Protein AF-A0A6A5X143-F1 (afdb_monomer)

Foldseek 3Di:
DDLQFFKWWFFDALLQQQQVQVVVVCVVVDPDAPLVVQWDWDPFFDADPVSLVVVCVVCVVVDPDDPDPDDDDCDVVNVVVSRVVRRGTGTTGTDGDPPDQLQPGFKAFAFCADPDDPDRPSVHNHHTDDPQTHNTFKIWGQDLLRFIKIAGPDQPDAAWDKQNHGRHPAIFTPLAQWIWTDGRPTIIIMGGDPSLVDVVVLVSSLVSVCRNDDDPCNQQRNLSNLQRASRDPDFDDQVQWTWHDFPDQDPQATWTWTAGRRRAIKIKGKGKDAPVCLVLVVVQVVVQVVLQVLCVVVVQDAAKHFPDKGWPNPDPPHDRIDIIITIIPPDFSAWQLVVLQDPNDLVLLLLQLLLNLSQLLSQVVQQKAQQADDRRQFGDRRSHTHGHDSSPMDRQPDPPGFDQADAPPTYDQLQADLCNHPHTHGNCSVVSSSLQSVLSSVPSDGQGDDPDDCSDPPNVVCVVVRVVSVVVSVVVVVVCVVVCVPVPVSVVVSVVVSD

Solvent-accessible surface area (backbone atoms only — not comparable to full-atom values): 27468 Å² total; per-residue (Å²): 124,72,83,70,37,32,28,38,41,28,52,67,36,47,67,23,34,50,21,47,17,59,49,52,52,46,60,74,78,44,86,91,56,70,35,54,84,28,48,43,72,53,96,59,65,48,73,46,72,66,43,38,53,55,45,48,64,63,46,65,78,56,81,77,81,66,99,68,95,67,94,69,78,84,44,72,67,57,52,51,52,49,48,62,75,42,41,31,46,44,57,32,36,49,40,68,64,81,96,53,50,44,79,81,54,63,61,43,27,29,12,57,25,61,98,80,63,100,54,96,56,55,79,30,42,42,68,39,64,51,92,80,50,41,42,68,39,38,37,36,31,69,41,75,48,68,31,53,24,41,36,63,72,60,92,70,91,70,53,35,25,48,74,84,42,74,54,58,99,56,52,39,28,54,66,47,24,56,46,43,35,31,55,49,87,30,31,28,40,35,37,56,38,75,44,52,70,36,68,68,42,49,51,50,51,52,48,44,55,60,61,44,57,70,85,89,54,62,67,49,36,63,47,42,44,71,47,37,49,71,58,36,94,74,67,53,66,62,88,77,30,33,50,36,54,75,75,47,76,55,97,85,28,40,29,27,20,23,32,28,50,72,55,54,62,28,28,36,41,40,30,75,34,28,93,83,39,43,67,57,54,51,48,30,53,52,52,38,52,54,53,28,52,56,28,62,75,74,66,58,72,18,50,60,25,63,75,49,75,48,62,82,82,81,65,82,63,86,63,74,66,44,69,37,34,43,30,29,37,78,42,56,64,48,31,43,47,56,50,37,78,45,89,63,53,69,73,56,51,52,53,39,52,49,30,44,49,50,26,49,47,57,35,47,81,67,28,30,24,53,59,52,59,47,41,78,34,27,22,33,44,63,95,40,26,22,43,43,78,64,72,62,45,43,80,45,87,38,100,84,47,57,44,75,46,52,64,93,75,67,56,48,80,59,32,59,36,72,42,50,45,71,33,65,37,59,56,64,46,43,55,48,14,48,49,47,47,50,46,18,59,73,72,56,50,76,69,48,85,57,96,66,57,36,70,44,93,91,30,56,82,43,40,62,58,49,54,51,38,51,50,54,48,50,52,53,52,50,55,38,51,75,68,57,75,44,62,66,68,54,59,53,52,43,51,69,72,65,105

Radius of gyration: 30.55 Å; Cα contacts (8 Å, |Δi|>4): 867; chains: 1; bounding box: 82×59×92 Å

Organism: NCBI:txid1392246

InterPro domains:
  IPR000719 Protein kinase domain [PF00069] (242-455)
  IPR000719 Protein kinase domain [PS50011] (241-499)
  IPR000719 Protein kinase domain [SM00220] (241-489)
  IPR011009 Protein kinase-like domain superfamily [SSF56112] (225-464)

Nearest PDB structures (foldseek):
  7nxk-assembly1_A  TM=8.281E-01  e=5.393E-13  Homo sapiens
  4xoy-assembly1_A  TM=8.087E-01  e=1.810E-11  Rattus norvegicus
  2oib-assembly4_D  TM=7.660E-01  e=2.392E-11  Homo sapiens
  6lxy-assembly2_B  TM=7.461E-01  e=3.342E-11  Homo sapiens
  8wtf-assembly1_A  TM=6.971E-01  e=1.684E-10  Homo sapiens

Mean predicted aligned error: 10.63 Å

Sequence (499 aa):
MDPDVFATLTPTSSTAKRAFSEVAALCRTQPPLYWKKFMHINPVQVYNQDDAQDLERSDAGIEIYDSEGVATSADEETVARRKELYTLWTGCYTFNLSGRDPALDVSWIAGKGRPKSKLQGEGVQFKLMHNKIRGMHARFFLTETGFVGITSFSYEAHEITVDGALVKRQACSFNKGSALVGIGSLHFEFTYTEYSRSDEFKHLRNHFWSSARTRKAQDASTAALALTPIPAQQTQSIGRWTLAKELGKGVAGKVYSATNSSGTVVAIKVVERNKKSAEAIQREINTLKVLTQEAKEVGCRNIILLEEVIGDVASNAALVFQDISLVFTPAAYYTMETVIASNEPFKRRMQFFQQLLFGIKFLHDRSWAHCDIKTANVGICQNTAVLLDMGQAQNIQSPSTLLNPTPGQCGTIGFLAPEQEMKPYDHSVDMWAVGIVGFALLFGYYPLQMSHNPWRKGHEFLREEFHRMYREMYLKLRDTYESGNLPCNLIEEISIRVG

Structure (mmCIF, N/CA/C/O backbone):
data_AF-A0A6A5X143-F1
#
_entry.id   AF-A0A6A5X143-F1
#
loop_
_atom_site.group_PDB
_atom_site.id
_atom_site.type_symbol
_atom_site.label_atom_id
_atom_site.label_alt_id
_atom_site.label_comp_id
_atom_site.label_asym_id
_atom_site.label_entity_id
_atom_site.label_seq_id
_atom_site.pdbx_PDB_ins_code
_atom_site.Cartn_x
_atom_site.Cartn_y
_atom_site.Cartn_z
_atom_site.occupancy
_atom_site.B_iso_or_equiv
_atom_site.auth_seq_id
_atom_site.auth_comp_id
_atom_site.auth_asym_id
_atom_site.auth_atom_id
_atom_site.pdbx_PDB_model_num
ATOM 1 N N . MET A 1 1 ? -4.697 -6.392 33.380 1.00 73.50 1 MET A N 1
ATOM 2 C CA . MET A 1 1 ? -5.176 -6.687 32.014 1.00 73.50 1 MET A CA 1
ATOM 3 C C . MET A 1 1 ? -4.409 -7.895 31.491 1.00 73.50 1 MET A C 1
ATOM 5 O O . MET A 1 1 ? -3.264 -8.044 31.896 1.00 73.50 1 MET A O 1
ATOM 9 N N . ASP A 1 2 ? -5.035 -8.769 30.699 1.00 80.38 2 ASP A N 1
ATOM 10 C CA . ASP A 1 2 ? -4.364 -9.942 30.110 1.00 80.38 2 ASP A CA 1
ATOM 11 C C . ASP A 1 2 ? -3.253 -9.479 29.138 1.00 80.38 2 ASP A C 1
ATOM 13 O O . ASP A 1 2 ? -3.493 -8.518 28.396 1.00 80.38 2 ASP A O 1
ATOM 17 N N . PRO A 1 3 ? -2.037 -10.063 29.169 1.00 83.56 3 PRO A N 1
ATOM 18 C CA . PRO A 1 3 ? -0.949 -9.693 28.260 1.00 83.56 3 PRO A CA 1
ATOM 19 C C . PRO A 1 3 ? -1.270 -9.863 26.768 1.00 83.56 3 PRO A C 1
ATOM 21 O O . PRO A 1 3 ? -0.602 -9.237 25.948 1.00 83.56 3 PRO A O 1
ATOM 24 N N . ASP A 1 4 ? -2.267 -10.670 26.400 1.00 88.38 4 ASP A N 1
ATOM 25 C CA . ASP A 1 4 ? -2.599 -10.975 25.001 1.00 88.38 4 ASP A CA 1
ATOM 26 C C . ASP A 1 4 ? -3.584 -9.991 24.330 1.00 88.38 4 ASP A C 1
ATOM 28 O O . ASP A 1 4 ? -3.981 -10.156 23.168 1.00 88.38 4 ASP A O 1
ATOM 32 N N . VAL A 1 5 ? -3.984 -8.945 25.054 1.00 91.81 5 VAL A N 1
ATOM 33 C CA . VAL A 1 5 ? -4.923 -7.931 24.572 1.00 91.81 5 VAL A CA 1
ATOM 34 C C . VAL A 1 5 ? -4.201 -6.980 23.630 1.00 91.81 5 VAL A C 1
ATOM 36 O O . VAL A 1 5 ? -3.342 -6.209 24.055 1.00 91.81 5 VAL A O 1
ATOM 39 N N . PHE A 1 6 ? -4.572 -6.985 22.349 1.00 91.75 6 PHE A N 1
ATOM 40 C CA . PHE A 1 6 ? -3.942 -6.132 21.332 1.00 91.75 6 PHE A CA 1
ATOM 41 C C . PHE A 1 6 ? -4.623 -4.763 21.180 1.00 91.75 6 PHE A C 1
ATOM 43 O O . PHE A 1 6 ? -4.024 -3.819 20.667 1.00 91.75 6 PHE A O 1
ATOM 50 N N . ALA A 1 7 ? -5.870 -4.624 21.627 1.00 94.00 7 ALA A N 1
ATOM 51 C CA . ALA A 1 7 ? -6.563 -3.342 21.661 1.00 94.00 7 ALA A CA 1
ATOM 52 C C . ALA A 1 7 ? -7.607 -3.295 22.779 1.00 94.00 7 ALA A C 1
ATOM 54 O O . ALA A 1 7 ? -8.072 -4.331 23.265 1.00 94.00 7 ALA A O 1
ATOM 55 N N . THR A 1 8 ? -8.008 -2.087 23.160 1.00 96.31 8 THR A N 1
ATOM 56 C CA . THR A 1 8 ? -9.040 -1.829 24.168 1.00 96.31 8 THR A CA 1
ATOM 57 C C . THR A 1 8 ? -10.090 -0.852 23.649 1.00 96.31 8 THR A C 1
ATOM 59 O O . THR A 1 8 ? -9.828 -0.056 22.750 1.00 96.31 8 THR A O 1
ATOM 62 N N . LEU A 1 9 ? -11.295 -0.926 24.214 1.00 97.75 9 LEU A N 1
ATOM 63 C CA . LEU A 1 9 ? -12.364 0.058 24.045 1.00 97.75 9 LEU A CA 1
ATOM 64 C C . LEU A 1 9 ? -12.788 0.543 25.436 1.00 97.75 9 LEU A C 1
ATOM 66 O O . LEU A 1 9 ? -13.476 -0.171 26.174 1.00 97.75 9 LEU A O 1
ATOM 70 N N . THR A 1 10 ? -12.335 1.734 25.810 1.00 97.44 10 THR A N 1
ATOM 71 C CA . THR A 1 10 ? -12.483 2.299 27.156 1.00 97.44 10 THR A CA 1
ATOM 72 C C . THR A 1 10 ? -13.645 3.293 27.187 1.00 97.44 10 THR A C 1
ATOM 74 O O . THR A 1 10 ? -13.669 4.199 26.358 1.00 97.44 10 THR A O 1
ATOM 77 N N . PRO A 1 11 ? -14.621 3.170 28.104 1.00 97.38 11 PRO A N 1
ATOM 78 C CA . PRO A 1 11 ? -15.699 4.151 28.239 1.00 97.38 11 PRO A CA 1
ATOM 79 C C . PRO A 1 11 ? -15.167 5.541 28.617 1.00 97.38 11 PRO A C 1
ATOM 81 O O . PRO A 1 11 ? -14.442 5.670 29.603 1.00 97.38 11 PRO A O 1
ATOM 84 N N . THR A 1 12 ? -15.556 6.581 27.874 1.00 95.81 12 THR A N 1
ATOM 85 C CA . THR A 1 12 ? -15.110 7.967 28.124 1.00 95.81 12 THR A CA 1
ATOM 86 C C . THR A 1 12 ? -16.235 8.876 28.603 1.00 95.81 12 THR A C 1
ATOM 88 O O . THR A 1 12 ? -16.041 9.615 29.564 1.00 95.81 12 THR A O 1
ATOM 91 N N . SER A 1 13 ? -17.427 8.791 28.002 1.00 94.12 13 SER A N 1
ATOM 92 C CA . SER A 1 13 ? -18.607 9.526 28.491 1.00 94.12 13 SER A CA 1
ATOM 93 C C . SER A 1 13 ? -19.158 8.930 29.788 1.00 94.12 13 SER A C 1
ATOM 95 O O . SER A 1 13 ? -19.149 7.707 29.955 1.00 94.12 13 SER A O 1
ATOM 97 N N . SER A 1 14 ? -19.728 9.770 30.649 1.00 93.44 14 SER A N 1
ATOM 98 C CA . SER A 1 14 ? -20.383 9.379 31.905 1.00 93.44 14 SER A CA 1
ATOM 99 C C . SER A 1 14 ? -21.453 8.287 31.713 1.00 93.44 14 SER A C 1
ATOM 101 O O . SER A 1 14 ? -21.460 7.278 32.422 1.00 93.44 14 SER A O 1
ATOM 103 N N . THR A 1 15 ? -22.280 8.391 30.667 1.00 93.25 15 THR A N 1
ATOM 104 C CA . THR A 1 15 ? -23.281 7.371 30.294 1.00 93.25 15 THR A CA 1
ATOM 105 C C . THR A 1 15 ? -22.656 6.034 29.886 1.00 93.25 15 THR A C 1
ATOM 107 O O . THR A 1 15 ? -23.171 4.975 30.248 1.00 93.25 15 THR A O 1
ATOM 110 N N . ALA A 1 16 ? -21.523 6.049 29.177 1.00 94.25 16 ALA A N 1
ATOM 111 C CA . ALA A 1 16 ? -20.785 4.834 28.823 1.00 94.25 16 ALA A CA 1
ATOM 112 C C . ALA A 1 16 ? -20.127 4.185 30.047 1.00 94.25 16 ALA A C 1
ATOM 114 O O . ALA A 1 16 ? -20.151 2.958 30.166 1.00 94.25 16 ALA A O 1
ATOM 115 N N . LYS A 1 17 ? -19.581 4.986 30.971 1.00 95.75 17 LYS A N 1
ATOM 116 C CA . LYS A 1 17 ? -19.026 4.499 32.244 1.00 95.75 17 LYS A CA 1
ATOM 117 C C . LYS A 1 17 ? -20.108 3.839 33.100 1.00 95.75 17 LYS A C 1
ATOM 119 O O . LYS A 1 17 ? -19.888 2.738 33.600 1.00 95.75 17 LYS A O 1
ATOM 124 N N . ARG A 1 18 ? -21.303 4.439 33.197 1.00 94.31 18 ARG A N 1
ATOM 125 C CA . ARG A 1 18 ? -22.460 3.829 33.879 1.00 94.31 18 ARG A CA 1
ATOM 126 C C . ARG A 1 18 ? -22.885 2.518 33.220 1.00 94.31 18 ARG A C 1
ATOM 128 O O . ARG A 1 18 ? -22.972 1.503 33.905 1.00 94.31 18 ARG A O 1
ATOM 135 N N . ALA A 1 19 ? -23.060 2.513 31.898 1.00 93.38 19 ALA A N 1
ATOM 136 C CA . ALA A 1 19 ? -23.429 1.311 31.149 1.00 93.38 19 ALA A CA 1
ATOM 137 C C . ALA A 1 19 ? -22.412 0.169 31.340 1.00 93.38 19 ALA A C 1
ATOM 139 O O . ALA A 1 19 ? -22.798 -0.990 31.488 1.00 93.38 19 ALA A O 1
ATOM 140 N N . PHE A 1 20 ? -21.111 0.480 31.367 1.00 95.69 20 PHE A N 1
ATOM 141 C CA . PHE A 1 20 ? -20.062 -0.489 31.693 1.00 95.69 20 PHE A CA 1
ATOM 142 C C . PHE A 1 20 ? -20.172 -0.977 33.144 1.00 95.69 20 PHE A C 1
ATOM 144 O O . PHE A 1 20 ? -20.070 -2.180 33.391 1.00 95.69 20 PHE A O 1
ATOM 151 N N . SER A 1 21 ? -20.410 -0.067 34.092 1.00 94.75 21 SER A N 1
ATOM 152 C CA . SER A 1 21 ? -20.523 -0.381 35.519 1.00 94.75 21 SER A CA 1
ATOM 153 C C . SER A 1 21 ? -21.662 -1.356 35.823 1.00 94.75 21 SER A C 1
ATOM 155 O O . SER A 1 21 ? -21.466 -2.321 36.565 1.00 94.75 21 SER A O 1
ATOM 157 N N . GLU A 1 22 ? -22.820 -1.173 35.188 1.00 92.44 22 GLU A N 1
ATOM 158 C CA . GLU A 1 22 ? -23.967 -2.084 35.303 1.00 92.44 22 GLU A CA 1
ATOM 159 C C . GLU A 1 22 ? -23.614 -3.502 34.828 1.00 92.44 22 GLU A C 1
ATOM 161 O O . GLU A 1 22 ? -23.887 -4.491 35.512 1.00 92.44 22 GLU A O 1
ATOM 166 N N . VAL A 1 23 ? -22.931 -3.620 33.685 1.00 91.50 23 VAL A N 1
ATOM 167 C CA . VAL A 1 23 ? -22.476 -4.919 33.163 1.00 91.50 23 VAL A CA 1
ATOM 168 C C . VAL A 1 23 ? -21.402 -5.535 34.067 1.00 91.50 23 VAL A C 1
ATOM 170 O O . VAL A 1 23 ? -21.421 -6.743 34.317 1.00 91.50 23 VAL A O 1
ATOM 173 N N . ALA A 1 24 ? -20.484 -4.727 34.598 1.00 92.12 24 ALA A N 1
ATOM 174 C CA . ALA A 1 24 ? -19.446 -5.178 35.519 1.00 92.12 24 ALA A CA 1
ATOM 175 C C . ALA A 1 24 ? -20.034 -5.731 36.831 1.00 92.12 24 ALA A C 1
ATOM 177 O O . ALA A 1 24 ? -19.570 -6.766 37.321 1.00 92.12 24 ALA A O 1
ATOM 178 N N . ALA A 1 25 ? -21.085 -5.099 37.361 1.00 91.00 25 ALA A N 1
ATOM 179 C CA . ALA A 1 25 ? -21.816 -5.578 38.532 1.00 91.00 25 ALA A CA 1
ATOM 180 C C . ALA A 1 25 ? -22.494 -6.938 38.271 1.00 91.00 25 ALA A C 1
ATOM 182 O O . ALA A 1 25 ? -22.380 -7.855 39.094 1.00 91.00 25 ALA A O 1
ATOM 183 N N . LEU A 1 26 ? -23.111 -7.127 37.097 1.00 88.88 26 LEU A N 1
ATOM 184 C CA . LEU A 1 26 ? -23.678 -8.422 36.685 1.00 88.88 26 LEU A CA 1
ATOM 185 C C . LEU A 1 26 ? -22.604 -9.520 36.616 1.00 88.88 26 LEU A C 1
ATOM 187 O O . LEU A 1 26 ? -22.782 -10.605 37.163 1.00 88.88 26 LEU A O 1
ATOM 191 N N . CYS A 1 27 ? -21.443 -9.228 36.025 1.00 87.12 27 CYS A N 1
ATOM 192 C CA . CYS A 1 27 ? -20.318 -10.168 35.920 1.00 87.12 27 CYS A CA 1
ATOM 193 C C . CYS A 1 27 ? -19.730 -10.618 37.270 1.00 87.12 27 CYS A C 1
ATOM 195 O O . CYS A 1 27 ? -19.030 -11.640 37.324 1.00 87.12 27 CYS A O 1
ATOM 197 N N . ARG A 1 28 ? -19.954 -9.849 38.341 1.00 83.75 28 ARG A N 1
ATOM 198 C CA . ARG A 1 28 ? -19.517 -10.176 39.707 1.00 83.75 28 ARG A CA 1
ATOM 199 C C . ARG A 1 28 ? -20.565 -10.965 40.488 1.00 83.75 28 ARG A C 1
ATOM 201 O O . ARG A 1 28 ? -20.189 -11.766 41.334 1.00 83.75 28 ARG A O 1
ATOM 208 N N . THR A 1 29 ? -21.843 -10.767 40.184 1.00 83.56 29 THR A N 1
ATOM 209 C CA . THR A 1 29 ? -22.966 -11.409 40.885 1.00 83.56 29 THR A CA 1
ATOM 210 C C . THR A 1 29 ? -23.446 -12.697 40.209 1.00 83.56 29 THR A C 1
ATOM 212 O O . THR A 1 29 ? -24.026 -13.545 40.880 1.00 83.56 29 THR A O 1
ATOM 215 N N . GLN A 1 30 ? -23.182 -12.885 38.908 1.00 75.25 30 GLN A N 1
ATOM 216 C CA . GLN A 1 30 ? -23.680 -14.020 38.118 1.00 75.25 30 GLN A CA 1
ATOM 217 C C . GLN A 1 30 ? -22.568 -14.693 37.283 1.00 75.25 30 GLN A C 1
ATOM 219 O O . GLN A 1 30 ? -22.062 -14.100 36.326 1.00 75.25 30 GLN A O 1
ATOM 224 N N . PRO A 1 31 ? -22.176 -15.941 37.599 1.00 71.06 31 PRO A N 1
ATOM 225 C CA . PRO A 1 31 ? -21.349 -16.777 36.722 1.00 71.06 31 PRO A CA 1
ATOM 226 C C . PRO A 1 31 ? -22.128 -17.966 36.103 1.00 71.06 31 PRO A C 1
ATOM 228 O O . PRO A 1 31 ? -22.933 -18.573 36.810 1.00 71.06 31 PRO A O 1
ATOM 231 N N . PRO A 1 32 ? -21.870 -18.368 34.831 1.00 63.09 32 PRO A N 1
ATOM 232 C CA . PRO A 1 32 ? -20.927 -17.813 33.847 1.00 63.09 32 PRO A CA 1
ATOM 233 C C . PRO A 1 32 ? -21.603 -16.963 32.743 1.00 63.09 32 PRO A C 1
ATOM 235 O O . PRO A 1 32 ? -22.443 -17.453 31.989 1.00 63.09 32 PRO A O 1
ATOM 238 N N . LEU A 1 33 ? -21.180 -15.698 32.591 1.00 79.94 33 LEU A N 1
ATOM 239 C CA . LEU A 1 33 ? -21.610 -14.810 31.497 1.00 79.94 33 LEU A CA 1
ATOM 240 C C . LEU A 1 33 ? -20.577 -14.785 30.362 1.00 79.94 33 LEU A C 1
ATOM 242 O O . LEU A 1 33 ? -19.402 -14.495 30.587 1.00 79.94 33 LEU A O 1
ATOM 246 N N . TYR A 1 34 ? -21.024 -15.030 29.128 1.00 81.69 34 TYR A N 1
ATOM 247 C CA . TYR A 1 34 ? -20.163 -15.128 27.941 1.00 81.69 34 TYR A CA 1
ATOM 248 C C . TYR A 1 34 ? -19.321 -13.869 27.681 1.00 81.69 34 TYR A C 1
ATOM 250 O O . TYR A 1 34 ? -18.139 -13.981 27.368 1.00 81.69 34 TYR A O 1
ATOM 258 N N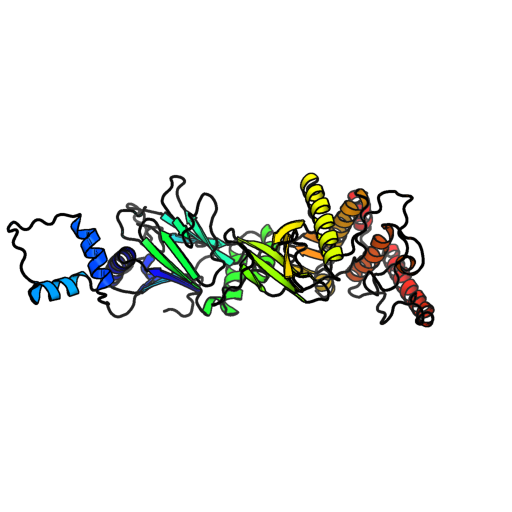 . TRP A 1 35 ? -19.898 -12.673 27.827 1.00 84.38 35 TRP A N 1
ATOM 259 C CA . TRP A 1 35 ? -19.208 -11.408 27.535 1.00 84.38 35 TRP A CA 1
ATOM 260 C C . TRP A 1 35 ? -18.142 -11.031 28.570 1.00 84.38 35 TRP A C 1
ATOM 262 O O . TRP A 1 35 ? -17.289 -10.195 28.282 1.00 84.38 35 TRP A O 1
ATOM 272 N N . LYS A 1 36 ? -18.120 -11.675 29.747 1.00 87.81 36 LYS A N 1
ATOM 273 C CA . LYS A 1 36 ? -17.120 -11.407 30.794 1.00 87.81 36 LYS A CA 1
ATOM 274 C C . LYS A 1 36 ? -15.685 -11.620 30.300 1.00 87.81 36 LYS A C 1
ATOM 276 O O . LYS A 1 36 ? -14.790 -10.906 30.735 1.00 87.81 36 LYS A O 1
ATOM 281 N N . LYS A 1 37 ? -15.467 -12.553 29.363 1.00 87.25 37 LYS A N 1
ATOM 282 C CA . LYS A 1 37 ? -14.141 -12.833 28.779 1.00 87.25 37 LYS A CA 1
ATOM 283 C C . LYS A 1 37 ? -13.579 -11.693 27.916 1.00 87.25 37 LYS A C 1
ATOM 285 O O . LYS A 1 37 ? -12.401 -11.714 27.587 1.00 87.25 37 LYS A O 1
ATOM 290 N N . PHE A 1 38 ? -14.408 -10.712 27.556 1.00 90.38 38 PHE A N 1
ATOM 291 C CA . PHE A 1 38 ? -14.026 -9.541 26.760 1.00 90.38 38 PHE A CA 1
ATOM 292 C C . PHE A 1 38 ? -14.000 -8.252 27.584 1.00 90.38 38 PHE A C 1
ATOM 294 O O . PHE A 1 38 ? -14.086 -7.159 27.026 1.00 90.38 38 PHE A O 1
ATOM 301 N N . MET A 1 39 ? -13.965 -8.360 28.912 1.00 93.06 39 MET A N 1
ATOM 302 C CA . MET A 1 39 ? -13.964 -7.213 29.810 1.00 93.06 39 MET A CA 1
ATOM 303 C C . MET A 1 39 ? -12.777 -7.295 30.758 1.00 93.06 39 MET A C 1
ATOM 305 O O . MET A 1 39 ? -12.566 -8.305 31.429 1.00 93.06 39 MET A O 1
ATOM 309 N N . HIS A 1 40 ? -12.054 -6.189 30.882 1.00 94.81 40 HIS A N 1
ATOM 310 C CA . HIS A 1 40 ? -11.159 -5.964 32.002 1.00 94.81 40 HIS A CA 1
ATOM 311 C C . HIS A 1 40 ? -11.851 -5.030 32.993 1.00 94.81 40 HIS A C 1
ATOM 313 O O . HIS A 1 40 ? -12.085 -3.868 32.679 1.00 94.81 40 HIS A O 1
ATOM 319 N N . ILE A 1 41 ? -12.200 -5.547 34.172 1.00 94.69 41 ILE A N 1
ATOM 320 C CA . ILE A 1 41 ? -12.843 -4.782 35.247 1.00 94.69 41 ILE A CA 1
ATOM 321 C C . ILE A 1 41 ? -11.785 -4.488 36.308 1.00 94.69 41 ILE A C 1
ATOM 323 O O . ILE A 1 41 ? -11.155 -5.415 36.825 1.00 94.69 41 ILE A O 1
ATOM 327 N N . ASN A 1 42 ? -11.609 -3.215 36.649 1.00 94.19 42 ASN A N 1
ATOM 328 C CA . ASN A 1 42 ? -10.689 -2.800 37.700 1.00 94.19 42 ASN A CA 1
ATOM 329 C C . ASN A 1 42 ? -11.142 -3.324 39.078 1.00 94.19 42 ASN A C 1
ATOM 331 O O . ASN A 1 42 ? -12.331 -3.591 39.301 1.00 94.19 42 ASN A O 1
ATOM 335 N N . PRO A 1 43 ? -10.207 -3.502 40.029 1.00 91.94 43 PRO A N 1
ATOM 336 C CA . PRO A 1 43 ? -10.523 -4.107 41.320 1.00 91.94 43 PRO A CA 1
ATOM 337 C C . PRO A 1 43 ? -11.392 -3.217 42.214 1.00 91.94 43 PRO A C 1
ATOM 339 O O . PRO A 1 43 ? -12.084 -3.750 43.078 1.00 91.94 43 PRO A O 1
ATOM 342 N N . VAL A 1 44 ? -11.378 -1.900 41.996 1.00 91.62 44 VAL A N 1
ATOM 343 C CA . VAL A 1 44 ? -11.998 -0.898 42.871 1.00 91.62 44 VAL A CA 1
ATOM 344 C C . VAL A 1 44 ? -12.941 -0.006 42.061 1.00 91.62 44 VAL A C 1
ATOM 346 O O . VAL A 1 44 ? -12.657 0.320 40.904 1.00 91.62 44 VAL A O 1
ATOM 349 N N . GLN A 1 45 ? -14.072 0.365 42.662 1.00 93.00 45 GLN A N 1
ATOM 350 C CA . GLN A 1 45 ? -14.982 1.356 42.093 1.00 93.00 45 GLN A CA 1
ATOM 351 C C . GLN A 1 45 ? -14.452 2.773 42.328 1.00 93.00 45 GLN A C 1
ATOM 353 O O . GLN A 1 45 ? -13.787 3.044 43.325 1.00 93.00 45 GLN A O 1
ATOM 358 N N . VAL A 1 46 ? -14.755 3.685 41.414 1.00 93.06 46 VAL A N 1
ATOM 359 C CA . VAL A 1 46 ? -14.255 5.060 41.458 1.00 93.06 46 VAL A CA 1
ATOM 360 C C . VAL A 1 46 ? -15.435 6.019 41.449 1.00 93.06 46 VAL A C 1
ATOM 362 O O . VAL A 1 46 ? -16.325 5.908 40.607 1.00 93.06 46 VAL A O 1
ATOM 365 N N . TYR A 1 47 ? -15.421 6.970 42.381 1.00 92.31 47 TYR A N 1
ATOM 366 C CA . TYR A 1 47 ? -16.300 8.132 42.354 1.00 92.31 47 TYR A CA 1
ATOM 367 C C . TYR A 1 47 ? -15.615 9.265 41.588 1.00 92.31 47 TYR A C 1
ATOM 369 O O . TYR A 1 47 ? -14.489 9.646 41.916 1.00 92.31 47 TYR A O 1
ATOM 377 N N . ASN A 1 48 ? -16.296 9.814 40.587 1.00 92.19 48 ASN A N 1
ATOM 378 C CA . ASN A 1 48 ? -15.857 11.000 39.860 1.00 92.19 48 ASN A CA 1
ATOM 379 C C . ASN A 1 48 ? -16.974 12.050 39.908 1.00 92.19 48 ASN A C 1
ATOM 381 O O . ASN A 1 48 ? -18.125 11.755 39.592 1.00 92.19 48 ASN A O 1
ATOM 385 N N . GLN A 1 49 ? -16.632 13.264 40.343 1.00 88.69 49 GLN A N 1
ATOM 386 C CA . GLN A 1 49 ? -17.612 14.322 40.580 1.00 88.69 49 GLN A CA 1
ATOM 387 C C . GLN A 1 49 ? -18.267 14.829 39.288 1.00 88.69 49 GLN A C 1
ATOM 389 O O . GLN A 1 49 ? -19.469 15.093 39.299 1.00 88.69 49 GLN A O 1
ATOM 394 N N . ASP A 1 50 ? -17.511 14.928 38.196 1.00 89.19 50 ASP A N 1
ATOM 395 C CA . ASP A 1 50 ? -18.016 15.406 36.905 1.00 89.19 50 ASP A CA 1
ATOM 396 C C . ASP A 1 50 ? -18.958 14.369 36.282 1.00 89.19 50 ASP A C 1
ATOM 398 O O . ASP A 1 50 ? -20.076 14.697 35.886 1.00 89.19 50 ASP A O 1
ATOM 402 N N . ASP A 1 51 ? -18.561 13.090 36.304 1.00 89.88 51 ASP A N 1
ATOM 403 C CA . ASP A 1 51 ? -19.409 11.990 35.834 1.00 89.88 51 ASP A CA 1
ATOM 404 C C . ASP A 1 51 ? -20.730 11.920 36.622 1.00 89.88 51 ASP A C 1
ATOM 406 O O . ASP A 1 51 ? -21.786 11.703 36.028 1.00 89.88 51 ASP A O 1
ATOM 410 N N . ALA A 1 52 ? -20.687 12.124 37.945 1.00 87.62 52 ALA A N 1
ATOM 411 C CA . ALA A 1 52 ? -21.876 12.138 38.797 1.00 87.62 52 ALA A CA 1
ATOM 412 C C . ALA A 1 52 ? -22.824 13.295 38.445 1.00 87.62 52 ALA A C 1
ATOM 414 O O . ALA A 1 52 ? -24.027 13.084 38.309 1.00 87.62 52 ALA A O 1
ATOM 415 N N . GLN A 1 53 ? -22.297 14.509 38.251 1.00 87.56 53 GLN A N 1
ATOM 416 C CA . GLN A 1 53 ? -23.103 15.668 37.848 1.00 87.56 53 GLN A CA 1
ATOM 417 C C . GLN A 1 53 ? -23.748 15.480 36.471 1.00 87.56 53 GLN A C 1
ATOM 419 O O . GLN A 1 53 ? -24.914 15.833 36.282 1.00 87.56 53 GLN A O 1
ATOM 424 N N . ASP A 1 54 ? -23.015 14.919 35.512 1.00 87.12 54 ASP A N 1
ATOM 425 C CA . ASP A 1 54 ? -23.542 14.660 34.173 1.00 87.12 54 ASP A CA 1
ATOM 426 C C . ASP A 1 54 ? -24.650 13.601 34.189 1.00 87.12 54 ASP A C 1
ATOM 428 O O . ASP A 1 54 ? -25.675 13.762 33.519 1.00 87.12 54 ASP A O 1
ATOM 432 N N . LEU A 1 55 ? -24.473 12.535 34.976 1.00 87.00 55 LEU A N 1
ATOM 433 C CA . LEU A 1 55 ? -25.489 11.496 35.136 1.00 87.00 55 LEU A CA 1
ATOM 434 C C . LEU A 1 55 ? -26.736 12.029 35.842 1.00 87.00 55 LEU A C 1
ATOM 436 O O . LEU A 1 55 ? -27.836 11.765 35.365 1.00 87.00 55 LEU A O 1
ATOM 440 N N . GLU A 1 56 ? -26.587 12.842 36.887 1.00 85.62 56 GLU A N 1
ATOM 441 C CA . GLU A 1 56 ? -27.713 13.494 37.571 1.00 85.62 56 GLU A CA 1
ATOM 442 C C . GLU A 1 56 ? -28.537 14.356 36.628 1.00 85.62 56 GLU A C 1
ATOM 444 O O . GLU A 1 56 ? -29.760 14.266 36.623 1.00 85.62 56 GLU A O 1
ATOM 449 N N . ARG A 1 57 ? -27.884 15.165 35.789 1.00 83.00 57 ARG A N 1
ATOM 450 C CA . ARG A 1 57 ? -28.586 15.971 34.782 1.00 83.00 57 ARG A CA 1
ATOM 451 C C . ARG A 1 57 ? -29.350 15.099 33.789 1.00 83.00 57 ARG A C 1
ATOM 453 O O . ARG A 1 57 ? -30.422 15.496 33.340 1.00 83.00 57 ARG A O 1
ATOM 460 N N . SER A 1 58 ? -28.808 13.932 33.437 1.00 77.12 58 SER A N 1
ATOM 461 C CA . SER A 1 58 ? -29.478 12.985 32.540 1.00 77.12 58 SER A CA 1
ATOM 462 C C . SER A 1 58 ? -30.635 12.233 33.209 1.00 77.12 58 SER A C 1
ATOM 464 O O . SER A 1 58 ? -31.642 11.968 32.553 1.00 77.12 58 SER A O 1
ATOM 466 N N . ASP A 1 59 ? -30.514 11.948 34.507 1.00 76.75 59 ASP A N 1
ATOM 467 C CA . ASP A 1 59 ? -31.509 11.238 35.313 1.00 76.75 59 ASP A CA 1
ATOM 468 C C . ASP A 1 59 ? -32.623 12.167 35.808 1.00 76.75 59 ASP A C 1
ATOM 470 O O . ASP A 1 59 ? -33.749 11.716 35.973 1.00 76.75 59 ASP A O 1
ATOM 474 N N . ALA A 1 60 ? -32.365 13.469 35.963 1.00 63.84 60 ALA A N 1
ATOM 475 C CA . ALA A 1 60 ? -33.352 14.472 36.378 1.00 63.84 60 ALA A CA 1
ATOM 476 C C . ALA A 1 60 ? -34.509 14.667 35.373 1.00 63.84 60 ALA A C 1
ATOM 478 O O . ALA A 1 60 ? -35.501 15.310 35.699 1.00 63.84 60 ALA A O 1
ATOM 479 N N . GLY A 1 61 ? -34.410 14.098 34.163 1.00 50.19 61 GLY A N 1
ATOM 480 C CA . GLY A 1 61 ? -35.530 13.960 33.220 1.00 50.19 61 GLY A CA 1
ATOM 481 C C . GLY A 1 61 ? -36.443 12.751 33.489 1.00 50.19 61 GLY A C 1
ATOM 482 O O . GLY A 1 61 ? -37.414 12.547 32.762 1.00 50.19 61 GLY A O 1
ATOM 483 N N . ILE A 1 62 ? -36.127 11.935 34.497 1.00 46.12 62 ILE A N 1
ATOM 484 C CA . ILE A 1 62 ? -36.947 10.855 35.049 1.00 46.12 62 ILE A CA 1
ATOM 485 C C . ILE A 1 62 ? -37.423 11.368 36.410 1.00 46.12 62 ILE A C 1
ATOM 487 O O . ILE A 1 62 ? -36.741 11.206 37.417 1.00 46.12 62 ILE A O 1
ATOM 491 N N . GLU A 1 63 ? -38.556 12.069 36.425 1.00 34.50 63 GLU A N 1
ATOM 492 C CA . GLU A 1 63 ? -39.141 12.631 37.645 1.00 34.50 63 GLU A CA 1
ATOM 493 C C . GLU A 1 63 ? -39.363 11.529 38.692 1.00 34.50 63 GLU A C 1
ATOM 495 O O . GLU A 1 63 ? -40.308 10.744 38.610 1.00 34.50 63 GLU A O 1
ATOM 500 N N . ILE A 1 64 ? -38.501 11.481 39.706 1.00 34.97 64 ILE A N 1
ATOM 501 C CA . ILE A 1 64 ? -38.854 10.900 40.996 1.00 34.97 64 ILE A CA 1
ATOM 502 C C . ILE A 1 64 ? -39.349 12.079 41.827 1.00 34.97 64 ILE A C 1
ATOM 504 O O . ILE A 1 64 ? -38.573 12.758 42.495 1.00 34.97 64 ILE A O 1
ATOM 508 N N . TYR A 1 65 ? -40.645 12.366 41.714 1.00 33.78 65 TYR A N 1
ATOM 509 C CA . TYR A 1 65 ? -41.326 13.180 42.709 1.00 33.78 65 TYR A CA 1
ATOM 510 C C . TYR A 1 65 ? -41.275 12.425 44.037 1.00 33.78 65 TYR A C 1
ATOM 512 O O . TYR A 1 65 ? -41.883 11.362 44.159 1.00 33.78 65 TYR A O 1
ATOM 520 N N . ASP A 1 66 ? -40.578 12.984 45.021 1.00 36.03 66 ASP A N 1
ATOM 521 C CA . ASP A 1 66 ? -40.992 12.805 46.406 1.00 36.03 66 ASP A CA 1
ATOM 522 C C . ASP A 1 66 ? -41.911 13.975 46.775 1.00 36.03 66 ASP A C 1
ATOM 524 O O . ASP A 1 66 ? -41.748 15.099 46.290 1.00 36.03 66 ASP A O 1
ATOM 528 N N . SER A 1 67 ? -42.938 13.687 47.562 1.00 40.53 67 SER A N 1
ATOM 529 C CA . SER A 1 67 ? -44.136 14.513 47.752 1.00 40.53 67 SER A CA 1
ATOM 530 C C . SER A 1 67 ? -43.939 15.808 48.550 1.00 40.53 67 SER A C 1
ATOM 532 O O . SER A 1 67 ? -44.925 16.451 48.900 1.00 40.53 67 SER A O 1
ATOM 534 N N . GLU A 1 68 ? -42.711 16.247 48.811 1.00 45.31 68 GLU A N 1
ATOM 535 C CA . GLU A 1 68 ? -42.445 17.459 49.589 1.00 45.31 68 GLU A CA 1
ATOM 536 C C . GLU A 1 68 ? -41.323 18.282 48.949 1.00 45.31 68 GLU A C 1
ATOM 538 O O . GLU A 1 68 ? -40.137 18.105 49.211 1.00 45.31 68 GLU A O 1
ATOM 543 N N . GLY A 1 69 ? -41.715 19.198 48.059 1.00 42.78 69 GLY A N 1
ATOM 544 C CA . GLY A 1 69 ? -40.821 20.137 47.386 1.00 42.78 69 GLY A CA 1
ATOM 545 C C . GLY A 1 69 ? -40.195 21.150 48.345 1.00 42.78 69 GLY A C 1
ATOM 546 O O . GLY A 1 69 ? -40.640 22.296 48.418 1.00 42.78 69 GLY A O 1
ATOM 547 N N . VAL A 1 70 ? -39.130 20.747 49.037 1.00 39.66 70 VAL A N 1
ATOM 548 C CA . VAL A 1 70 ? -38.270 21.633 49.826 1.00 39.66 70 VAL A CA 1
ATOM 549 C C . VAL A 1 70 ? -36.828 21.477 49.349 1.00 39.66 70 VAL A C 1
ATOM 551 O O . VAL A 1 70 ? -36.241 20.404 49.426 1.00 39.66 70 VAL A O 1
ATOM 554 N N . ALA A 1 71 ? -36.243 22.567 48.849 1.00 37.50 71 ALA A N 1
ATOM 555 C CA . ALA A 1 71 ? -34.816 22.636 48.560 1.00 37.50 71 ALA A CA 1
ATOM 556 C C . ALA A 1 71 ? -34.044 22.793 49.880 1.00 37.50 71 ALA A C 1
ATOM 558 O O . ALA A 1 71 ? -33.949 23.899 50.416 1.00 37.50 71 ALA A O 1
ATOM 559 N N . THR A 1 72 ? -33.514 21.696 50.419 1.00 39.22 72 THR A N 1
ATOM 560 C CA . THR A 1 72 ? -32.587 21.714 51.558 1.00 39.22 72 THR A CA 1
ATOM 561 C C . THR A 1 72 ? -31.138 21.788 51.070 1.00 39.22 72 THR A C 1
ATOM 563 O O . THR A 1 72 ? -30.761 21.231 50.038 1.00 39.22 72 THR A O 1
ATOM 566 N N . SER A 1 73 ? -30.304 22.536 51.796 1.00 46.91 73 SER A N 1
ATOM 567 C CA . SER A 1 73 ? -28.847 22.509 51.636 1.00 46.91 73 SER A CA 1
ATOM 568 C C . SER A 1 73 ? -28.351 21.075 51.806 1.00 46.91 73 SER A C 1
ATOM 570 O O . SER A 1 73 ? -28.720 20.463 52.800 1.00 46.91 73 SER A O 1
ATOM 572 N N . ALA A 1 74 ? -27.523 20.573 50.880 1.00 48.94 74 ALA A N 1
ATOM 573 C CA . ALA A 1 74 ? -27.070 19.181 50.865 1.00 48.94 74 ALA A CA 1
ATOM 574 C C . ALA A 1 74 ? -26.510 18.737 52.229 1.00 48.94 74 ALA A C 1
ATOM 576 O O . ALA A 1 74 ? -25.382 19.059 52.601 1.00 48.94 74 ALA A O 1
ATOM 577 N N . ASP A 1 75 ? -27.334 18.003 52.958 1.00 59.12 75 ASP A N 1
ATOM 578 C CA . ASP A 1 75 ? -27.053 17.304 54.200 1.00 59.12 75 ASP A CA 1
ATOM 579 C C . ASP A 1 75 ? -25.931 16.280 53.940 1.00 59.12 75 ASP A C 1
ATOM 581 O O . ASP A 1 75 ? -25.830 15.720 52.842 1.00 59.12 75 ASP A O 1
ATOM 585 N N . GLU A 1 76 ? -25.081 15.992 54.933 1.00 60.19 76 GLU A N 1
ATOM 586 C CA . GLU A 1 76 ? -23.987 15.011 54.785 1.00 60.19 76 GLU A CA 1
ATOM 587 C C . GLU A 1 76 ? -24.493 13.632 54.317 1.00 60.19 76 GLU A C 1
ATOM 589 O O . GLU A 1 76 ? -23.819 12.948 53.543 1.00 60.19 76 GLU A O 1
ATOM 594 N N . GLU A 1 77 ? -25.714 13.260 54.713 1.00 60.03 77 GLU A N 1
ATOM 595 C CA . GLU A 1 77 ? -26.405 12.032 54.306 1.00 60.03 77 GLU A CA 1
ATOM 596 C C . GLU A 1 77 ? -26.775 12.035 52.811 1.00 60.03 77 GLU A C 1
ATOM 598 O O . GLU A 1 77 ? -26.552 11.046 52.106 1.00 60.03 77 GLU A O 1
ATOM 603 N N . THR A 1 78 ? -27.226 13.178 52.285 1.00 68.94 78 THR A N 1
ATOM 604 C CA . THR A 1 78 ? -27.515 13.387 50.857 1.00 68.94 78 THR A CA 1
ATOM 605 C C . THR A 1 78 ? -26.236 13.286 50.019 1.00 68.94 78 THR A C 1
ATOM 607 O O . THR A 1 78 ? -26.225 12.665 48.952 1.00 68.94 78 THR A O 1
ATOM 610 N N . VAL A 1 79 ? -25.114 13.815 50.521 1.00 70.56 79 VAL A N 1
ATOM 611 C CA . VAL A 1 79 ? -23.797 13.712 49.864 1.00 70.56 79 VAL A CA 1
ATOM 612 C C . VAL A 1 79 ? -23.242 12.283 49.911 1.00 70.56 79 VAL A C 1
ATOM 614 O O . VAL A 1 79 ? -22.661 11.818 48.924 1.00 70.56 79 VAL A O 1
ATOM 617 N N . ALA A 1 80 ? -23.415 11.566 51.022 1.00 74.44 80 ALA A N 1
ATOM 618 C CA . ALA A 1 80 ? -22.978 10.177 51.163 1.00 74.44 80 ALA A CA 1
ATOM 619 C C . ALA A 1 80 ? -23.754 9.243 50.222 1.00 74.44 80 ALA A C 1
ATOM 621 O O . ALA A 1 80 ? -23.145 8.481 49.466 1.00 74.44 80 ALA A O 1
ATOM 622 N N . ARG A 1 81 ? -25.083 9.377 50.181 1.00 76.50 81 ARG A N 1
ATOM 623 C CA . ARG A 1 81 ? -25.958 8.609 49.285 1.00 76.50 81 ARG A CA 1
ATOM 624 C C . ARG A 1 81 ? -25.675 8.904 47.812 1.00 76.50 81 ARG A C 1
ATOM 626 O O . ARG A 1 81 ? -25.644 7.993 46.987 1.00 76.50 81 ARG A O 1
ATOM 633 N N . ARG A 1 82 ? -25.380 10.166 47.484 1.00 77.19 82 ARG A N 1
ATOM 634 C CA . ARG A 1 82 ? -24.907 10.578 46.154 1.00 77.19 82 ARG A CA 1
ATOM 635 C C . ARG A 1 82 ? -23.603 9.875 45.773 1.00 77.19 82 ARG A C 1
ATOM 637 O O . ARG A 1 82 ? -23.490 9.348 44.668 1.00 77.19 82 ARG A O 1
ATOM 644 N N . LYS A 1 83 ? -22.619 9.841 46.677 1.00 83.69 83 LYS A N 1
ATOM 645 C CA . LYS A 1 83 ? -21.356 9.132 46.431 1.00 83.69 83 LYS A CA 1
ATOM 646 C C . LYS A 1 83 ? -21.581 7.646 46.197 1.00 83.69 83 LYS A C 1
ATOM 648 O O . LYS A 1 83 ? -20.976 7.100 45.283 1.00 83.69 83 LYS A O 1
ATOM 653 N N . GLU A 1 84 ? -22.457 7.012 46.964 1.00 83.62 84 GLU A N 1
ATOM 654 C CA . GLU A 1 84 ? -22.779 5.593 46.798 1.00 83.62 84 GLU A CA 1
ATOM 655 C C . GLU A 1 84 ? -23.408 5.298 45.425 1.00 83.62 84 GLU A C 1
ATOM 657 O O . GLU A 1 84 ? -22.960 4.388 44.728 1.00 83.62 84 GLU A O 1
ATOM 662 N N . LEU A 1 85 ? -24.369 6.118 44.983 1.00 82.12 85 LEU A N 1
ATOM 663 C CA . LEU A 1 85 ? -25.068 5.946 43.701 1.00 82.12 85 LEU A CA 1
ATOM 664 C C . LEU A 1 85 ? -24.162 6.116 42.469 1.00 82.12 85 LEU A C 1
ATOM 666 O O . LEU A 1 85 ? -24.339 5.407 41.477 1.00 82.12 85 LEU A O 1
ATOM 670 N N . TYR A 1 86 ? -23.193 7.035 42.521 1.00 88.12 86 TYR A N 1
ATOM 671 C CA . TYR A 1 86 ? -22.321 7.369 41.382 1.00 88.12 86 TYR A CA 1
ATOM 672 C C . TYR A 1 86 ? -20.891 6.833 41.512 1.00 88.12 86 TYR A C 1
ATOM 674 O O . TYR A 1 86 ? -19.998 7.222 40.758 1.00 88.12 86 TYR A O 1
ATOM 682 N N . THR A 1 87 ? -20.655 5.918 42.451 1.00 91.88 87 THR A N 1
ATOM 683 C CA . THR A 1 87 ? -19.406 5.157 42.520 1.00 91.88 87 THR A CA 1
ATOM 684 C C . THR A 1 87 ? -19.472 4.005 41.515 1.00 91.88 87 THR A C 1
ATOM 686 O O . THR A 1 87 ? -20.201 3.029 41.692 1.00 91.88 87 THR A O 1
ATOM 689 N N . LEU A 1 88 ? -18.729 4.125 40.411 1.00 94.50 88 LEU A N 1
ATOM 690 C CA . LEU A 1 88 ? -18.848 3.234 39.254 1.00 94.50 88 LEU A CA 1
ATOM 691 C C . LEU A 1 88 ? -17.687 2.238 39.171 1.00 94.50 88 LEU A C 1
ATOM 693 O O . LEU A 1 88 ? -16.536 2.561 39.474 1.00 94.50 88 LEU A O 1
ATOM 697 N N . TRP A 1 89 ? -17.958 1.025 38.686 1.00 94.94 89 TRP A N 1
ATOM 698 C CA . TRP A 1 89 ? -16.892 0.133 38.232 1.00 94.94 89 TRP A CA 1
ATOM 699 C C . TRP A 1 89 ? -16.229 0.713 36.984 1.00 94.94 89 TRP A C 1
ATOM 701 O O . TRP A 1 89 ? -16.904 1.101 36.031 1.00 94.94 89 TRP A O 1
ATOM 711 N N . THR A 1 90 ? -14.899 0.718 36.973 1.00 94.44 90 THR A N 1
ATOM 712 C CA . THR A 1 90 ? -14.092 1.191 35.842 1.00 94.44 90 THR A CA 1
ATOM 713 C C . THR A 1 90 ? -13.407 0.026 35.134 1.00 94.44 90 THR A C 1
ATOM 715 O O . THR A 1 90 ? -13.270 -1.070 35.687 1.00 94.44 90 THR A O 1
ATOM 718 N N . GLY A 1 91 ? -12.994 0.241 33.887 1.00 95.56 91 GLY A N 1
ATOM 719 C CA . GLY A 1 91 ? -12.374 -0.795 33.074 1.00 95.56 91 GLY A CA 1
ATOM 720 C C . GLY A 1 91 ? -12.522 -0.530 31.582 1.00 95.56 91 GLY A C 1
ATOM 721 O O . GLY A 1 91 ? -12.793 0.595 31.166 1.00 95.56 91 GLY A O 1
ATOM 722 N N . CYS A 1 92 ? -12.350 -1.572 30.778 1.00 96.62 92 CYS A N 1
ATOM 723 C CA . CYS A 1 92 ? -12.498 -1.501 29.328 1.00 96.62 92 CYS A CA 1
ATOM 724 C C . CYS A 1 92 ? -12.977 -2.832 28.741 1.00 96.62 92 CYS A C 1
ATOM 726 O O . CYS A 1 92 ? -12.884 -3.888 29.378 1.00 96.62 92 CYS A O 1
ATOM 728 N N . TYR A 1 93 ? -13.476 -2.781 27.507 1.00 96.62 93 TYR A N 1
ATOM 729 C CA . TYR A 1 93 ? -13.631 -3.980 26.688 1.00 96.62 93 TYR A CA 1
ATOM 730 C C . TYR A 1 93 ? -12.305 -4.316 26.002 1.00 96.62 93 TYR A C 1
ATOM 732 O O . TYR A 1 93 ? -11.542 -3.415 25.644 1.00 96.62 93 TYR A O 1
ATOM 740 N N . THR A 1 94 ? -12.027 -5.603 25.819 1.00 95.06 94 THR A N 1
ATOM 741 C CA . THR A 1 94 ? -10.740 -6.104 25.327 1.00 95.06 94 THR A CA 1
ATOM 742 C C . THR A 1 94 ? -10.877 -6.827 23.990 1.00 95.06 94 THR A C 1
ATOM 744 O O . THR A 1 94 ? -11.808 -7.605 23.758 1.00 95.06 94 THR A O 1
ATOM 747 N N . PHE A 1 95 ? -9.912 -6.585 23.103 1.00 92.88 95 PHE A N 1
ATOM 748 C CA . PHE A 1 95 ? -9.747 -7.311 21.850 1.00 92.88 95 PHE A CA 1
ATOM 749 C C . PHE A 1 95 ? -8.580 -8.297 21.986 1.00 92.88 95 PHE A C 1
ATOM 751 O O . PHE A 1 95 ? -7.441 -7.886 22.210 1.00 92.88 95 PHE A O 1
ATOM 758 N N . ASN A 1 96 ? -8.861 -9.591 21.822 1.00 89.56 96 ASN A N 1
ATOM 759 C CA . ASN A 1 96 ? -7.874 -10.673 21.798 1.00 89.56 96 ASN A CA 1
ATOM 760 C C . ASN A 1 96 ? -8.134 -11.613 20.610 1.00 89.56 96 ASN A C 1
ATOM 762 O O . ASN A 1 96 ? -9.254 -11.702 20.099 1.00 89.56 96 ASN A O 1
ATOM 766 N N . LEU A 1 97 ? -7.080 -12.276 20.136 1.00 85.44 97 LEU A N 1
ATOM 767 C CA . LEU A 1 97 ? -7.175 -13.319 19.104 1.00 85.44 97 LEU A CA 1
ATOM 768 C C . LEU A 1 97 ? -6.945 -14.722 19.669 1.00 85.44 97 LEU A C 1
ATOM 770 O O . LEU A 1 97 ? -7.360 -15.704 19.055 1.00 85.44 97 LEU A O 1
ATOM 774 N N . SER A 1 98 ? -6.310 -14.821 20.836 1.00 79.38 98 SER A N 1
ATOM 775 C CA . SER A 1 98 ? -6.014 -16.086 21.502 1.00 79.38 98 SER A CA 1
ATOM 776 C C . SER A 1 98 ? -7.287 -16.886 21.768 1.00 79.38 98 SER A C 1
ATOM 778 O O . SER A 1 98 ? -8.281 -16.363 22.270 1.00 79.38 98 SER A O 1
ATOM 780 N N . GLY A 1 99 ? -7.262 -18.175 21.428 1.00 73.69 99 GLY A N 1
ATOM 781 C CA . GLY A 1 99 ? -8.382 -19.086 21.682 1.00 73.69 99 GLY A CA 1
ATOM 782 C C . GLY A 1 99 ? -9.637 -18.827 20.841 1.00 73.69 99 GLY A C 1
ATOM 783 O O . GLY A 1 99 ? -10.682 -19.411 21.134 1.00 73.69 99 GLY A O 1
ATOM 784 N N . ARG A 1 100 ? -9.565 -17.975 19.808 1.00 78.06 100 ARG A N 1
ATOM 785 C CA . ARG A 1 100 ? -10.669 -17.746 18.863 1.00 78.06 100 ARG A CA 1
ATOM 786 C C . ARG A 1 100 ? -10.485 -18.599 17.615 1.00 78.06 100 ARG A C 1
ATOM 788 O O . ARG A 1 100 ? -9.382 -18.684 17.084 1.00 78.06 100 ARG A O 1
ATOM 795 N N . ASP A 1 101 ? -11.573 -19.206 17.146 1.00 71.69 101 ASP A N 1
ATOM 796 C CA . ASP A 1 101 ? -11.588 -19.970 15.898 1.00 71.69 101 ASP A CA 1
ATOM 797 C C . ASP A 1 101 ? -11.668 -19.002 14.701 1.00 71.69 101 ASP A C 1
ATOM 799 O O . ASP A 1 101 ? -12.692 -18.327 14.535 1.00 71.69 101 ASP A O 1
ATOM 803 N N . PRO A 1 102 ? -10.633 -18.926 13.844 1.00 69.19 102 PRO A N 1
ATOM 804 C CA . PRO A 1 102 ? -10.629 -18.048 12.678 1.00 69.19 102 PRO A CA 1
ATOM 805 C C . PRO A 1 102 ? -11.732 -18.363 11.657 1.00 69.19 102 PRO A C 1
ATOM 807 O O . PRO A 1 102 ? -12.074 -17.500 10.853 1.00 69.19 102 PRO A O 1
ATOM 810 N N . ALA A 1 103 ? -12.300 -19.572 11.665 1.00 63.84 103 ALA A N 1
ATOM 811 C CA . ALA A 1 103 ? -13.388 -19.951 10.767 1.00 63.84 103 ALA A CA 1
ATOM 812 C C . ALA A 1 103 ? -14.770 -19.485 11.261 1.00 63.84 103 ALA A C 1
ATOM 814 O O . ALA A 1 103 ? -15.698 -19.370 10.459 1.00 63.84 103 ALA A O 1
ATOM 815 N N . LEU A 1 104 ? -14.921 -19.214 12.565 1.00 62.19 104 LEU A N 1
ATOM 816 C CA . LEU A 1 104 ? -16.224 -18.983 13.204 1.00 62.19 104 LEU A CA 1
ATOM 817 C C . LEU A 1 104 ? -16.334 -17.647 13.959 1.00 62.19 104 LEU A C 1
ATOM 819 O O . LEU A 1 104 ? -17.443 -17.131 14.102 1.00 62.19 104 LEU A O 1
ATOM 823 N N . ASP A 1 105 ? -15.227 -17.063 14.432 1.00 68.12 105 ASP A N 1
ATOM 824 C CA . ASP A 1 105 ? -15.233 -15.958 15.406 1.00 68.12 105 ASP A CA 1
ATOM 825 C C . ASP A 1 105 ? -14.286 -14.798 15.026 1.00 68.12 105 ASP A C 1
ATOM 827 O O . ASP A 1 105 ? -13.394 -14.402 15.775 1.00 68.12 105 ASP A O 1
ATOM 831 N N . VAL A 1 106 ? -14.496 -14.222 13.836 1.00 70.50 106 VAL A N 1
ATOM 832 C CA . VAL A 1 106 ? -13.664 -13.136 13.260 1.00 70.50 106 VAL A CA 1
ATOM 833 C C . VAL A 1 106 ? -14.122 -11.711 13.609 1.00 70.50 106 VAL A C 1
ATOM 835 O O . VAL A 1 106 ? -13.605 -10.733 13.063 1.00 70.50 106 VAL A O 1
ATOM 838 N N . SER A 1 107 ? -15.123 -11.554 14.480 1.00 84.75 107 SER A N 1
ATOM 839 C CA . SER A 1 107 ? -15.710 -10.241 14.790 1.00 84.75 107 SER A CA 1
ATOM 840 C C . SER A 1 107 ? -16.092 -10.085 16.261 1.00 84.75 107 SER A C 1
ATOM 842 O O . SER A 1 107 ? -16.261 -11.067 16.981 1.00 84.75 107 SER A O 1
ATOM 844 N N . TRP A 1 108 ? -16.225 -8.841 16.717 1.00 90.56 108 TRP A N 1
ATOM 845 C CA . TRP A 1 108 ? -16.777 -8.490 18.024 1.00 90.56 108 TRP A CA 1
ATOM 846 C C . TRP A 1 108 ? -18.035 -7.661 17.817 1.00 90.56 108 TRP A C 1
ATOM 848 O O . TRP A 1 108 ? -18.024 -6.642 17.127 1.00 90.56 108 TRP A O 1
ATOM 858 N N . ILE A 1 109 ? -19.134 -8.100 18.408 1.00 90.25 109 ILE A N 1
ATOM 859 C CA . ILE A 1 109 ? -20.431 -7.449 18.285 1.00 90.25 109 ILE A CA 1
ATOM 860 C C . ILE A 1 109 ? -20.697 -6.666 19.565 1.00 90.25 109 ILE A C 1
ATOM 862 O O . ILE A 1 109 ? -20.659 -7.232 20.661 1.00 90.25 109 ILE A O 1
ATOM 866 N N . ALA A 1 110 ? -20.994 -5.377 19.412 1.00 91.31 110 ALA A N 1
ATOM 867 C CA . ALA A 1 110 ? -21.395 -4.495 20.496 1.00 91.31 110 ALA A CA 1
ATOM 868 C C . ALA A 1 110 ? -22.902 -4.220 20.455 1.00 91.31 110 ALA A C 1
ATOM 870 O O . ALA A 1 110 ? -23.449 -3.851 19.408 1.00 91.31 110 ALA A O 1
ATOM 871 N N . GLY A 1 111 ? -23.585 -4.389 21.586 1.00 90.19 111 GLY A N 1
ATOM 872 C CA . GLY A 1 111 ? -25.024 -4.146 21.692 1.00 90.19 111 GLY A CA 1
ATOM 873 C C . GLY A 1 111 ? -25.665 -4.732 22.949 1.00 90.19 111 GLY A C 1
ATOM 874 O O . GLY A 1 111 ? -24.986 -5.258 23.829 1.00 90.19 111 GLY A O 1
ATOM 875 N N . LYS A 1 112 ? -26.997 -4.658 23.029 1.00 87.50 112 LYS A N 1
ATOM 876 C CA . LYS A 1 112 ? -27.790 -5.218 24.138 1.00 87.50 112 LYS A CA 1
ATOM 877 C C . LYS A 1 112 ? -27.896 -6.748 24.127 1.00 87.50 112 LYS A C 1
ATOM 879 O O . LYS A 1 112 ? -28.336 -7.309 25.123 1.00 87.50 112 LYS A O 1
ATOM 884 N N . GLY A 1 113 ? -27.557 -7.431 23.036 1.00 80.00 113 GLY A N 1
ATOM 885 C CA . GLY A 1 113 ? -27.849 -8.858 22.849 1.00 80.00 113 GLY A CA 1
ATOM 886 C C . GLY A 1 113 ? -29.290 -9.130 22.394 1.00 80.00 113 GLY A C 1
ATOM 887 O O . GLY A 1 113 ? -30.115 -8.217 22.294 1.00 80.00 113 GLY A O 1
ATOM 888 N N . ARG A 1 114 ? -29.604 -10.389 22.058 1.00 67.81 114 ARG A N 1
ATOM 889 C CA . ARG A 1 114 ? -30.967 -10.806 21.668 1.00 67.81 114 ARG A CA 1
ATOM 890 C C . ARG A 1 114 ? -31.769 -11.301 22.884 1.00 67.81 114 ARG A C 1
ATOM 892 O O . ARG A 1 114 ? -31.261 -12.146 23.610 1.00 67.81 114 ARG A O 1
ATOM 899 N N . PRO A 1 115 ? -33.047 -10.908 23.052 1.00 51.22 115 PRO A N 1
ATOM 900 C CA . PRO A 1 115 ? -33.850 -11.311 24.216 1.00 51.22 115 PRO A CA 1
ATOM 901 C C . PRO A 1 115 ? -34.282 -12.794 24.300 1.00 51.22 115 PRO A C 1
ATOM 903 O O . PRO A 1 115 ? -34.934 -13.156 25.273 1.00 51.22 115 PRO A O 1
ATOM 906 N N . LYS A 1 116 ? -34.030 -13.657 23.295 1.00 45.78 116 LYS A N 1
ATOM 907 C CA . LYS A 1 116 ? -34.681 -14.990 23.206 1.00 45.78 116 LYS A CA 1
ATOM 908 C C . LYS A 1 116 ? -33.864 -16.096 22.509 1.00 45.78 116 LYS A C 1
ATOM 910 O O . LYS A 1 116 ? -34.316 -16.652 21.511 1.00 45.78 116 LYS A O 1
ATOM 915 N N . SER A 1 117 ? -32.712 -16.508 23.033 1.00 41.41 117 SER A N 1
ATOM 916 C CA . SER A 1 117 ? -32.191 -17.847 22.697 1.00 41.41 117 SER A CA 1
ATOM 917 C C . SER A 1 117 ? -31.612 -18.535 23.923 1.00 41.41 117 SER A C 1
ATOM 919 O O . SER A 1 117 ? -30.697 -18.016 24.547 1.00 41.41 117 SER A O 1
ATOM 921 N N . LYS A 1 118 ? -32.131 -19.729 24.230 1.00 37.22 118 LYS A N 1
ATOM 922 C CA . LYS A 1 118 ? -31.713 -20.637 25.316 1.00 37.22 118 LYS A CA 1
ATOM 923 C C . LYS A 1 118 ? -30.285 -21.206 25.154 1.00 37.22 118 LYS A C 1
ATOM 925 O O . LYS A 1 118 ? -29.954 -22.212 25.769 1.00 37.22 118 LYS A O 1
ATOM 930 N N . LEU A 1 119 ? -29.449 -20.593 24.322 1.00 39.81 119 LEU A N 1
ATOM 931 C CA . LEU A 1 119 ? -28.047 -20.951 24.140 1.00 39.81 119 LEU A CA 1
ATOM 932 C C . LEU A 1 119 ? -27.205 -19.929 24.904 1.00 39.81 119 LEU A C 1
ATOM 934 O O . LEU A 1 119 ? -27.355 -18.725 24.704 1.00 39.81 119 LEU A O 1
ATOM 938 N N . GLN A 1 120 ? -26.346 -20.414 25.799 1.00 39.22 120 GLN A N 1
ATOM 939 C CA . GLN A 1 120 ? -25.333 -19.600 26.465 1.00 39.22 120 GLN A CA 1
ATOM 940 C C . GLN A 1 120 ? -24.482 -18.886 25.402 1.00 39.22 120 GLN A C 1
ATOM 942 O O . GLN A 1 120 ? -23.750 -19.524 24.652 1.00 39.22 120 GLN A O 1
ATOM 947 N N . GLY A 1 121 ? -24.618 -17.561 25.327 1.00 48.78 121 GLY A N 1
ATOM 948 C CA . GLY A 1 121 ? -23.944 -16.706 24.350 1.00 48.78 121 GLY A CA 1
ATOM 949 C C . GLY A 1 121 ? -24.934 -15.772 23.662 1.00 48.78 121 GLY A C 1
ATOM 950 O O . GLY A 1 121 ? -25.473 -16.094 22.612 1.00 48.78 121 GLY A O 1
ATOM 951 N N . GLU A 1 122 ? -25.155 -14.583 24.225 1.00 55.66 122 GLU A N 1
ATOM 952 C CA . GLU A 1 122 ? -26.097 -13.560 23.728 1.00 55.66 122 GLU A CA 1
ATOM 953 C C . GLU A 1 122 ? -25.770 -12.969 22.334 1.00 55.66 122 GLU A C 1
ATOM 955 O O . GLU A 1 122 ? -26.342 -11.953 21.930 1.00 55.66 122 GLU A O 1
ATOM 960 N N . GLY A 1 123 ? -24.849 -13.577 21.580 1.00 71.25 123 GLY A N 1
ATOM 961 C CA . GLY A 1 123 ? -24.415 -13.107 20.264 1.00 71.25 123 GLY A CA 1
ATOM 962 C C . GLY A 1 123 ? -23.680 -11.763 20.293 1.00 71.25 123 GLY A C 1
ATOM 963 O O . GLY A 1 123 ? -23.464 -11.182 19.234 1.00 71.25 123 GLY A O 1
ATOM 964 N N . VAL A 1 124 ? -23.317 -11.260 21.480 1.00 84.44 124 VAL A N 1
ATOM 965 C CA . VAL A 1 124 ? -22.560 -10.018 21.680 1.00 84.44 124 VAL A CA 1
ATOM 966 C C . VAL A 1 124 ? -21.324 -10.273 22.534 1.00 84.44 124 VAL A C 1
ATOM 968 O O . VAL A 1 124 ? -21.383 -10.965 23.550 1.00 84.44 124 VAL A O 1
ATOM 971 N N . GLN A 1 125 ? -20.196 -9.716 22.101 1.00 89.56 125 GLN A N 1
ATOM 972 C CA . GLN A 1 125 ? -18.931 -9.723 22.830 1.00 89.56 125 GLN A CA 1
ATOM 973 C C . GLN A 1 125 ? -18.854 -8.513 23.765 1.00 89.56 125 GLN A C 1
ATOM 975 O O . GLN A 1 125 ? -18.411 -8.646 24.901 1.00 89.56 125 GLN A O 1
ATOM 980 N N . PHE A 1 126 ? -19.347 -7.353 23.316 1.00 92.50 126 PHE A N 1
ATOM 981 C CA . PHE A 1 126 ? -19.383 -6.121 24.102 1.00 92.50 126 PHE A CA 1
ATOM 982 C C . PHE A 1 126 ? -20.837 -5.805 24.471 1.00 92.50 126 PHE A C 1
ATOM 984 O O . PHE A 1 126 ? -21.594 -5.217 23.694 1.00 92.50 126 PHE A O 1
ATOM 991 N N . LYS A 1 127 ? -21.254 -6.260 25.655 1.00 92.06 127 LYS A N 1
ATOM 992 C CA . LYS A 1 127 ? -22.599 -6.012 26.184 1.00 92.06 127 LYS A CA 1
ATOM 993 C C . LYS A 1 127 ? -22.727 -4.540 26.576 1.00 92.06 127 LYS A C 1
ATOM 995 O O . LYS A 1 127 ? -21.967 -4.067 27.405 1.00 92.06 127 LYS A O 1
ATOM 1000 N N . LEU A 1 128 ? -23.696 -3.831 26.003 1.00 90.44 128 LEU A N 1
ATOM 1001 C CA . LEU A 1 128 ? -23.930 -2.403 26.246 1.00 90.44 128 LEU A CA 1
ATOM 1002 C C . LEU A 1 128 ? -25.344 -2.170 26.800 1.00 90.44 128 LEU A C 1
ATOM 1004 O O . LEU A 1 128 ? -26.332 -2.296 26.069 1.00 90.44 128 LEU A O 1
ATOM 1008 N N . MET A 1 129 ? -25.442 -1.816 28.083 1.00 85.19 129 MET A N 1
ATOM 1009 C CA . MET A 1 129 ? -26.709 -1.556 28.780 1.00 85.19 129 MET A CA 1
ATOM 1010 C C . MET A 1 129 ? -27.079 -0.074 28.682 1.00 85.19 129 MET A C 1
ATOM 1012 O O . MET A 1 129 ? -26.634 0.742 29.475 1.00 85.19 129 MET A O 1
ATOM 1016 N N . HIS A 1 130 ? -27.848 0.301 27.656 1.00 84.81 130 HIS A N 1
ATOM 1017 C CA . HIS A 1 130 ? -28.358 1.670 27.523 1.00 84.81 130 HIS A CA 1
ATOM 1018 C C . HIS A 1 130 ? -29.574 1.740 26.591 1.00 84.81 130 HIS A C 1
ATOM 1020 O O . HIS A 1 130 ? -29.586 1.105 25.537 1.00 84.81 130 HIS A O 1
ATOM 1026 N N . ASN A 1 131 ? -30.590 2.548 26.910 1.00 80.62 131 ASN A N 1
ATOM 1027 C CA . ASN A 1 131 ? -31.880 2.555 26.200 1.00 80.62 131 ASN A CA 1
ATOM 1028 C C . ASN A 1 131 ? -31.763 2.819 24.692 1.00 80.62 131 ASN A C 1
ATOM 1030 O O . ASN A 1 131 ? -32.420 2.131 23.911 1.00 80.62 131 ASN A O 1
ATOM 1034 N N . LYS A 1 132 ? -30.840 3.691 24.277 1.00 82.19 132 LYS A N 1
ATOM 1035 C CA . LYS A 1 132 ? -30.583 4.034 22.863 1.00 82.19 132 LYS A CA 1
ATOM 1036 C C . LYS A 1 132 ? -29.706 3.024 22.095 1.00 82.19 132 LYS A C 1
ATOM 1038 O O . LYS A 1 132 ? -29.348 3.273 20.948 1.00 82.19 132 LYS A O 1
ATOM 1043 N N . ILE A 1 133 ? -29.357 1.882 22.694 1.00 85.44 133 ILE A N 1
ATOM 1044 C CA . ILE A 1 133 ? -28.568 0.820 22.047 1.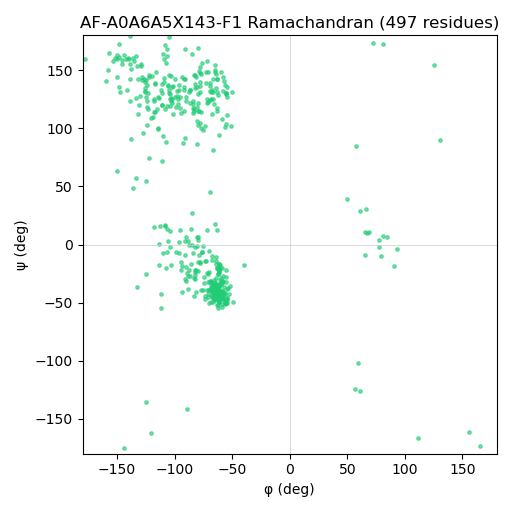00 85.44 133 ILE A CA 1
ATOM 1045 C C . ILE A 1 133 ? -29.483 -0.305 21.542 1.00 85.44 133 ILE A C 1
ATOM 1047 O O . ILE A 1 133 ? -30.477 -0.661 22.177 1.00 85.44 133 ILE A O 1
ATOM 1051 N N . ARG A 1 134 ? -29.155 -0.879 20.378 1.00 83.69 134 ARG A N 1
ATOM 1052 C CA . ARG A 1 134 ? -29.894 -1.993 19.753 1.00 83.69 134 ARG A CA 1
ATOM 1053 C C . ARG A 1 134 ? -29.313 -3.339 20.205 1.00 83.69 134 ARG A C 1
ATOM 1055 O O . ARG A 1 134 ? -28.225 -3.382 20.772 1.00 83.69 134 ARG A O 1
ATOM 1062 N N . GLY A 1 135 ? -30.012 -4.443 19.929 1.00 84.25 135 GLY A N 1
ATOM 1063 C CA . GLY A 1 135 ? -29.536 -5.798 20.254 1.00 84.25 135 GLY A CA 1
ATOM 1064 C C . GLY A 1 135 ? -28.146 -6.099 19.680 1.00 84.25 135 GLY A C 1
ATOM 1065 O O . GLY A 1 135 ? -27.240 -6.470 20.415 1.00 84.25 135 GLY A O 1
ATOM 1066 N N . MET A 1 136 ? -27.954 -5.841 18.387 1.00 86.38 136 MET A N 1
ATOM 1067 C CA . MET A 1 136 ? -26.641 -5.783 17.736 1.00 86.38 136 MET A CA 1
ATOM 1068 C C . MET A 1 136 ? -26.539 -4.400 17.098 1.00 86.38 136 MET A C 1
ATOM 1070 O O . MET A 1 136 ? -27.382 -4.057 16.267 1.00 86.38 136 MET A O 1
ATOM 1074 N N . HIS A 1 137 ? -25.589 -3.580 17.540 1.00 86.69 137 HIS A N 1
ATOM 1075 C CA . HIS A 1 137 ? -25.503 -2.173 17.145 1.00 86.69 137 HIS A CA 1
ATOM 1076 C C . HIS A 1 137 ? -24.271 -1.920 16.272 1.00 86.69 137 HIS A C 1
ATOM 1078 O O . HIS A 1 137 ? -24.412 -1.466 15.139 1.00 86.69 137 HIS A O 1
ATOM 1084 N N . ALA A 1 138 ? -23.087 -2.298 16.756 1.00 89.62 138 ALA A N 1
ATOM 1085 C CA . ALA A 1 138 ? -21.831 -2.153 16.025 1.00 89.62 138 ALA A CA 1
ATOM 1086 C C . ALA A 1 138 ? -21.127 -3.502 15.858 1.00 89.62 138 ALA A C 1
ATOM 1088 O O . ALA A 1 138 ? -21.171 -4.357 16.747 1.00 89.62 138 ALA A O 1
ATOM 1089 N N . ARG A 1 139 ? -20.470 -3.687 14.712 1.00 89.69 139 ARG A N 1
ATOM 1090 C CA . ARG A 1 139 ? -19.561 -4.802 14.441 1.00 89.69 139 ARG A CA 1
ATOM 1091 C C . ARG A 1 139 ? -18.146 -4.264 14.353 1.00 89.69 139 ARG A C 1
ATOM 1093 O O . ARG A 1 139 ? -17.856 -3.486 13.449 1.00 89.69 139 ARG A O 1
ATOM 1100 N N . PHE A 1 140 ? -17.274 -4.755 15.217 1.00 91.69 140 PHE A N 1
ATOM 1101 C CA . PHE A 1 140 ? -15.836 -4.657 15.040 1.00 91.69 140 PHE A CA 1
ATOM 1102 C C . PHE A 1 140 ? -15.314 -5.917 14.357 1.00 91.69 140 PHE A C 1
ATOM 1104 O O . PHE A 1 140 ? -15.813 -7.015 14.608 1.00 91.69 140 PHE A O 1
ATOM 1111 N N . PHE A 1 141 ? -14.318 -5.786 13.498 1.00 86.56 141 PHE A N 1
ATOM 1112 C CA . PHE A 1 141 ? -13.737 -6.905 12.759 1.00 86.56 141 PHE A CA 1
ATOM 1113 C C . PHE A 1 141 ? -12.285 -6.595 12.405 1.00 86.56 141 PHE A C 1
ATOM 1115 O O . PHE A 1 141 ? -11.900 -5.430 12.365 1.00 86.56 141 PHE A O 1
ATOM 1122 N N . LEU A 1 142 ? -11.470 -7.614 12.144 1.00 82.62 142 LEU A N 1
ATOM 1123 C CA . LEU A 1 142 ? -10.169 -7.379 11.523 1.00 82.62 142 LEU A CA 1
ATOM 1124 C C . LEU A 1 142 ? -10.361 -7.1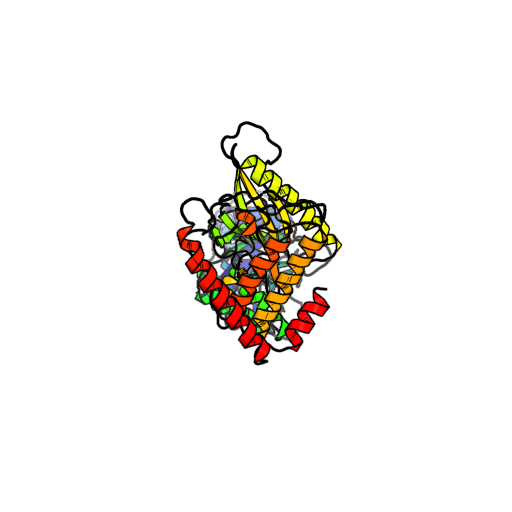48 10.024 1.00 82.62 142 LEU A C 1
ATOM 1126 O O . LEU A 1 142 ? -11.133 -7.845 9.373 1.00 82.62 142 LEU A O 1
ATOM 1130 N N . THR A 1 143 ? -9.672 -6.156 9.481 1.00 77.50 143 THR A N 1
ATOM 1131 C CA . THR A 1 143 ? -9.605 -5.841 8.047 1.00 77.50 143 THR A CA 1
ATOM 1132 C C . THR A 1 143 ? -8.524 -6.681 7.371 1.00 77.50 143 THR A C 1
ATOM 1134 O O . THR A 1 143 ? -7.640 -7.204 8.046 1.00 77.50 143 THR A O 1
ATOM 1137 N N . GLU A 1 144 ? -8.525 -6.782 6.040 1.00 69.25 144 GLU A N 1
ATOM 1138 C CA . GLU A 1 144 ? -7.455 -7.482 5.295 1.00 69.25 144 GLU A CA 1
ATOM 1139 C C . GLU A 1 144 ? -6.075 -6.841 5.506 1.00 69.25 144 GLU A C 1
ATOM 1141 O O . GLU A 1 144 ? -5.047 -7.504 5.407 1.00 69.25 144 GLU A O 1
ATOM 1146 N N . THR A 1 145 ? -6.078 -5.564 5.884 1.00 69.69 145 THR A N 1
ATOM 1147 C CA . THR A 1 145 ? -4.927 -4.779 6.327 1.00 69.69 145 THR A CA 1
ATOM 1148 C C . THR A 1 145 ? -4.527 -5.007 7.789 1.00 69.69 145 THR A C 1
ATOM 1150 O O . THR A 1 145 ? -3.577 -4.413 8.281 1.00 69.69 145 THR A O 1
ATOM 1153 N N . GLY A 1 146 ? -5.242 -5.852 8.530 1.00 75.06 146 GLY A N 1
ATOM 1154 C CA . GLY A 1 146 ? -4.914 -6.195 9.914 1.00 75.06 146 GLY A CA 1
ATOM 1155 C C . GLY A 1 146 ? -5.294 -5.139 10.953 1.00 75.06 146 GLY A C 1
ATOM 1156 O O . GLY A 1 146 ? -5.011 -5.340 12.131 1.00 75.06 146 GLY A O 1
ATOM 1157 N N . PHE A 1 147 ? -5.948 -4.050 10.545 1.00 82.75 147 PHE A N 1
ATOM 1158 C CA . PHE A 1 147 ? -6.573 -3.087 11.451 1.00 82.75 147 PHE A CA 1
ATOM 1159 C C . PHE A 1 147 ? -7.897 -3.595 11.983 1.00 82.75 147 PHE A C 1
ATOM 1161 O O . PHE A 1 147 ? -8.612 -4.311 11.281 1.00 82.75 147 PHE A O 1
ATOM 1168 N N . VAL A 1 148 ? -8.269 -3.132 13.171 1.00 89.38 148 VAL A N 1
ATOM 1169 C CA . VAL A 1 148 ? -9.654 -3.188 13.628 1.00 89.38 148 VAL A CA 1
ATOM 1170 C C . VAL A 1 148 ? -10.471 -2.205 12.797 1.00 89.38 148 VAL A C 1
ATOM 1172 O O . VAL A 1 148 ? -10.145 -1.024 12.719 1.00 89.38 148 VAL A O 1
ATOM 1175 N N . GLY A 1 149 ? -11.523 -2.698 12.159 1.00 90.00 149 GLY A N 1
ATOM 1176 C CA . GLY A 1 149 ? -12.554 -1.898 11.521 1.00 90.00 149 GLY A CA 1
ATOM 1177 C C . GLY A 1 149 ? -13.855 -1.943 12.309 1.00 90.00 149 GLY A C 1
ATOM 1178 O O . GLY A 1 149 ? -14.107 -2.898 13.043 1.00 90.00 149 GLY A O 1
ATOM 1179 N N . ILE A 1 150 ? -14.691 -0.925 12.134 1.00 92.06 150 ILE A N 1
ATOM 1180 C CA . ILE A 1 150 ? -16.033 -0.814 12.700 1.00 92.06 150 ILE A CA 1
ATOM 1181 C C . ILE A 1 150 ? -17.062 -0.557 11.596 1.00 92.06 150 ILE A C 1
ATOM 1183 O O . ILE A 1 150 ? -16.829 0.201 10.652 1.00 92.06 150 ILE A O 1
ATOM 1187 N N . THR A 1 151 ? -18.223 -1.196 11.705 1.00 88.88 151 THR A N 1
ATOM 1188 C CA . THR A 1 151 ? -19.377 -0.959 10.830 1.00 88.88 151 THR A CA 1
ATOM 1189 C C . THR A 1 151 ? -20.697 -1.113 11.589 1.00 88.88 151 THR A C 1
ATOM 1191 O O . THR A 1 151 ? -20.750 -1.751 12.645 1.00 88.88 151 THR A O 1
ATOM 1194 N N . SER A 1 152 ? -21.768 -0.524 11.058 1.00 84.94 152 SER A N 1
ATOM 1195 C CA . SER A 1 152 ? -23.124 -0.652 11.604 1.00 84.94 152 SER A CA 1
ATOM 1196 C C . SER A 1 152 ? -23.794 -1.945 11.134 1.00 84.94 152 SER A C 1
ATOM 1198 O O . SER A 1 152 ? -23.596 -2.390 10.005 1.00 84.94 152 SER A O 1
ATOM 1200 N N . PHE A 1 153 ? -24.629 -2.540 11.990 1.00 74.25 153 PHE A N 1
ATOM 1201 C CA . PHE A 1 153 ? -25.455 -3.705 11.639 1.00 74.25 153 PHE A CA 1
ATOM 1202 C C . PHE A 1 153 ? -26.735 -3.361 10.859 1.00 74.25 153 PHE A C 1
ATOM 1204 O O . PHE A 1 153 ? -27.371 -4.267 10.325 1.00 74.25 153 PHE A O 1
ATOM 1211 N N . SER A 1 154 ? -27.154 -2.092 10.828 1.00 66.19 154 SER A N 1
ATOM 1212 C CA . SER A 1 154 ? -28.447 -1.667 10.276 1.00 66.19 154 SER A CA 1
ATOM 1213 C C . SER A 1 154 ? -28.298 -0.540 9.260 1.00 66.19 154 SER A C 1
ATOM 1215 O O . SER A 1 154 ? -27.527 0.393 9.468 1.00 66.19 154 SER A O 1
ATOM 1217 N N . TYR A 1 155 ? -29.110 -0.610 8.200 1.00 58.47 155 TYR A N 1
ATOM 1218 C CA . TYR A 1 155 ? -29.227 0.408 7.151 1.00 58.47 155 TYR A CA 1
ATOM 1219 C C . TYR A 1 155 ? -29.921 1.693 7.623 1.00 58.47 155 TYR A C 1
ATOM 1221 O O . TYR A 1 155 ? -29.679 2.762 7.066 1.00 58.47 155 TYR A O 1
ATOM 1229 N N . GLU A 1 156 ? -30.766 1.599 8.649 1.00 57.28 156 GLU A N 1
ATOM 1230 C CA . GLU A 1 156 ? -31.422 2.753 9.264 1.00 57.28 156 GLU A CA 1
ATOM 1231 C C . GLU A 1 156 ? -30.454 3.440 10.231 1.00 57.28 156 GLU A C 1
ATOM 1233 O O . GLU A 1 156 ? -29.972 2.820 11.184 1.00 57.28 156 GLU A O 1
ATOM 1238 N N . ALA A 1 157 ? -30.141 4.699 9.922 1.00 52.09 157 ALA A N 1
ATOM 1239 C CA . ALA A 1 157 ? -29.087 5.515 10.509 1.00 52.09 157 ALA A CA 1
ATOM 1240 C C . ALA A 1 157 ? -29.198 5.643 12.031 1.00 52.09 157 ALA A C 1
ATOM 1242 O O . ALA A 1 157 ? -29.975 6.459 12.518 1.00 52.09 157 ALA A O 1
ATOM 1243 N N . HIS A 1 158 ? -28.391 4.887 12.776 1.00 59.78 158 HIS A N 1
ATOM 1244 C CA . HIS A 1 158 ? -28.114 5.146 14.189 1.00 59.78 158 HIS A CA 1
ATOM 1245 C C . HIS A 1 158 ? -26.596 5.233 14.384 1.00 59.78 158 HIS A C 1
ATOM 1247 O O . HIS A 1 158 ? -25.841 4.433 13.830 1.00 59.78 158 HIS A O 1
ATOM 1253 N N . GLU A 1 159 ? -26.183 6.290 15.079 1.00 77.31 159 GLU A N 1
ATOM 1254 C CA . GLU A 1 159 ? -24.897 6.970 14.919 1.00 77.31 159 GLU A CA 1
ATOM 1255 C C . GLU A 1 159 ? -23.729 6.166 15.489 1.00 77.31 159 GLU A C 1
ATOM 1257 O O . GLU A 1 159 ? -23.488 6.146 16.695 1.00 77.31 159 GLU A O 1
ATOM 1262 N N . ILE A 1 160 ? -22.980 5.515 14.599 1.00 89.56 160 ILE A N 1
ATOM 1263 C CA . ILE A 1 160 ? -21.592 5.172 14.883 1.00 89.56 160 ILE A CA 1
ATOM 1264 C C . ILE A 1 160 ? -20.741 6.337 14.395 1.00 89.56 160 ILE A C 1
ATOM 1266 O O . ILE A 1 160 ? -20.806 6.690 13.216 1.00 89.56 160 ILE A O 1
ATOM 1270 N N . THR A 1 161 ? -19.935 6.918 15.272 1.00 91.31 161 THR A N 1
ATOM 1271 C CA . THR A 1 161 ? -18.979 7.968 14.909 1.00 91.31 161 THR A CA 1
ATOM 1272 C C . THR A 1 161 ? -17.561 7.522 15.226 1.00 91.31 161 THR A C 1
ATOM 1274 O O . THR A 1 161 ? -17.332 6.783 16.181 1.00 91.31 161 THR A O 1
ATOM 1277 N N . VAL A 1 162 ? -16.606 7.936 14.395 1.00 92.06 162 VAL A N 1
ATOM 1278 C CA . VAL A 1 162 ? -15.170 7.725 14.607 1.00 92.06 162 VAL A CA 1
ATOM 1279 C C . VAL A 1 162 ? -14.474 9.062 14.401 1.00 92.06 162 VAL A C 1
ATOM 1281 O O . VAL A 1 162 ? -14.607 9.650 13.329 1.00 92.06 162 VAL A O 1
ATOM 1284 N N . ASP A 1 163 ? -13.787 9.565 15.426 1.00 90.69 163 ASP A N 1
ATOM 1285 C CA . ASP A 1 163 ? -13.175 10.903 15.453 1.00 90.69 163 ASP A CA 1
ATOM 1286 C C . ASP A 1 163 ? -14.166 12.011 15.021 1.00 90.69 163 ASP A C 1
ATOM 1288 O O . ASP A 1 163 ? -13.833 12.926 14.270 1.00 90.69 163 ASP A O 1
ATOM 1292 N N . GLY A 1 164 ? -15.430 11.890 15.447 1.00 86.44 164 GLY A N 1
ATOM 1293 C CA . GLY A 1 164 ? -16.517 12.817 15.101 1.00 86.44 164 GLY A CA 1
ATOM 1294 C C . GLY A 1 164 ? -17.130 12.620 13.706 1.00 86.44 164 GLY A C 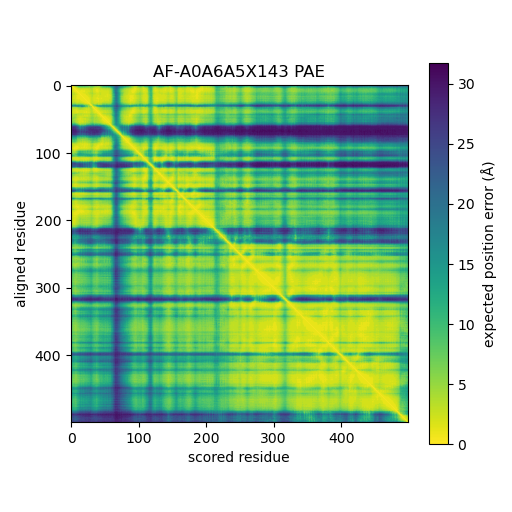1
ATOM 1295 O O . GLY A 1 164 ? -18.184 13.186 13.420 1.00 86.44 164 GLY A O 1
ATOM 1296 N N . ALA A 1 165 ? -16.540 11.788 12.843 1.00 87.88 165 ALA A N 1
ATOM 1297 C CA . ALA A 1 165 ? -17.087 11.480 11.524 1.00 87.88 165 ALA A CA 1
ATOM 1298 C C . ALA A 1 165 ? -18.089 10.316 11.585 1.00 87.88 165 ALA A C 1
ATOM 1300 O O . ALA A 1 165 ? -17.813 9.267 12.166 1.00 87.88 165 ALA A O 1
ATOM 1301 N N . LEU A 1 166 ? -19.249 10.472 10.941 1.00 87.81 166 LEU A N 1
ATOM 1302 C CA . LEU A 1 166 ? -20.272 9.425 10.877 1.00 87.81 166 LEU A CA 1
ATOM 1303 C C . LEU A 1 166 ? -19.805 8.237 10.019 1.00 87.81 166 LEU A C 1
ATOM 1305 O O . LEU A 1 166 ? -19.504 8.395 8.832 1.00 87.81 166 LEU A O 1
ATOM 1309 N N . VAL A 1 167 ? -19.835 7.033 10.590 1.00 84.94 167 VAL A N 1
ATOM 1310 C CA . VAL A 1 167 ? -19.600 5.777 9.870 1.00 84.94 167 VAL A CA 1
ATOM 1311 C C . VAL A 1 167 ? -20.867 5.421 9.094 1.00 84.94 167 VAL A C 1
ATOM 1313 O O . VAL A 1 167 ? -21.878 5.012 9.662 1.00 84.94 167 VAL A O 1
ATOM 1316 N N . LYS A 1 168 ? -20.824 5.636 7.774 1.00 73.31 168 LYS A N 1
ATOM 1317 C CA . LYS A 1 168 ? -21.947 5.396 6.851 1.00 73.31 168 LYS A CA 1
ATOM 1318 C C . LYS A 1 168 ? -21.924 3.948 6.319 1.00 73.31 168 LYS A C 1
ATOM 1320 O O . LYS A 1 168 ? -21.624 3.007 7.040 1.00 73.31 168 LYS A O 1
ATOM 1325 N N . ARG A 1 169 ? -22.263 3.758 5.036 1.00 68.31 169 ARG A N 1
ATOM 1326 C CA . ARG A 1 169 ? -22.394 2.448 4.365 1.00 68.31 169 ARG A CA 1
ATOM 1327 C C . ARG A 1 169 ? -21.105 1.618 4.328 1.00 68.31 169 ARG A C 1
ATOM 1329 O O . ARG A 1 169 ? -21.186 0.405 4.181 1.00 68.31 169 ARG A O 1
ATOM 1336 N N . GLN A 1 170 ? -19.941 2.259 4.401 1.00 75.69 170 GLN A N 1
ATOM 1337 C CA . GLN A 1 170 ? -18.639 1.595 4.371 1.00 75.69 170 GLN A CA 1
ATOM 1338 C C . GLN A 1 170 ? -18.051 1.532 5.775 1.00 75.69 170 GLN A C 1
ATOM 1340 O O . GLN A 1 170 ? -18.248 2.440 6.584 1.00 75.69 170 GLN A O 1
ATOM 1345 N N . ALA A 1 171 ? -17.339 0.446 6.056 1.00 84.69 171 ALA A N 1
ATOM 1346 C CA . ALA A 1 171 ? -16.640 0.303 7.317 1.00 84.69 171 ALA A CA 1
ATOM 1347 C C . ALA A 1 171 ? -15.526 1.347 7.464 1.00 84.69 171 ALA A C 1
ATOM 1349 O O . ALA A 1 171 ? -14.899 1.745 6.483 1.00 84.69 171 ALA A O 1
ATOM 1350 N N . CYS A 1 172 ? -15.277 1.750 8.706 1.00 89.38 172 CYS A N 1
ATOM 1351 C CA . CYS A 1 172 ? -14.169 2.619 9.076 1.00 89.38 172 CYS A CA 1
ATOM 1352 C C . CYS A 1 172 ? -13.076 1.778 9.742 1.00 89.38 172 CYS A C 1
ATOM 1354 O O . CYS A 1 172 ? -13.371 1.009 10.650 1.00 89.38 172 CYS A O 1
ATOM 1356 N N . SER A 1 173 ? -11.835 1.905 9.291 1.00 89.31 173 SER A N 1
ATOM 1357 C CA . SER A 1 173 ? -10.653 1.233 9.826 1.00 89.31 173 SER A CA 1
ATOM 1358 C C . SER A 1 173 ? -9.929 2.146 10.808 1.00 89.31 173 SER A C 1
ATOM 1360 O O . SER A 1 173 ? -9.657 3.305 10.498 1.00 89.31 173 SER A O 1
ATOM 1362 N N . PHE A 1 174 ? -9.559 1.614 11.969 1.00 89.56 174 PHE A N 1
ATOM 1363 C CA . PHE A 1 174 ? -8.724 2.303 12.947 1.00 89.56 174 PHE A CA 1
ATOM 1364 C C . PHE A 1 174 ? -7.261 2.187 12.526 1.00 89.56 174 PHE A C 1
ATOM 1366 O O . PHE A 1 174 ? -6.549 1.262 12.920 1.00 89.56 174 PHE A O 1
ATOM 1373 N N . ASN A 1 175 ? -6.839 3.123 11.679 1.00 82.50 175 ASN A N 1
ATOM 1374 C CA . ASN A 1 175 ? -5.483 3.231 11.142 1.00 82.50 175 ASN A CA 1
ATOM 1375 C C . ASN A 1 175 ? -4.555 4.123 11.998 1.00 82.50 175 ASN A C 1
ATOM 1377 O O . ASN A 1 175 ? -3.404 4.341 11.626 1.00 82.50 175 ASN A O 1
ATOM 1381 N N . LYS A 1 176 ? -5.042 4.631 13.138 1.00 84.00 176 LYS A N 1
ATOM 1382 C CA . LYS A 1 176 ? -4.292 5.413 14.136 1.00 84.00 176 LYS A CA 1
ATOM 1383 C C . LYS A 1 176 ? -4.088 4.618 15.430 1.00 84.00 176 LYS A C 1
ATOM 1385 O O . LYS A 1 176 ? -4.775 3.626 15.659 1.00 84.00 176 LYS A O 1
ATOM 1390 N N . GLY A 1 177 ? -3.160 5.068 16.284 1.00 84.50 177 GLY A N 1
ATOM 1391 C CA . GLY A 1 177 ? -2.896 4.465 17.600 1.00 84.50 177 GLY A CA 1
ATOM 1392 C C . GLY A 1 177 ? -4.107 4.469 18.542 1.00 84.50 177 GLY A C 1
ATOM 1393 O O . GLY A 1 177 ? -4.288 3.516 19.301 1.00 84.50 177 GLY A O 1
ATOM 1394 N N . SER A 1 178 ? -4.957 5.491 18.436 1.00 90.38 178 SER A N 1
ATOM 1395 C CA . SER A 1 178 ? -6.252 5.576 19.109 1.00 90.38 178 SER A CA 1
ATOM 1396 C C . SER A 1 178 ? -7.303 6.259 18.227 1.00 90.38 178 SER A C 1
ATOM 1398 O O . SER A 1 178 ? -6.964 6.894 17.223 1.00 90.38 178 SER A O 1
ATOM 1400 N N . ALA A 1 179 ? -8.577 6.091 18.581 1.00 92.81 179 ALA A N 1
ATOM 1401 C CA . ALA A 1 179 ? -9.713 6.744 17.935 1.00 92.81 179 ALA A CA 1
ATOM 1402 C C . ALA A 1 179 ? -10.861 6.964 18.931 1.00 92.81 179 ALA A C 1
ATOM 1404 O O . ALA A 1 179 ? -11.133 6.105 19.775 1.00 92.81 179 ALA A O 1
ATOM 1405 N N . LEU A 1 180 ? -11.579 8.081 18.805 1.00 95.06 180 LEU A N 1
ATOM 1406 C CA . LEU A 1 180 ? -12.801 8.320 19.579 1.00 95.06 180 LEU A CA 1
ATOM 1407 C C . LEU A 1 180 ? -13.985 7.658 18.880 1.00 95.06 180 LEU A C 1
ATOM 1409 O O . LEU A 1 180 ? -14.282 7.983 17.734 1.00 95.06 180 LEU A O 1
ATOM 1413 N N . VAL A 1 181 ? -14.668 6.742 19.564 1.00 95.88 181 VAL A N 1
ATOM 1414 C CA . VAL A 1 181 ? -15.759 5.935 19.006 1.00 95.88 181 VAL A CA 1
ATOM 1415 C C . VAL A 1 181 ? -17.073 6.273 19.702 1.00 95.88 181 VAL A C 1
ATOM 1417 O O . VAL A 1 181 ? -17.235 6.013 20.893 1.00 95.88 181 VAL A O 1
ATOM 1420 N N . GLY A 1 182 ? -18.036 6.808 18.957 1.00 93.81 182 GLY A N 1
ATOM 1421 C CA . GLY A 1 182 ? -19.427 6.917 19.391 1.00 93.81 182 GLY A CA 1
ATOM 1422 C C . GLY A 1 182 ? -20.229 5.701 18.939 1.00 93.81 182 GLY A C 1
ATOM 1423 O O . GLY A 1 182 ? -20.135 5.289 17.785 1.00 93.81 182 GLY A O 1
ATOM 1424 N N . ILE A 1 183 ? -21.015 5.113 19.840 1.00 91.88 183 ILE A N 1
ATOM 1425 C CA . ILE A 1 183 ? -21.989 4.054 19.552 1.00 91.88 183 ILE A CA 1
ATOM 1426 C C . ILE A 1 183 ? -23.328 4.511 20.136 1.00 91.88 183 ILE A C 1
ATOM 1428 O O . ILE A 1 183 ? -23.585 4.362 21.334 1.00 91.88 183 ILE A O 1
ATOM 1432 N N . GLY A 1 184 ? -24.178 5.111 19.304 1.00 88.31 184 GLY A N 1
ATOM 1433 C CA . GLY A 1 184 ? -25.352 5.838 19.781 1.00 88.31 184 GLY A CA 1
ATOM 1434 C C . GLY A 1 184 ? -24.927 7.005 20.676 1.00 88.31 184 GLY A C 1
ATOM 1435 O O . GLY A 1 184 ? -24.102 7.820 20.291 1.00 88.31 184 GLY A O 1
ATOM 1436 N N . SER A 1 185 ? -25.458 7.075 21.898 1.00 87.25 185 SER A N 1
ATOM 1437 C CA . SER A 1 185 ? -25.086 8.112 22.875 1.00 87.25 185 SER A CA 1
ATOM 1438 C C . SER A 1 185 ? -23.878 7.755 23.749 1.00 87.25 185 SER A C 1
ATOM 1440 O O . SER A 1 185 ? -23.520 8.533 24.632 1.00 87.25 185 SER A O 1
ATOM 1442 N N . LEU A 1 186 ? -23.294 6.568 23.566 1.00 93.06 186 LEU A N 1
ATOM 1443 C CA . LEU A 1 186 ? -22.169 6.093 24.366 1.00 93.06 186 LEU A CA 1
ATOM 1444 C C . LEU A 1 186 ? -20.860 6.409 23.644 1.00 93.06 186 LEU A C 1
ATOM 1446 O O . LEU A 1 186 ? -20.692 6.010 22.493 1.00 93.06 186 LEU A O 1
ATOM 1450 N N . HIS A 1 187 ? -19.935 7.079 24.326 1.00 95.25 187 HIS A N 1
ATOM 1451 C CA . HIS A 1 187 ? -18.619 7.405 23.783 1.00 95.25 187 HIS A CA 1
ATOM 1452 C C . HIS A 1 187 ? -17.524 6.583 24.454 1.00 95.25 187 HIS A C 1
ATOM 1454 O O . HIS A 1 187 ? -17.530 6.368 25.674 1.00 95.25 187 HIS A O 1
ATOM 1460 N N . PHE A 1 188 ? -16.582 6.147 23.628 1.00 97.38 188 PHE A N 1
ATOM 1461 C CA . PHE A 1 188 ? -15.450 5.320 23.995 1.00 97.38 188 PHE A CA 1
ATOM 1462 C C . PHE A 1 188 ? -14.171 5.852 23.354 1.00 97.38 188 PHE A C 1
ATOM 1464 O O . PHE A 1 188 ? -14.203 6.514 22.318 1.00 97.38 188 PHE A O 1
ATOM 1471 N N . GLU A 1 189 ? -13.038 5.496 23.935 1.00 97.19 189 GLU A N 1
ATOM 1472 C CA . GLU A 1 189 ? -11.728 5.602 23.311 1.00 97.19 189 GLU A CA 1
ATOM 1473 C C . GLU A 1 189 ? -11.260 4.196 22.936 1.00 97.19 189 GLU A C 1
ATOM 1475 O O . GLU A 1 189 ? -11.148 3.310 23.788 1.00 97.19 189 GLU A O 1
ATOM 1480 N N . PHE A 1 190 ? -11.039 3.978 21.645 1.00 96.06 190 PHE A N 1
ATOM 1481 C CA . PHE A 1 190 ? -10.365 2.794 21.141 1.00 96.06 190 PHE A CA 1
ATOM 1482 C C . PHE A 1 190 ? -8.856 3.040 21.144 1.00 96.06 190 PHE A C 1
ATOM 1484 O O . PHE A 1 190 ? -8.423 4.058 20.608 1.00 96.06 190 PHE A O 1
ATOM 1491 N N . THR A 1 191 ? -8.063 2.096 21.658 1.00 93.44 191 THR A N 1
ATOM 1492 C CA . THR A 1 191 ? -6.595 2.222 21.720 1.00 93.44 191 THR A CA 1
ATOM 1493 C C . THR A 1 191 ? -5.908 0.894 21.420 1.00 93.44 191 THR A C 1
ATOM 1495 O O . THR A 1 191 ? -6.251 -0.137 22.000 1.00 93.44 191 THR A O 1
ATOM 1498 N N . TYR A 1 192 ? -4.895 0.911 20.551 1.00 91.12 192 TYR A N 1
ATOM 1499 C CA . TYR A 1 192 ? -3.991 -0.227 20.364 1.00 91.12 192 TYR A CA 1
ATOM 1500 C C . TYR A 1 192 ? -2.965 -0.303 21.499 1.00 91.12 192 TYR A C 1
ATOM 1502 O O . TYR A 1 192 ? -2.298 0.684 21.824 1.00 91.12 192 TYR A O 1
ATOM 1510 N N . THR A 1 193 ? -2.804 -1.490 22.080 1.00 91.38 193 THR A N 1
ATOM 1511 C CA . THR A 1 193 ? -1.849 -1.731 23.172 1.00 91.38 193 THR A CA 1
ATOM 1512 C C . THR A 1 193 ? -0.424 -1.901 22.640 1.00 91.38 193 THR A C 1
ATOM 1514 O O . THR A 1 193 ? -0.214 -2.095 21.441 1.00 91.38 193 THR A O 1
ATOM 1517 N N . GLU A 1 194 ? 0.572 -1.903 23.529 1.00 87.50 194 GLU A N 1
ATOM 1518 C CA . GLU A 1 194 ? 1.955 -2.241 23.152 1.00 87.50 194 GLU A CA 1
ATOM 1519 C C . GLU A 1 194 ? 2.075 -3.652 22.555 1.00 87.50 194 GLU A C 1
ATOM 1521 O O . GLU A 1 194 ? 2.847 -3.860 21.620 1.00 87.50 194 GLU A O 1
ATOM 1526 N N . TYR A 1 195 ? 1.251 -4.606 23.006 1.00 88.19 195 TYR A N 1
ATOM 1527 C CA . TYR A 1 195 ? 1.249 -5.968 22.467 1.00 88.19 195 TYR A CA 1
ATOM 1528 C C . TYR A 1 195 ? 0.935 -6.001 20.965 1.00 88.19 195 TYR A C 1
ATOM 1530 O O . TYR A 1 195 ? 1.540 -6.784 20.237 1.00 88.19 195 TYR A O 1
ATOM 1538 N N . SER A 1 196 ? 0.089 -5.096 20.457 1.00 86.00 196 SER A N 1
ATOM 1539 C CA . SER A 1 196 ? -0.199 -5.003 19.013 1.00 86.00 196 SER A CA 1
ATOM 1540 C C . SER A 1 196 ? 1.025 -4.692 18.138 1.00 86.00 196 SER A C 1
ATOM 1542 O O . SER A 1 196 ? 0.991 -4.890 16.921 1.00 86.00 196 SER A O 1
ATOM 1544 N N . ARG A 1 197 ? 2.108 -4.196 18.747 1.00 81.81 197 ARG A N 1
ATOM 1545 C CA . ARG A 1 197 ? 3.360 -3.825 18.072 1.00 81.81 197 ARG A CA 1
ATOM 1546 C C . ARG A 1 197 ? 4.395 -4.947 18.097 1.00 81.81 197 ARG A C 1
ATOM 1548 O O . ARG A 1 197 ? 5.355 -4.895 17.326 1.00 81.81 197 ARG A O 1
ATOM 1555 N N . SER A 1 198 ? 4.178 -5.944 18.953 1.00 83.94 198 SER A N 1
ATOM 1556 C CA . SER A 1 198 ? 5.048 -7.103 19.128 1.00 83.94 198 SER A CA 1
ATOM 1557 C C . SER A 1 198 ? 5.095 -7.970 17.868 1.00 83.94 198 SER A C 1
ATOM 1559 O O . SER A 1 198 ? 4.131 -8.031 17.093 1.00 83.94 198 SER A O 1
ATOM 1561 N N . ASP A 1 199 ? 6.221 -8.641 17.638 1.00 81.38 199 ASP A N 1
ATOM 1562 C CA . ASP A 1 199 ? 6.325 -9.583 16.525 1.00 81.38 199 ASP A CA 1
ATOM 1563 C C . ASP A 1 199 ? 5.437 -10.803 16.772 1.00 81.38 199 ASP A C 1
ATOM 1565 O O . ASP A 1 199 ? 4.840 -11.325 15.832 1.00 81.38 199 ASP A O 1
ATOM 1569 N N . GLU A 1 200 ? 5.248 -11.199 18.027 1.00 86.19 200 GLU A N 1
ATOM 1570 C CA . GLU A 1 200 ? 4.332 -12.254 18.453 1.00 86.19 200 GLU A CA 1
ATOM 1571 C C . GLU A 1 200 ? 2.907 -11.985 17.957 1.00 86.19 200 GLU A C 1
ATOM 1573 O O . GLU A 1 200 ? 2.306 -12.842 17.304 1.00 86.19 200 GLU A O 1
ATOM 1578 N N . PHE A 1 201 ? 2.379 -10.777 18.184 1.00 85.19 201 PHE A N 1
ATOM 1579 C CA . PHE A 1 201 ? 1.056 -10.409 17.682 1.00 85.19 201 PHE A CA 1
ATOM 1580 C C . PHE A 1 201 ? 1.011 -10.374 16.153 1.00 85.19 201 PHE A C 1
ATOM 1582 O O . PHE A 1 201 ? 0.024 -10.819 15.569 1.00 85.19 201 PHE A O 1
ATOM 1589 N N . LYS A 1 202 ? 2.060 -9.889 15.473 1.00 80.44 202 LYS A N 1
ATOM 1590 C CA . LYS A 1 202 ? 2.105 -9.897 13.998 1.00 80.44 202 LYS A CA 1
ATOM 1591 C C . LYS A 1 202 ? 2.011 -11.319 13.454 1.00 80.44 202 LYS A C 1
ATOM 1593 O O . LYS A 1 202 ? 1.220 -11.559 12.543 1.00 80.44 202 LYS A O 1
ATOM 1598 N N . HIS A 1 203 ? 2.765 -12.257 14.025 1.00 81.50 203 HIS A N 1
ATOM 1599 C CA . HIS A 1 203 ? 2.695 -13.670 13.652 1.00 81.50 203 HIS A CA 1
ATOM 1600 C C . HIS A 1 203 ? 1.307 -14.246 13.938 1.00 81.50 203 HIS A C 1
ATOM 1602 O O . HIS A 1 203 ? 0.719 -14.864 13.050 1.00 81.50 203 HIS A O 1
ATOM 1608 N N . LEU A 1 204 ? 0.746 -13.982 15.124 1.00 83.56 204 LEU A N 1
ATOM 1609 C CA . LEU A 1 204 ? -0.591 -14.442 15.500 1.00 83.56 204 LEU A CA 1
ATOM 1610 C C . LEU A 1 204 ? -1.668 -13.895 14.559 1.00 83.56 204 LEU A C 1
ATOM 1612 O O . LEU A 1 204 ? -2.495 -14.656 14.071 1.00 83.56 204 LEU A O 1
ATOM 1616 N N . ARG A 1 205 ? -1.641 -12.596 14.258 1.00 82.94 205 ARG A N 1
ATOM 1617 C CA . ARG A 1 205 ? -2.559 -11.924 13.331 1.00 82.94 205 ARG A CA 1
ATOM 1618 C C . ARG A 1 205 ? -2.447 -12.506 11.927 1.00 82.94 205 ARG A C 1
ATOM 1620 O O . ARG A 1 205 ? -3.466 -12.809 11.315 1.00 82.94 205 ARG A O 1
ATOM 1627 N N . ASN A 1 206 ? -1.227 -12.676 11.423 1.00 77.50 206 ASN A N 1
ATOM 1628 C CA . ASN A 1 206 ? -0.990 -13.236 10.095 1.00 77.50 206 ASN A CA 1
ATOM 1629 C C . ASN A 1 206 ? -1.466 -14.699 10.022 1.00 77.50 206 ASN A C 1
ATOM 1631 O O . ASN A 1 206 ? -2.085 -15.085 9.034 1.00 77.50 206 ASN A O 1
ATOM 1635 N N . HIS A 1 207 ? -1.238 -15.492 11.075 1.00 79.00 207 HIS A N 1
ATOM 1636 C CA . HIS A 1 207 ? -1.718 -16.872 11.184 1.00 79.00 207 HIS A CA 1
ATOM 1637 C C . HIS A 1 207 ? -3.246 -16.952 11.300 1.00 79.00 207 HIS A C 1
ATOM 1639 O O . HIS A 1 207 ? -3.889 -17.755 10.625 1.00 79.00 207 HIS A O 1
ATOM 1645 N N . PHE A 1 208 ? -3.845 -16.107 12.141 1.00 77.75 208 PHE A N 1
ATOM 1646 C CA . PHE A 1 208 ? -5.294 -15.977 12.268 1.00 77.75 208 PHE A CA 1
ATOM 1647 C C . PHE A 1 208 ? -5.903 -15.652 10.902 1.00 77.75 208 PHE A C 1
ATOM 1649 O O . PHE A 1 208 ? -6.886 -16.271 10.497 1.00 77.75 208 PHE A O 1
ATOM 1656 N N . TRP A 1 209 ? -5.259 -14.764 10.137 1.00 71.75 209 TRP A N 1
ATOM 1657 C CA . TRP A 1 209 ? -5.731 -14.428 8.803 1.00 71.75 209 TRP A CA 1
ATOM 1658 C C . TRP A 1 209 ? -5.559 -15.512 7.753 1.00 71.75 209 TRP A C 1
ATOM 1660 O O . TRP A 1 209 ? -6.494 -15.765 6.989 1.00 71.75 209 TRP A O 1
ATOM 1670 N N . SER A 1 210 ? -4.409 -16.180 7.729 1.00 68.00 210 SER A N 1
ATOM 1671 C CA . SER A 1 210 ? -4.175 -17.287 6.800 1.00 68.00 210 SER A CA 1
ATOM 1672 C C . SER A 1 210 ? -5.111 -18.470 7.066 1.00 68.00 210 SER A C 1
ATOM 1674 O O . SER A 1 210 ? -5.479 -19.175 6.129 1.00 68.00 210 SER A O 1
ATOM 1676 N N . SER A 1 211 ? -5.542 -18.649 8.318 1.00 71.25 211 SER A N 1
ATOM 1677 C CA . SER A 1 211 ? -6.430 -19.734 8.746 1.00 71.25 211 SER A CA 1
ATOM 1678 C C . SER A 1 211 ? -7.917 -19.462 8.483 1.00 71.25 211 SER A C 1
ATOM 1680 O O . SER A 1 211 ? -8.694 -20.403 8.349 1.00 71.25 211 SER A O 1
ATOM 1682 N N . ALA A 1 212 ? -8.339 -18.198 8.376 1.00 64.69 212 ALA A N 1
ATOM 1683 C CA . ALA A 1 212 ? -9.751 -17.834 8.234 1.00 64.69 212 ALA A CA 1
ATOM 1684 C C . ALA A 1 212 ? -10.353 -18.069 6.824 1.00 64.69 212 ALA A C 1
ATOM 1686 O O . ALA A 1 212 ? -11.555 -17.855 6.646 1.00 64.69 212 ALA A O 1
ATOM 1687 N N . ARG A 1 213 ? -9.575 -18.454 5.787 1.00 61.75 213 ARG A N 1
ATOM 1688 C CA . ARG A 1 213 ? -10.059 -18.519 4.381 1.00 61.75 213 ARG A CA 1
ATOM 1689 C C . ARG A 1 213 ? -9.480 -19.647 3.507 1.00 61.75 213 ARG A C 1
ATOM 1691 O O . ARG A 1 213 ? -8.368 -20.125 3.688 1.00 61.75 213 ARG A O 1
ATOM 1698 N N . THR A 1 214 ? -10.254 -20.021 2.478 1.00 51.62 214 THR A N 1
ATOM 1699 C CA . THR A 1 214 ? -9.908 -20.974 1.400 1.00 51.62 214 THR A CA 1
ATOM 1700 C C . THR A 1 214 ? -8.750 -20.497 0.502 1.00 51.62 214 THR A C 1
ATOM 1702 O O . THR A 1 214 ? -8.669 -19.314 0.175 1.00 51.62 214 THR A O 1
ATOM 1705 N N . ARG A 1 215 ? -7.939 -21.450 0.003 1.00 42.44 215 ARG A N 1
ATOM 1706 C CA . ARG A 1 215 ? -6.653 -21.337 -0.743 1.00 42.44 215 ARG A CA 1
ATOM 1707 C C . ARG A 1 215 ? -6.471 -20.231 -1.810 1.00 42.44 215 ARG A C 1
ATOM 1709 O O . ARG A 1 215 ? -5.340 -19.954 -2.181 1.00 42.44 215 ARG A O 1
ATOM 1716 N N . LYS A 1 216 ? -7.521 -19.586 -2.336 1.00 38.69 216 LYS A N 1
ATOM 1717 C CA . LYS A 1 216 ? -7.403 -18.550 -3.394 1.00 38.69 216 LYS A CA 1
ATOM 1718 C C . LYS A 1 216 ? -6.945 -17.166 -2.892 1.00 38.69 216 LYS A C 1
ATOM 1720 O O . LYS A 1 216 ? -6.552 -16.349 -3.715 1.00 38.69 216 LYS A O 1
ATOM 1725 N N . ALA A 1 217 ? -6.999 -16.902 -1.583 1.00 43.22 217 ALA A N 1
ATOM 1726 C CA . ALA A 1 217 ? -6.684 -15.598 -0.975 1.00 43.22 217 ALA A CA 1
ATOM 1727 C C . ALA A 1 217 ? -5.322 -15.546 -0.241 1.00 43.22 217 ALA A C 1
ATOM 1729 O O . ALA A 1 217 ? -4.989 -14.525 0.359 1.00 43.22 217 ALA A O 1
ATOM 1730 N N . GLN A 1 218 ? -4.550 -16.639 -0.272 1.00 46.38 218 GLN A N 1
ATOM 1731 C CA . GLN A 1 218 ? -3.369 -16.849 0.577 1.00 46.38 218 GLN A CA 1
ATOM 1732 C C . GLN A 1 218 ? -2.201 -15.886 0.274 1.00 46.38 218 GLN A C 1
ATOM 1734 O O . GLN A 1 218 ? -1.558 -15.416 1.208 1.00 46.38 218 GLN A O 1
ATOM 1739 N N . ASP A 1 219 ? -1.990 -15.506 -0.990 1.00 45.62 219 ASP A N 1
ATOM 1740 C CA . ASP A 1 219 ? -0.839 -14.669 -1.390 1.00 45.62 219 ASP A CA 1
ATOM 1741 C C . ASP A 1 219 ? -1.110 -13.155 -1.277 1.00 45.62 219 ASP A C 1
ATOM 1743 O O . ASP A 1 219 ? -0.194 -12.341 -1.165 1.00 45.62 219 ASP A O 1
ATOM 1747 N N . ALA A 1 220 ? -2.385 -12.757 -1.289 1.00 45.16 220 ALA A N 1
ATOM 1748 C CA . ALA A 1 220 ? -2.806 -11.360 -1.376 1.00 45.16 220 ALA A CA 1
ATOM 1749 C C . ALA A 1 220 ? -2.792 -10.616 -0.025 1.00 45.16 220 ALA A C 1
ATOM 1751 O O . ALA A 1 220 ? -2.582 -9.403 0.007 1.00 45.16 220 ALA A O 1
ATOM 1752 N N . SER A 1 221 ? -3.015 -11.330 1.087 1.00 53.03 221 SER A N 1
ATOM 1753 C CA . SER A 1 221 ? -3.236 -10.728 2.411 1.00 53.03 221 SER A CA 1
ATOM 1754 C C . SER A 1 221 ? -1.957 -10.591 3.245 1.00 53.03 221 SER A C 1
ATOM 1756 O O . SER A 1 221 ? -1.747 -9.537 3.838 1.00 53.03 221 SER A O 1
ATOM 1758 N N . THR A 1 222 ? -1.046 -11.572 3.246 1.00 54.88 222 THR A N 1
ATOM 1759 C CA . THR A 1 222 ? 0.200 -11.482 4.041 1.00 54.88 222 THR A CA 1
ATOM 1760 C C . THR A 1 222 ? 1.102 -10.337 3.578 1.00 54.88 222 THR A C 1
ATOM 1762 O O . THR A 1 222 ? 1.718 -9.656 4.395 1.00 54.88 222 THR A O 1
ATOM 1765 N N . ALA A 1 223 ? 1.128 -10.072 2.272 1.00 54.91 223 ALA A N 1
ATOM 1766 C CA . ALA A 1 223 ? 1.880 -8.963 1.700 1.00 54.91 223 ALA A CA 1
ATOM 1767 C C . ALA A 1 223 ? 1.230 -7.600 2.033 1.00 54.91 223 ALA A C 1
ATOM 1769 O O . ALA A 1 223 ? 1.931 -6.667 2.425 1.00 54.91 223 ALA A O 1
ATOM 1770 N N . ALA A 1 224 ? -0.110 -7.508 2.006 1.00 56.91 224 ALA A N 1
ATOM 1771 C CA . ALA A 1 224 ? -0.855 -6.329 2.465 1.00 56.91 224 ALA A CA 1
ATOM 1772 C C . ALA A 1 224 ? -0.563 -5.983 3.929 1.00 56.91 224 ALA A C 1
ATOM 1774 O O . ALA A 1 224 ? -0.295 -4.825 4.244 1.00 56.91 224 ALA A O 1
ATOM 1775 N N . LEU A 1 225 ? -0.514 -6.993 4.798 1.00 57.16 225 LEU A N 1
ATOM 1776 C CA . LEU A 1 225 ? -0.200 -6.858 6.223 1.00 57.16 225 LEU A CA 1
ATOM 1777 C C . LEU A 1 225 ? 1.222 -6.341 6.508 1.00 57.16 225 LEU A C 1
ATOM 1779 O O . LEU A 1 225 ? 1.473 -5.854 7.614 1.00 57.16 225 LEU A O 1
ATOM 1783 N N . ALA A 1 226 ? 2.147 -6.448 5.547 1.00 58.69 226 ALA A N 1
ATOM 1784 C CA . ALA A 1 226 ? 3.515 -5.939 5.668 1.00 58.69 226 ALA A CA 1
ATOM 1785 C C . ALA A 1 226 ? 3.632 -4.431 5.371 1.00 58.69 226 ALA A C 1
ATOM 1787 O O . ALA A 1 226 ? 4.582 -3.795 5.830 1.00 58.69 226 ALA A O 1
ATOM 1788 N N . LEU A 1 227 ? 2.677 -3.857 4.628 1.00 55.97 227 LEU A N 1
ATOM 1789 C CA . LEU A 1 227 ? 2.640 -2.424 4.286 1.00 55.97 227 LEU A CA 1
ATOM 1790 C C . LEU A 1 227 ? 1.706 -1.604 5.172 1.00 55.97 227 LEU A C 1
ATOM 1792 O O . LEU A 1 227 ? 1.629 -0.384 5.048 1.00 55.97 227 LEU A O 1
ATOM 1796 N N . THR A 1 228 ? 0.945 -2.248 6.041 1.00 60.78 228 THR A N 1
ATOM 1797 C CA . THR A 1 228 ? -0.017 -1.539 6.880 1.00 60.78 228 THR A CA 1
ATOM 1798 C C . THR A 1 228 ? 0.689 -0.911 8.071 1.00 60.78 228 THR A C 1
ATOM 1800 O O . THR A 1 228 ? 1.509 -1.597 8.691 1.00 60.78 228 THR A O 1
ATOM 1803 N N . PRO A 1 229 ? 0.387 0.357 8.415 1.00 57.66 229 PRO A N 1
ATOM 1804 C CA . PRO A 1 229 ? 0.962 0.997 9.588 1.00 57.66 229 PRO A CA 1
ATOM 1805 C C . PRO A 1 229 ? 0.817 0.116 10.821 1.00 57.66 229 PRO A C 1
ATOM 1807 O O . PRO A 1 229 ? -0.264 -0.372 11.127 1.00 57.66 229 PRO A O 1
ATOM 1810 N N . ILE A 1 230 ? 1.911 -0.071 11.553 1.00 61.19 230 ILE A N 1
ATOM 1811 C CA . ILE A 1 230 ? 1.807 -0.478 12.949 1.00 61.19 230 ILE A CA 1
ATOM 1812 C C . ILE A 1 230 ? 1.288 0.774 13.665 1.00 61.19 230 ILE A C 1
ATOM 1814 O O . ILE A 1 230 ? 1.940 1.813 13.545 1.00 61.19 230 ILE A O 1
ATOM 1818 N N . PRO A 1 231 ? 0.136 0.742 14.355 1.00 56.72 231 PRO A N 1
ATOM 1819 C CA . PRO A 1 231 ? -0.406 1.925 15.014 1.00 56.72 231 PRO A CA 1
ATOM 1820 C C . PRO A 1 231 ? 0.568 2.437 16.090 1.00 56.72 231 PRO A C 1
ATOM 1822 O O . PRO A 1 231 ? 0.603 1.937 17.215 1.00 56.72 231 PRO A O 1
ATOM 1825 N N . ALA A 1 232 ? 1.422 3.399 15.743 1.00 55.91 232 ALA A N 1
ATOM 1826 C CA . ALA A 1 232 ? 2.360 4.039 16.662 1.00 55.91 232 ALA A CA 1
ATOM 1827 C C . ALA A 1 232 ? 1.627 5.049 17.562 1.00 55.91 232 ALA A C 1
ATOM 1829 O O . ALA A 1 232 ? 0.565 5.553 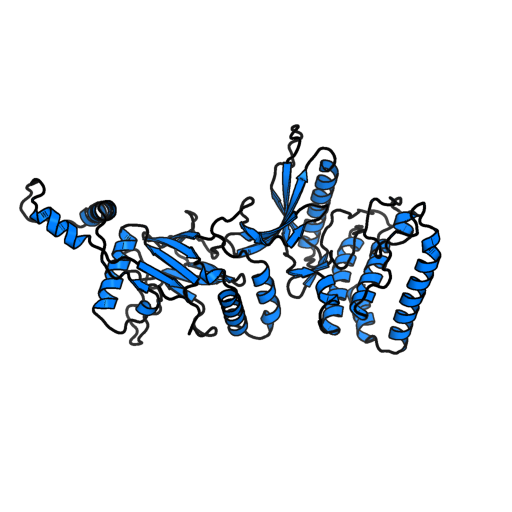17.193 1.00 55.91 232 ALA A O 1
ATOM 1830 N N . GLN A 1 233 ? 2.190 5.360 18.737 1.00 52.22 233 GLN A N 1
ATOM 1831 C CA . GLN A 1 233 ? 1.613 6.358 19.655 1.00 52.22 233 GLN A CA 1
ATOM 1832 C C . GLN A 1 233 ? 1.525 7.757 19.016 1.00 52.22 233 GLN A C 1
ATOM 1834 O O . GLN A 1 233 ? 0.598 8.507 19.300 1.00 52.22 233 GLN A O 1
ATOM 1839 N N . GLN A 1 234 ? 2.441 8.085 18.099 1.00 59.78 234 GLN A N 1
ATOM 1840 C CA . GLN A 1 234 ? 2.353 9.258 17.231 1.00 59.78 234 GLN A CA 1
ATOM 1841 C C . GLN A 1 234 ? 2.267 8.793 15.782 1.00 59.78 234 GLN A C 1
ATOM 1843 O O . GLN A 1 234 ? 3.205 8.203 15.248 1.00 59.78 234 GLN A O 1
ATOM 1848 N N . THR A 1 235 ? 1.125 9.045 15.148 1.00 67.19 235 THR A N 1
ATOM 1849 C CA . THR A 1 235 ? 0.933 8.754 13.727 1.00 67.19 235 THR A CA 1
ATOM 1850 C C . THR A 1 235 ? 1.174 10.018 12.918 1.00 67.19 235 THR A C 1
ATOM 1852 O O . THR A 1 235 ? 0.525 11.037 13.137 1.00 67.19 235 THR A O 1
ATOM 1855 N N . GLN A 1 236 ? 2.134 9.967 11.994 1.00 80.19 236 GLN A N 1
ATOM 1856 C CA . GLN A 1 236 ? 2.318 11.032 11.013 1.00 80.19 236 GLN A CA 1
ATOM 1857 C C . GLN A 1 236 ? 1.260 10.882 9.921 1.00 80.19 236 GLN A C 1
ATOM 1859 O O . GLN A 1 236 ? 0.950 9.768 9.497 1.00 80.19 236 GLN A O 1
ATOM 1864 N N . SER A 1 237 ? 0.701 11.995 9.459 1.00 85.38 237 SER A N 1
ATOM 1865 C CA . SER A 1 237 ? -0.310 11.998 8.404 1.00 85.38 237 SER A CA 1
ATOM 1866 C C . SER A 1 237 ? 0.011 13.017 7.323 1.00 85.38 237 SER A C 1
ATOM 1868 O O . SER A 1 237 ? 0.441 14.127 7.629 1.00 85.38 237 SER A O 1
ATOM 1870 N N . ILE A 1 238 ? -0.271 12.659 6.073 1.00 86.69 238 ILE A N 1
ATOM 1871 C CA . ILE A 1 238 ? -0.255 13.567 4.925 1.00 86.69 238 ILE A CA 1
ATOM 1872 C C . ILE A 1 238 ? -1.672 13.593 4.353 1.00 86.69 238 ILE A C 1
ATOM 1874 O O . ILE A 1 238 ? -2.163 12.598 3.817 1.00 86.69 238 ILE A O 1
ATOM 1878 N N . GLY A 1 239 ? -2.365 14.723 4.512 1.00 87.94 239 GLY A N 1
ATOM 1879 C CA . GLY A 1 239 ? -3.792 14.818 4.198 1.00 87.94 239 GLY A CA 1
ATOM 1880 C C . GLY A 1 239 ? -4.607 13.776 4.977 1.00 87.94 239 GLY A C 1
ATOM 1881 O O . GLY A 1 239 ? -4.531 13.704 6.200 1.00 87.94 239 GLY A O 1
ATOM 1882 N N . ARG A 1 240 ? -5.369 12.941 4.261 1.00 88.88 240 ARG A N 1
ATOM 1883 C CA . ARG A 1 240 ? -6.188 11.847 4.831 1.00 88.88 240 ARG A CA 1
ATOM 1884 C C . ARG A 1 240 ? -5.429 10.536 5.073 1.00 88.88 240 ARG A C 1
ATOM 1886 O O . ARG A 1 240 ? -6.041 9.547 5.482 1.00 88.88 240 ARG A O 1
ATOM 1893 N N . TRP A 1 241 ? -4.139 10.499 4.756 1.00 90.75 241 TRP A N 1
ATOM 1894 C CA . TRP A 1 241 ? -3.337 9.283 4.764 1.00 90.75 241 TRP A CA 1
ATOM 1895 C C . TRP A 1 241 ? -2.463 9.229 6.007 1.00 90.75 241 TRP A C 1
ATOM 1897 O O . TRP A 1 241 ? -1.633 10.107 6.231 1.00 90.75 241 TRP A O 1
ATOM 1907 N N . THR A 1 242 ? -2.624 8.177 6.799 1.00 88.19 242 THR A N 1
ATOM 1908 C CA . THR A 1 242 ? -1.750 7.868 7.928 1.00 88.19 242 THR A CA 1
ATOM 1909 C C . THR A 1 242 ? -0.533 7.106 7.420 1.00 88.19 242 THR A C 1
ATOM 1911 O O . THR A 1 242 ? -0.678 6.017 6.855 1.00 88.19 242 THR A O 1
ATOM 1914 N N . LEU A 1 243 ? 0.650 7.695 7.596 1.00 85.31 243 LEU A N 1
ATOM 1915 C CA . LEU A 1 243 ? 1.923 7.135 7.158 1.00 85.31 243 LEU A CA 1
ATOM 1916 C C . LEU A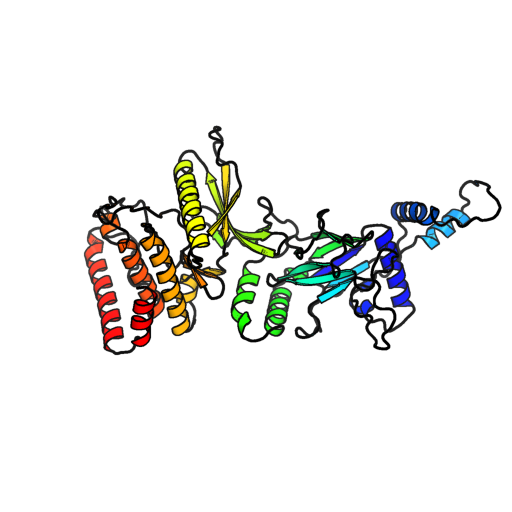 1 243 ? 2.322 5.924 8.000 1.00 85.31 243 LEU A C 1
ATOM 1918 O O . LEU A 1 243 ? 2.039 5.833 9.195 1.00 85.31 243 LEU A O 1
ATOM 1922 N N . ALA A 1 244 ? 3.014 5.009 7.340 1.00 78.25 244 ALA A N 1
ATOM 1923 C CA . ALA A 1 244 ? 3.511 3.765 7.889 1.00 78.25 244 ALA A CA 1
ATOM 1924 C C . ALA A 1 244 ? 5.023 3.652 7.664 1.00 78.25 244 ALA A C 1
ATOM 1926 O O . ALA A 1 244 ? 5.781 4.596 7.888 1.00 78.25 244 ALA A O 1
ATOM 1927 N N . LYS A 1 245 ? 5.470 2.471 7.232 1.00 72.88 245 LYS A N 1
ATOM 1928 C CA . LYS A 1 245 ? 6.871 2.154 6.993 1.00 72.88 245 LYS A CA 1
ATOM 1929 C C . LYS A 1 245 ? 7.391 2.927 5.778 1.00 72.88 245 LYS A C 1
ATOM 1931 O O . LYS A 1 245 ? 6.734 2.955 4.732 1.00 72.88 245 LYS A O 1
ATOM 1936 N N . GLU A 1 246 ? 8.592 3.486 5.907 1.00 82.31 246 GLU A N 1
ATOM 1937 C CA . GLU A 1 246 ? 9.390 3.936 4.764 1.00 82.31 246 GLU A CA 1
ATOM 1938 C C . GLU A 1 246 ? 9.734 2.720 3.888 1.00 82.31 246 GLU A C 1
ATOM 1940 O O . GLU A 1 246 ? 10.358 1.760 4.343 1.00 82.31 246 GLU A O 1
ATOM 1945 N N . LEU A 1 247 ? 9.263 2.734 2.643 1.00 79.75 247 LEU A N 1
ATOM 1946 C CA . LEU A 1 247 ? 9.499 1.676 1.658 1.00 79.75 247 LEU A CA 1
ATOM 1947 C C . LEU A 1 247 ? 10.841 1.856 0.957 1.00 79.75 247 LEU A C 1
ATOM 1949 O O . LEU A 1 247 ? 11.458 0.875 0.552 1.00 79.75 247 LEU A O 1
ATOM 1953 N N . GLY A 1 248 ? 11.303 3.099 0.841 1.00 75.88 248 GLY A N 1
ATOM 1954 C CA . GLY A 1 248 ? 12.608 3.408 0.286 1.00 75.88 248 GLY A CA 1
ATOM 1955 C C . GLY A 1 248 ? 12.917 4.898 0.311 1.00 75.88 248 GLY A C 1
ATOM 1956 O O . GLY A 1 248 ? 12.023 5.745 0.363 1.00 75.88 248 GLY A O 1
ATOM 1957 N N . LYS A 1 249 ? 14.208 5.205 0.223 1.00 79.19 249 LYS A N 1
ATOM 1958 C CA . LYS A 1 249 ? 14.744 6.556 0.077 1.00 79.19 249 LYS A CA 1
ATOM 1959 C C . LYS A 1 249 ? 15.735 6.564 -1.071 1.00 79.19 249 LYS A C 1
ATOM 1961 O O . LYS A 1 249 ? 16.663 5.760 -1.096 1.00 79.19 249 LYS A O 1
ATOM 1966 N N . GLY A 1 250 ? 15.549 7.489 -2.002 1.00 70.56 250 GLY A N 1
ATOM 1967 C CA . GLY A 1 250 ? 16.425 7.654 -3.153 1.00 70.56 250 GLY A CA 1
ATOM 1968 C C . GLY A 1 250 ? 16.592 9.116 -3.544 1.00 70.56 250 GLY A C 1
ATOM 1969 O O . GLY A 1 250 ? 16.079 10.022 -2.889 1.00 70.56 250 GLY A O 1
ATOM 1970 N N . VAL A 1 251 ? 17.298 9.337 -4.654 1.00 70.38 251 VAL A N 1
ATOM 1971 C CA . VAL A 1 251 ? 17.474 10.669 -5.262 1.00 70.38 251 VAL A CA 1
ATOM 1972 C C . VAL A 1 251 ? 16.121 11.297 -5.621 1.00 70.38 251 VAL A C 1
ATOM 1974 O O . VAL A 1 251 ? 15.949 12.504 -5.511 1.00 70.38 251 VAL A O 1
ATOM 1977 N N . ALA A 1 252 ? 15.142 10.462 -5.979 1.00 71.50 252 ALA A N 1
ATOM 1978 C CA . ALA A 1 252 ? 13.784 10.865 -6.322 1.00 71.50 252 ALA A CA 1
ATOM 1979 C C . ALA A 1 252 ? 12.875 11.145 -5.105 1.00 71.50 252 ALA A C 1
ATOM 1981 O O . ALA A 1 252 ? 11.679 11.346 -5.288 1.00 71.50 252 ALA A O 1
ATOM 1982 N N . GLY A 1 253 ? 13.402 11.136 -3.875 1.00 83.56 253 GLY A N 1
ATOM 1983 C CA . GLY A 1 253 ? 12.643 11.417 -2.653 1.00 83.56 253 GLY A CA 1
ATOM 1984 C C . GLY A 1 253 ? 12.453 10.205 -1.739 1.00 83.56 253 GLY A C 1
ATOM 1985 O O . GLY A 1 253 ? 13.131 9.180 -1.867 1.00 83.56 253 GLY A O 1
ATOM 1986 N N . LYS A 1 254 ? 11.542 10.344 -0.771 1.00 89.69 254 LYS A N 1
ATOM 1987 C CA . LYS A 1 254 ? 11.200 9.290 0.198 1.00 89.69 254 LYS A CA 1
ATOM 1988 C C . LYS A 1 254 ? 9.850 8.684 -0.145 1.00 89.69 254 LYS A C 1
ATOM 1990 O O . LYS A 1 254 ? 8.909 9.417 -0.433 1.00 89.69 254 LYS A O 1
ATOM 1995 N N . VAL A 1 255 ? 9.745 7.364 -0.082 1.00 90.00 255 VAL A N 1
ATOM 1996 C CA . VAL A 1 255 ? 8.507 6.634 -0.358 1.00 90.00 255 VAL A CA 1
ATOM 1997 C C . VAL A 1 255 ? 8.025 5.967 0.919 1.00 90.00 255 VAL A C 1
ATOM 1999 O O . VAL A 1 255 ? 8.764 5.215 1.551 1.00 90.00 255 VAL A O 1
ATOM 2002 N N . TYR A 1 256 ? 6.772 6.208 1.278 1.00 89.19 256 TYR A N 1
ATOM 2003 C CA . TYR A 1 256 ? 6.108 5.629 2.441 1.00 89.19 256 TYR A CA 1
ATOM 2004 C C . TYR A 1 256 ? 4.945 4.746 2.005 1.00 89.19 256 TYR A C 1
ATOM 2006 O O . TYR A 1 256 ? 4.275 5.038 1.020 1.00 89.19 256 TYR A O 1
ATOM 2014 N N . SER A 1 257 ? 4.658 3.698 2.768 1.00 88.50 257 SER A N 1
ATOM 2015 C CA . SER A 1 257 ? 3.322 3.097 2.749 1.00 88.50 257 SER A CA 1
ATOM 2016 C C . SER A 1 257 ? 2.382 3.962 3.586 1.00 88.50 257 SER A C 1
ATOM 2018 O O . SER A 1 257 ? 2.810 4.589 4.558 1.00 88.50 257 SER A O 1
ATOM 2020 N N . ALA A 1 258 ? 1.108 4.031 3.214 1.00 89.25 258 ALA A N 1
ATOM 2021 C CA . ALA A 1 258 ? 0.114 4.773 3.977 1.00 89.25 258 ALA A CA 1
ATOM 2022 C C . ALA A 1 258 ? -1.279 4.157 3.843 1.00 89.25 258 ALA A C 1
ATOM 2024 O O . ALA A 1 258 ? -1.559 3.417 2.898 1.00 89.25 258 ALA A O 1
ATOM 2025 N N . THR A 1 259 ? -2.159 4.475 4.793 1.00 88.19 259 THR A N 1
ATOM 2026 C CA . THR A 1 259 ? -3.557 4.018 4.772 1.00 88.19 259 THR A CA 1
ATOM 2027 C C . THR A 1 259 ? -4.527 5.112 5.172 1.00 88.19 259 THR A C 1
ATOM 2029 O O . THR A 1 259 ? -4.179 5.998 5.949 1.00 88.19 259 THR A O 1
ATOM 2032 N N . ASN A 1 260 ? -5.752 5.058 4.659 1.00 88.44 260 ASN A N 1
ATOM 2033 C CA . ASN A 1 260 ? -6.832 5.954 5.074 1.00 88.44 260 ASN A CA 1
ATOM 2034 C C . ASN A 1 260 ? -7.844 5.234 5.984 1.00 88.44 260 ASN A C 1
ATOM 2036 O O . ASN A 1 260 ? -7.762 4.026 6.213 1.00 88.44 260 ASN A O 1
ATOM 2040 N N . SER A 1 261 ? -8.856 5.971 6.444 1.00 83.94 261 SER A N 1
ATOM 2041 C CA . SER A 1 261 ? -9.940 5.437 7.274 1.00 83.94 261 SER A CA 1
ATOM 2042 C C . SER A 1 261 ? -10.818 4.395 6.573 1.00 83.94 261 SER A C 1
ATOM 2044 O O . SER A 1 261 ? -11.543 3.679 7.247 1.00 83.94 261 SER A O 1
ATOM 2046 N N . SER A 1 262 ? -10.761 4.241 5.246 1.00 83.75 262 SER A N 1
ATOM 2047 C CA . SER A 1 262 ? -11.438 3.128 4.556 1.00 83.75 262 SER A CA 1
ATOM 2048 C C . SER A 1 262 ? -10.620 1.830 4.537 1.00 83.75 262 SER A C 1
ATOM 2050 O O . SER A 1 262 ? -11.141 0.791 4.144 1.00 83.75 262 SER A O 1
ATOM 2052 N N . GLY A 1 263 ? -9.359 1.864 4.983 1.00 79.75 263 GLY A N 1
ATOM 2053 C CA . GLY A 1 263 ? -8.435 0.726 4.923 1.00 79.75 263 GLY A CA 1
ATOM 2054 C C . GLY A 1 263 ? -7.705 0.586 3.583 1.00 79.75 263 GLY A C 1
ATOM 2055 O O . GLY A 1 263 ? -6.987 -0.388 3.378 1.00 79.75 263 GLY A O 1
ATOM 2056 N N . THR A 1 264 ? -7.849 1.548 2.666 1.00 86.38 264 THR A N 1
ATOM 2057 C CA . THR A 1 264 ? -7.104 1.556 1.400 1.00 86.38 264 THR A CA 1
ATOM 2058 C C . THR A 1 264 ? -5.623 1.761 1.678 1.00 86.38 264 THR A C 1
ATOM 2060 O O . THR A 1 264 ? -5.265 2.696 2.394 1.00 86.38 264 THR A O 1
ATOM 2063 N N . VAL A 1 265 ? -4.774 0.919 1.084 1.00 87.31 265 VAL A N 1
ATOM 2064 C CA . VAL A 1 265 ? -3.311 1.026 1.156 1.00 87.31 265 VAL A CA 1
ATOM 2065 C C . VAL A 1 265 ? -2.780 1.715 -0.095 1.00 87.31 265 VAL A C 1
ATOM 2067 O O . VAL A 1 265 ? -3.141 1.339 -1.210 1.00 87.31 265 VAL A O 1
ATOM 2070 N N . VAL A 1 266 ? -1.903 2.696 0.096 1.00 92.00 266 VAL A N 1
ATOM 2071 C CA . VAL A 1 266 ? -1.247 3.466 -0.971 1.00 92.00 266 VAL A CA 1
ATOM 2072 C C . VAL A 1 266 ? 0.251 3.590 -0.710 1.00 92.00 266 VAL A C 1
ATOM 2074 O O . VAL A 1 266 ? 0.716 3.396 0.418 1.00 92.00 266 VAL A O 1
ATOM 2077 N N . ALA A 1 267 ? 1.004 3.930 -1.752 1.00 92.94 267 ALA A N 1
ATOM 2078 C CA . ALA A 1 267 ? 2.379 4.401 -1.626 1.00 92.94 267 ALA A CA 1
ATOM 2079 C C . ALA A 1 267 ? 2.407 5.927 -1.787 1.00 92.94 267 ALA A C 1
ATOM 2081 O O . ALA A 1 267 ? 1.760 6.459 -2.683 1.00 92.94 267 ALA A O 1
ATOM 2082 N N . ILE A 1 268 ? 3.139 6.641 -0.936 1.00 94.19 268 ILE A N 1
ATOM 2083 C CA . ILE A 1 268 ? 3.280 8.100 -0.999 1.00 94.19 268 ILE A CA 1
ATOM 2084 C C . ILE A 1 268 ? 4.744 8.445 -1.236 1.00 94.19 268 ILE A C 1
ATOM 2086 O O . ILE A 1 268 ? 5.578 8.201 -0.366 1.00 94.19 268 ILE A O 1
ATOM 2090 N N . LYS A 1 269 ? 5.050 9.024 -2.401 1.00 93.62 269 LYS A N 1
ATOM 2091 C CA . LYS A 1 269 ? 6.372 9.578 -2.729 1.00 93.62 269 LYS A CA 1
ATOM 2092 C C . LYS A 1 269 ? 6.385 11.055 -2.353 1.00 93.62 269 LYS A C 1
ATOM 2094 O O . LYS A 1 269 ? 5.652 11.847 -2.942 1.00 93.62 269 LYS A O 1
ATOM 2099 N N . VAL A 1 270 ? 7.206 11.412 -1.375 1.00 93.19 270 VAL A N 1
ATOM 2100 C CA . VAL A 1 270 ? 7.442 12.792 -0.946 1.00 93.19 270 VAL A CA 1
ATOM 2101 C C . VAL A 1 270 ? 8.682 13.309 -1.665 1.00 93.19 270 VAL A C 1
ATOM 2103 O O . VAL A 1 270 ? 9.777 12.758 -1.498 1.00 93.19 270 VAL A O 1
ATOM 2106 N N . VAL A 1 271 ? 8.496 14.346 -2.479 1.00 91.75 271 VAL A N 1
ATOM 2107 C CA . VAL A 1 271 ? 9.547 15.005 -3.261 1.00 91.75 271 VAL A CA 1
ATOM 2108 C C . VAL A 1 271 ? 9.712 16.450 -2.812 1.00 91.75 271 VAL A C 1
ATOM 2110 O O . VAL A 1 271 ? 8.734 17.168 -2.613 1.00 91.75 271 VAL A O 1
ATOM 2113 N N . GLU A 1 272 ? 10.962 16.886 -2.703 1.00 90.12 272 GLU A N 1
ATOM 2114 C CA . GLU A 1 272 ? 11.284 18.274 -2.395 1.00 90.12 272 GLU A CA 1
ATOM 2115 C C . GLU A 1 272 ? 11.253 19.108 -3.684 1.00 90.12 272 GLU A C 1
ATOM 2117 O O . GLU A 1 272 ? 12.055 18.928 -4.614 1.00 90.12 272 GLU A O 1
ATOM 2122 N N . ARG A 1 273 ? 10.315 20.050 -3.750 1.00 87.62 273 ARG A N 1
ATOM 2123 C CA . ARG A 1 273 ? 10.205 21.023 -4.832 1.00 87.62 273 ARG A CA 1
ATOM 2124 C C . ARG A 1 273 ? 11.076 22.237 -4.529 1.00 87.62 273 ARG A C 1
ATOM 2126 O O . ARG A 1 273 ? 10.870 22.940 -3.543 1.00 87.62 273 ARG A O 1
ATOM 2133 N N . ASN A 1 274 ? 12.004 22.513 -5.437 1.00 87.31 274 ASN A N 1
ATOM 2134 C CA . ASN A 1 274 ? 12.836 23.710 -5.467 1.00 87.31 274 ASN A CA 1
ATOM 2135 C C . ASN A 1 274 ? 12.975 24.208 -6.919 1.00 87.31 274 ASN A C 1
ATOM 2137 O O . ASN A 1 274 ? 12.454 23.597 -7.854 1.00 87.31 274 ASN A O 1
ATOM 2141 N N . LYS A 1 275 ? 13.707 25.311 -7.132 1.00 84.31 275 LYS A N 1
ATOM 2142 C CA . LYS A 1 275 ? 13.879 25.922 -8.468 1.00 84.31 275 LYS A CA 1
ATOM 2143 C C . LYS A 1 275 ? 14.426 24.962 -9.536 1.00 84.31 275 LYS A C 1
ATOM 2145 O O . LYS A 1 275 ? 14.146 25.168 -10.708 1.00 84.31 275 LYS A O 1
ATOM 2150 N N . LYS A 1 276 ? 15.209 23.946 -9.153 1.00 85.50 276 LYS A N 1
ATOM 2151 C CA . LYS A 1 276 ? 15.806 22.976 -10.087 1.00 85.50 276 LYS A CA 1
ATOM 2152 C C . LYS A 1 276 ? 14.906 21.763 -10.334 1.00 85.50 276 LYS A C 1
ATOM 2154 O O . LYS A 1 276 ? 14.955 21.198 -11.419 1.00 85.50 276 LYS A O 1
ATOM 2159 N N . SER A 1 277 ? 14.108 21.352 -9.345 1.00 87.94 277 SER A N 1
ATOM 2160 C CA . SER A 1 277 ? 13.249 20.160 -9.440 1.00 87.94 277 SER A CA 1
ATOM 2161 C C . SER A 1 277 ? 11.823 20.456 -9.912 1.00 87.94 277 SER A C 1
ATOM 2163 O O . SER A 1 277 ? 11.149 19.541 -10.381 1.00 87.94 277 SER A O 1
ATOM 2165 N N . ALA A 1 278 ? 11.359 21.709 -9.841 1.00 87.88 278 ALA A N 1
ATOM 2166 C CA . ALA A 1 278 ? 9.970 22.079 -10.128 1.00 87.88 278 ALA A CA 1
ATOM 2167 C C . ALA A 1 278 ? 9.473 21.620 -11.510 1.00 87.88 278 ALA A C 1
ATOM 2169 O O . ALA A 1 278 ? 8.396 21.035 -11.605 1.00 87.88 278 ALA A O 1
ATOM 2170 N N . GLU A 1 279 ? 10.258 21.834 -12.569 1.00 88.38 279 GLU A N 1
ATOM 2171 C CA . GLU A 1 279 ? 9.881 21.420 -13.927 1.00 88.38 279 GLU A CA 1
ATOM 2172 C C . GLU A 1 279 ? 9.853 19.897 -14.088 1.00 88.38 279 GLU A C 1
ATOM 2174 O O . GLU A 1 279 ? 8.985 19.359 -14.772 1.00 88.38 279 GLU A O 1
ATOM 2179 N N . ALA A 1 280 ? 10.788 19.182 -13.456 1.00 88.44 280 ALA A N 1
ATOM 2180 C CA . ALA A 1 280 ? 10.822 17.722 -13.491 1.00 88.44 280 ALA A CA 1
ATOM 2181 C C . ALA A 1 280 ? 9.614 17.120 -12.757 1.00 88.44 280 ALA A C 1
ATOM 2183 O O . ALA A 1 280 ? 8.918 16.283 -13.323 1.00 88.44 280 ALA A O 1
ATOM 2184 N N . ILE A 1 281 ? 9.302 17.622 -11.556 1.00 90.88 281 ILE A N 1
ATOM 2185 C CA . ILE A 1 281 ? 8.136 17.198 -10.766 1.00 90.88 281 ILE A CA 1
ATOM 2186 C C . ILE A 1 281 ? 6.837 17.482 -11.530 1.00 90.88 281 ILE A C 1
ATOM 2188 O O . ILE A 1 281 ? 5.953 16.630 -11.591 1.00 90.88 281 ILE A O 1
ATOM 2192 N N . GLN A 1 282 ? 6.713 18.659 -12.153 1.00 91.69 282 GLN A N 1
ATOM 2193 C CA . GLN A 1 282 ? 5.518 18.999 -12.925 1.00 91.69 282 GLN A CA 1
ATOM 2194 C C . GLN A 1 282 ? 5.342 18.091 -14.148 1.00 91.69 282 GLN A C 1
ATOM 2196 O O . GLN A 1 282 ? 4.219 17.677 -14.445 1.00 91.69 282 GLN A O 1
ATOM 2201 N N . ARG A 1 283 ? 6.437 17.768 -14.849 1.00 91.31 283 ARG A N 1
ATOM 2202 C CA . ARG A 1 283 ? 6.411 16.811 -15.962 1.00 91.31 283 ARG A CA 1
ATOM 2203 C C . ARG A 1 283 ? 5.989 15.423 -15.488 1.00 91.31 283 ARG A C 1
ATOM 2205 O O . ARG A 1 283 ? 5.069 14.869 -16.078 1.00 91.31 283 ARG A O 1
ATOM 2212 N N . GLU A 1 284 ? 6.570 14.919 -14.399 1.00 93.44 284 GLU A N 1
ATOM 2213 C CA . GLU A 1 284 ? 6.195 13.627 -13.803 1.00 93.44 284 GLU A CA 1
ATOM 2214 C C . GLU A 1 284 ? 4.696 13.586 -13.456 1.00 93.44 284 GLU A C 1
ATOM 2216 O O . GLU A 1 284 ? 3.994 12.660 -13.862 1.00 93.44 284 GLU A O 1
ATOM 2221 N N . ILE A 1 285 ? 4.167 14.624 -12.793 1.00 95.00 285 ILE A N 1
ATOM 2222 C CA . ILE A 1 285 ? 2.735 14.730 -12.463 1.00 95.00 285 ILE A CA 1
ATOM 2223 C C . ILE A 1 285 ? 1.864 14.697 -13.724 1.00 95.00 285 ILE A C 1
ATOM 2225 O O . ILE A 1 285 ? 0.840 14.012 -13.743 1.00 95.00 285 ILE A O 1
ATOM 2229 N N . ASN A 1 286 ? 2.233 15.442 -14.767 1.00 95.25 286 ASN A N 1
ATOM 2230 C CA . ASN A 1 286 ? 1.449 15.508 -16.002 1.00 95.25 286 ASN A CA 1
ATOM 2231 C C . ASN A 1 286 ? 1.434 14.158 -16.727 1.00 95.25 286 ASN A C 1
ATOM 2233 O O . ASN A 1 286 ? 0.360 13.686 -17.101 1.00 95.25 286 ASN A O 1
ATOM 2237 N N . THR A 1 287 ? 2.597 13.516 -16.854 1.00 95.69 287 THR A N 1
ATOM 2238 C CA . THR A 1 287 ? 2.731 12.168 -17.417 1.00 95.69 287 THR A CA 1
ATOM 2239 C C . THR A 1 287 ? 1.854 11.171 -16.665 1.00 95.69 287 THR A C 1
ATOM 2241 O O . THR A 1 287 ? 1.034 10.477 -17.266 1.00 95.69 287 THR A O 1
ATOM 2244 N N . LEU A 1 288 ? 1.957 11.148 -15.335 1.00 96.88 288 LEU A N 1
ATOM 2245 C CA . LEU A 1 288 ? 1.180 10.248 -14.488 1.00 96.88 288 LEU A CA 1
ATOM 2246 C C . LEU A 1 288 ? -0.329 10.479 -14.606 1.00 96.88 288 LEU A C 1
ATOM 2248 O O . LEU A 1 288 ? -1.080 9.507 -14.625 1.00 96.88 288 LEU A O 1
ATOM 2252 N N . LYS A 1 289 ? -0.788 11.734 -14.698 1.00 97.00 289 LYS A N 1
ATOM 2253 C CA . LYS A 1 289 ? -2.214 12.052 -14.882 1.00 97.00 289 LYS A CA 1
ATOM 2254 C C . LYS A 1 289 ? -2.761 11.479 -16.188 1.00 97.00 289 LYS A C 1
ATOM 2256 O O . LYS A 1 289 ? -3.812 10.843 -16.156 1.00 97.00 289 LYS A O 1
ATOM 2261 N N . VAL A 1 290 ? -2.047 11.676 -17.300 1.00 97.06 290 VAL A N 1
ATOM 2262 C CA . VAL A 1 290 ? -2.443 11.159 -18.622 1.00 97.06 290 VAL A CA 1
ATOM 2263 C C . VAL A 1 290 ? -2.490 9.633 -18.602 1.00 97.06 290 VAL A C 1
ATOM 2265 O O . VAL A 1 290 ? -3.544 9.047 -18.840 1.00 97.06 290 VAL A O 1
ATOM 2268 N N . LEU A 1 291 ? -1.390 8.986 -18.207 1.00 97.50 291 LEU A N 1
ATOM 2269 C CA . LEU A 1 291 ? -1.300 7.524 -18.182 1.00 97.50 291 LEU A CA 1
ATOM 2270 C C . LEU A 1 291 ? -2.318 6.890 -17.229 1.00 97.50 291 LEU A C 1
ATOM 2272 O O . LEU A 1 291 ? -2.892 5.850 -17.543 1.00 97.50 291 LEU A O 1
ATOM 2276 N N . THR A 1 292 ? -2.585 7.521 -16.081 1.00 97.88 292 THR A N 1
ATOM 2277 C CA . THR A 1 292 ? -3.589 7.034 -15.125 1.00 97.88 292 THR A CA 1
ATOM 2278 C C . THR A 1 292 ? -4.990 7.060 -15.719 1.00 97.88 292 THR A C 1
ATOM 2280 O O . THR A 1 292 ? -5.749 6.109 -15.530 1.00 97.88 292 THR A O 1
ATOM 2283 N N . GLN A 1 293 ? -5.345 8.143 -16.411 1.00 97.62 293 GLN A N 1
ATOM 2284 C CA . GLN A 1 293 ? -6.650 8.272 -17.048 1.00 97.62 293 GLN A CA 1
ATOM 2285 C C . GLN A 1 293 ? -6.829 7.190 -18.116 1.00 97.62 293 GLN A C 1
ATOM 2287 O O . GLN A 1 293 ? -7.777 6.407 -18.054 1.00 97.62 293 GLN A O 1
ATOM 2292 N N . GLU A 1 294 ? -5.863 7.068 -19.022 1.00 97.38 294 GLU A N 1
ATOM 2293 C CA . GLU A 1 294 ? -5.920 6.094 -20.110 1.00 97.38 294 GLU A CA 1
ATOM 2294 C C . GLU A 1 294 ? -5.888 4.642 -19.604 1.00 97.38 294 GLU A C 1
ATOM 2296 O O . GLU A 1 294 ? -6.547 3.770 -20.173 1.00 97.38 294 GLU A O 1
ATOM 2301 N N . ALA A 1 295 ? -5.163 4.360 -18.516 1.00 97.50 295 ALA A N 1
ATOM 2302 C CA . ALA A 1 295 ? -5.151 3.039 -17.891 1.00 97.50 295 ALA A CA 1
ATOM 2303 C C . ALA A 1 295 ? -6.499 2.683 -17.266 1.00 97.50 295 ALA A C 1
ATOM 2305 O O . ALA A 1 295 ? -6.941 1.540 -17.397 1.00 97.50 295 ALA A O 1
ATOM 2306 N N . LYS A 1 296 ? -7.173 3.644 -16.623 1.00 96.69 296 LYS A N 1
ATOM 2307 C CA . LYS A 1 296 ? -8.522 3.445 -16.076 1.00 96.69 296 LYS A CA 1
ATOM 2308 C C . LYS A 1 296 ? -9.542 3.178 -17.185 1.00 96.69 296 LYS A C 1
ATOM 2310 O O . LYS A 1 296 ? -10.391 2.310 -17.005 1.00 96.69 296 LYS A O 1
ATOM 2315 N N . GLU A 1 297 ? -9.429 3.858 -18.324 1.00 96.38 297 GLU A N 1
ATOM 2316 C CA . GLU A 1 297 ? -10.333 3.692 -19.473 1.00 96.38 297 GLU A CA 1
ATOM 2317 C C . GLU A 1 297 ? -10.274 2.291 -20.087 1.00 96.38 297 GLU A C 1
ATOM 2319 O O . GLU A 1 297 ? -11.315 1.702 -20.372 1.00 96.38 297 GLU A O 1
ATOM 2324 N N . VAL A 1 298 ? -9.073 1.725 -20.248 1.00 96.44 298 VAL A N 1
ATOM 2325 C CA . VAL A 1 298 ? -8.901 0.377 -20.829 1.00 96.44 298 VAL A CA 1
ATOM 2326 C C . VAL A 1 298 ? -8.768 -0.734 -19.784 1.00 96.44 298 VAL A C 1
ATOM 2328 O O . VAL A 1 298 ? -8.564 -1.894 -20.137 1.00 96.44 298 VAL A O 1
ATOM 2331 N N . GLY A 1 299 ? -8.855 -0.401 -18.494 1.00 95.44 299 GLY A N 1
ATOM 2332 C CA . GLY A 1 299 ? -8.711 -1.360 -17.397 1.00 95.44 299 GLY A CA 1
ATOM 2333 C C . GLY A 1 299 ? -7.306 -1.964 -17.267 1.00 95.44 299 GLY A C 1
ATOM 2334 O O . GLY A 1 299 ? -7.170 -3.113 -16.837 1.00 95.44 299 GLY A O 1
ATOM 2335 N N . CYS A 1 300 ? -6.256 -1.222 -17.632 1.00 95.38 300 CYS A N 1
ATOM 2336 C CA . CYS A 1 300 ? -4.872 -1.662 -17.458 1.00 95.38 300 CYS A CA 1
ATOM 2337 C C . CYS A 1 300 ? -4.507 -1.721 -15.967 1.00 95.38 300 CYS A C 1
ATOM 2339 O O . CYS A 1 300 ? -4.728 -0.771 -15.217 1.00 95.38 300 CYS A O 1
ATOM 2341 N N . ARG A 1 301 ? -3.921 -2.844 -15.533 1.00 95.62 301 ARG A N 1
ATOM 2342 C CA . ARG A 1 301 ? -3.528 -3.090 -14.130 1.00 95.62 301 ARG A CA 1
ATOM 2343 C C . ARG A 1 301 ? -2.016 -3.194 -13.926 1.00 95.62 301 ARG A C 1
ATOM 2345 O O . ARG A 1 301 ? -1.578 -3.464 -12.814 1.00 95.62 301 ARG A O 1
ATOM 2352 N N . ASN A 1 302 ? -1.234 -3.043 -14.994 1.00 97.44 302 ASN A N 1
ATOM 2353 C CA . ASN A 1 302 ? 0.203 -3.328 -15.013 1.00 97.44 302 ASN A CA 1
ATOM 2354 C C . ASN A 1 302 ? 1.078 -2.067 -14.971 1.00 97.44 302 ASN A C 1
ATOM 2356 O O . ASN A 1 302 ? 2.288 -2.159 -15.161 1.00 97.44 302 ASN A O 1
ATOM 2360 N N . ILE A 1 303 ? 0.485 -0.908 -14.678 1.00 97.12 303 ILE A N 1
ATOM 2361 C CA . ILE A 1 303 ? 1.197 0.346 -14.419 1.00 97.12 303 ILE A CA 1
ATOM 2362 C C . ILE A 1 303 ? 0.716 0.985 -13.116 1.00 97.12 303 ILE A C 1
ATOM 2364 O O . ILE A 1 303 ? -0.416 0.752 -12.682 1.00 97.12 303 ILE A O 1
ATOM 2368 N N . ILE A 1 304 ? 1.581 1.772 -12.485 1.00 96.44 304 ILE A N 1
ATOM 2369 C CA . ILE A 1 304 ? 1.238 2.544 -11.295 1.00 96.44 304 ILE A CA 1
ATOM 2370 C C . ILE A 1 304 ? 0.268 3.675 -11.654 1.00 96.44 304 ILE A C 1
ATOM 2372 O O . ILE A 1 304 ? 0.420 4.337 -12.681 1.00 96.44 304 ILE A O 1
ATOM 2376 N N . LEU A 1 305 ? -0.725 3.906 -10.799 1.00 97.25 305 LEU A N 1
ATOM 2377 C CA . LEU A 1 305 ? -1.729 4.949 -10.979 1.00 97.25 305 LEU A CA 1
ATOM 2378 C C . LEU A 1 305 ? -1.540 6.047 -9.936 1.00 97.25 305 LEU A C 1
ATOM 2380 O O . LEU A 1 305 ? -1.318 5.764 -8.758 1.00 97.25 305 LEU A O 1
ATOM 2384 N N . LEU A 1 306 ? -1.677 7.299 -10.365 1.00 97.25 306 LEU A N 1
ATOM 2385 C CA . LEU A 1 306 ? -1.697 8.466 -9.492 1.00 97.25 306 LEU A CA 1
ATOM 2386 C C . LEU A 1 306 ? -3.115 8.676 -8.952 1.00 97.25 306 LEU A C 1
ATOM 2388 O O . LEU A 1 306 ? -4.043 9.001 -9.693 1.00 97.25 306 LEU A O 1
ATOM 2392 N N . GLU A 1 307 ? -3.276 8.485 -7.651 1.00 95.44 307 GLU A N 1
ATOM 2393 C CA . GLU A 1 307 ? -4.546 8.662 -6.947 1.00 95.44 307 GLU A CA 1
ATOM 2394 C C . GLU A 1 307 ? -4.782 10.132 -6.590 1.00 95.44 307 GLU A C 1
ATOM 2396 O O . GLU A 1 307 ? -5.880 10.657 -6.760 1.00 95.44 307 GLU A O 1
ATOM 2401 N N . GLU A 1 308 ? -3.749 10.806 -6.085 1.00 94.94 308 GLU A N 1
ATOM 2402 C CA . GLU A 1 308 ? -3.864 12.150 -5.524 1.00 94.94 308 GLU A CA 1
ATOM 2403 C C . GLU A 1 308 ? -2.499 12.853 -5.535 1.00 94.94 308 GLU A C 1
ATOM 2405 O O . GLU A 1 308 ? -1.453 12.213 -5.420 1.00 94.94 308 GLU A O 1
ATOM 2410 N N . VAL A 1 309 ? -2.509 14.182 -5.646 1.00 94.94 309 VAL A N 1
ATOM 2411 C CA . VAL A 1 309 ? -1.332 15.030 -5.419 1.00 94.94 309 VAL A CA 1
ATOM 2412 C C . VAL A 1 309 ? -1.641 15.946 -4.244 1.00 94.94 309 VAL A C 1
ATOM 2414 O O . VAL A 1 309 ? -2.628 16.678 -4.286 1.00 94.94 309 VAL A O 1
ATOM 2417 N N . ILE A 1 310 ? -0.807 15.904 -3.207 1.00 93.12 310 ILE A N 1
ATOM 2418 C CA . ILE A 1 310 ? -0.970 16.698 -1.986 1.00 93.12 310 ILE A CA 1
ATOM 2419 C C . ILE A 1 310 ? 0.179 17.705 -1.898 1.00 93.12 310 ILE A C 1
ATOM 2421 O O . ILE A 1 310 ? 1.350 17.334 -1.961 1.00 93.12 310 ILE A O 1
ATOM 2425 N N . GLY A 1 311 ? -0.173 18.979 -1.741 1.00 86.50 311 GLY A N 1
ATOM 2426 C CA . GLY A 1 311 ? 0.751 20.112 -1.761 1.00 86.50 311 GLY A CA 1
ATOM 2427 C C . GLY A 1 311 ? 0.325 21.152 -2.798 1.00 86.50 311 GLY A C 1
ATOM 2428 O O . GLY A 1 311 ? -0.373 20.838 -3.760 1.00 86.50 311 GLY A O 1
ATOM 2429 N N . ASP A 1 312 ? 0.718 22.409 -2.593 1.00 77.62 312 ASP A N 1
ATOM 2430 C CA . ASP A 1 312 ? 0.452 23.482 -3.553 1.00 77.62 312 ASP A CA 1
ATOM 2431 C C . ASP A 1 312 ? 1.418 23.385 -4.743 1.00 77.62 312 ASP A C 1
ATOM 2433 O O . ASP A 1 312 ? 2.575 23.788 -4.663 1.00 77.62 312 ASP A O 1
ATOM 2437 N N . VAL A 1 313 ? 0.927 22.819 -5.845 1.00 71.50 313 VAL A N 1
ATOM 2438 C CA . VAL A 1 313 ? 1.655 22.718 -7.119 1.00 71.50 313 VAL A CA 1
ATOM 2439 C C . VAL A 1 313 ? 1.474 23.989 -7.972 1.00 71.50 313 VAL A C 1
ATOM 2441 O O . VAL A 1 313 ? 2.243 24.221 -8.902 1.00 71.50 313 VAL A O 1
ATOM 2444 N N . ALA A 1 314 ? 0.472 24.823 -7.664 1.00 64.94 314 ALA A N 1
ATOM 2445 C CA . ALA A 1 314 ? 0.074 25.989 -8.457 1.00 64.94 314 ALA A CA 1
ATOM 2446 C C . ALA A 1 314 ? 0.821 27.274 -8.056 1.00 64.94 314 ALA A C 1
ATOM 2448 O O . ALA A 1 314 ? 0.969 28.182 -8.879 1.00 64.94 314 ALA A O 1
ATOM 2449 N N . SER A 1 315 ? 1.323 27.362 -6.821 1.00 62.88 315 SER A N 1
ATOM 2450 C CA . SER A 1 315 ? 2.138 28.494 -6.384 1.00 62.88 315 SER A CA 1
ATOM 2451 C C . SER A 1 315 ? 3.488 28.542 -7.105 1.00 62.88 315 SER A C 1
ATOM 2453 O O . SER A 1 315 ? 4.415 27.764 -6.853 1.00 62.88 315 SER A O 1
ATOM 2455 N N . ASN A 1 316 ? 3.634 29.579 -7.929 1.00 55.69 316 ASN A N 1
ATOM 2456 C CA . ASN A 1 316 ? 4.925 30.152 -8.318 1.00 55.69 316 ASN A CA 1
ATOM 2457 C C . ASN A 1 316 ? 5.503 31.077 -7.231 1.00 55.69 316 ASN A C 1
ATOM 2459 O O . ASN A 1 316 ? 6.538 31.708 -7.449 1.00 55.69 316 ASN A O 1
ATOM 2463 N N . ALA A 1 317 ? 4.834 31.185 -6.074 1.00 52.62 317 ALA A N 1
ATOM 2464 C CA . ALA A 1 317 ? 5.354 31.910 -4.927 1.00 52.62 317 ALA A CA 1
ATOM 2465 C C . ALA A 1 317 ? 6.746 31.369 -4.580 1.00 52.62 317 ALA A C 1
ATOM 2467 O O . ALA A 1 317 ? 6.970 30.160 -4.582 1.00 52.62 317 ALA A O 1
ATOM 2468 N N . ALA A 1 318 ? 7.680 32.283 -4.321 1.00 49.34 318 ALA A N 1
ATOM 2469 C CA . ALA A 1 318 ? 9.104 32.039 -4.120 1.00 49.34 318 ALA A CA 1
ATOM 2470 C C . ALA A 1 318 ? 9.432 31.283 -2.813 1.00 49.34 318 ALA A C 1
ATOM 2472 O O . ALA A 1 318 ? 10.345 31.665 -2.082 1.00 49.34 318 ALA A O 1
ATOM 2473 N N . LEU A 1 319 ? 8.698 30.217 -2.495 1.00 55.44 319 LEU A N 1
ATOM 2474 C CA . LEU A 1 319 ? 9.098 29.260 -1.478 1.00 55.44 319 LEU A CA 1
ATOM 2475 C C . LEU A 1 319 ? 10.365 28.567 -1.978 1.00 55.44 319 LEU A C 1
ATOM 2477 O O . LEU A 1 319 ? 10.403 27.994 -3.066 1.00 55.44 319 LEU A O 1
ATOM 2481 N N . VAL A 1 320 ? 11.435 28.685 -1.193 1.00 62.88 320 VAL A N 1
ATOM 2482 C CA . VAL A 1 320 ? 12.744 28.115 -1.535 1.00 62.88 320 VAL A CA 1
ATOM 2483 C C . VAL A 1 320 ? 12.668 26.581 -1.552 1.00 62.88 320 VAL A C 1
ATOM 2485 O O . VAL A 1 320 ? 13.344 25.957 -2.368 1.00 62.88 320 VAL A O 1
ATOM 2488 N N . PHE A 1 321 ? 11.791 26.002 -0.720 1.00 73.31 321 PHE A N 1
ATOM 2489 C CA . PHE A 1 321 ? 11.557 24.566 -0.584 1.00 73.31 321 PHE A CA 1
ATOM 2490 C C . PHE A 1 321 ? 10.099 24.278 -0.218 1.00 73.31 321 PHE A C 1
ATOM 2492 O O . PHE A 1 321 ? 9.537 24.941 0.657 1.00 73.31 321 PHE A O 1
ATOM 2499 N N . GLN A 1 322 ? 9.498 23.290 -0.876 1.00 83.50 322 GLN A N 1
ATOM 2500 C CA . GLN A 1 322 ? 8.159 22.800 -0.562 1.00 83.50 322 GLN A CA 1
ATOM 2501 C C . GLN A 1 322 ? 8.059 21.303 -0.848 1.00 83.50 322 GLN A C 1
ATOM 2503 O O . GLN A 1 322 ? 8.391 20.865 -1.945 1.00 83.50 322 GLN A O 1
ATOM 2508 N N . ASP A 1 323 ? 7.531 20.528 0.092 1.00 89.00 323 ASP A N 1
ATOM 2509 C CA . ASP A 1 323 ? 7.272 19.111 -0.150 1.00 89.00 323 ASP A CA 1
ATOM 2510 C C . ASP A 1 323 ? 5.977 18.919 -0.946 1.00 89.00 323 ASP A C 1
ATOM 2512 O O . ASP A 1 323 ? 4.918 19.448 -0.594 1.00 89.00 323 ASP A O 1
ATOM 2516 N N . ILE A 1 324 ? 6.066 18.132 -2.018 1.00 91.88 324 ILE A N 1
ATOM 2517 C CA . ILE A 1 324 ? 4.922 17.638 -2.785 1.00 91.88 324 ILE A CA 1
ATOM 2518 C C . ILE A 1 324 ? 4.826 16.133 -2.559 1.00 91.88 324 ILE A C 1
ATOM 2520 O O . ILE A 1 324 ? 5.820 15.412 -2.639 1.00 91.88 324 ILE A O 1
ATOM 2524 N N . SER A 1 325 ? 3.624 15.648 -2.267 1.00 94.81 325 SER A N 1
ATOM 2525 C CA . SER A 1 325 ? 3.360 14.230 -2.033 1.00 94.81 325 SER A CA 1
ATOM 2526 C C . SER A 1 325 ? 2.520 13.654 -3.166 1.00 94.81 325 SER A C 1
ATOM 2528 O O . SER A 1 325 ? 1.398 14.100 -3.405 1.00 94.81 325 SER A O 1
ATOM 2530 N N . LEU A 1 326 ? 3.061 12.654 -3.856 1.00 95.31 326 LEU A N 1
ATOM 2531 C CA . LEU A 1 326 ? 2.379 11.908 -4.912 1.00 95.31 326 LEU A CA 1
ATOM 2532 C C . LEU A 1 326 ? 1.839 10.603 -4.325 1.00 95.31 326 LEU A C 1
ATOM 2534 O O . LEU A 1 326 ? 2.614 9.789 -3.818 1.00 95.31 326 LEU A O 1
ATOM 2538 N N . VAL A 1 327 ? 0.520 10.422 -4.362 1.00 96.44 327 VAL A N 1
ATOM 2539 C CA . VAL A 1 327 ? -0.167 9.247 -3.812 1.00 96.44 327 VAL A CA 1
ATOM 2540 C C . VAL A 1 327 ? -0.441 8.251 -4.931 1.00 96.44 327 VAL A C 1
ATOM 2542 O O . VAL A 1 327 ? -1.089 8.588 -5.920 1.00 96.44 327 VAL A O 1
ATOM 2545 N N . PHE A 1 328 ? 0.015 7.016 -4.756 1.00 95.69 328 PHE A N 1
ATOM 2546 C CA . PHE A 1 328 ? 0.009 5.979 -5.778 1.00 95.69 328 PHE A CA 1
ATOM 2547 C C . PHE A 1 328 ? -0.759 4.723 -5.369 1.00 95.69 328 PHE A C 1
ATOM 2549 O O . PHE A 1 328 ? -0.721 4.293 -4.212 1.00 95.69 328 PHE A O 1
ATOM 2556 N N . THR A 1 329 ? -1.394 4.092 -6.356 1.00 93.62 329 THR A N 1
ATOM 2557 C CA . THR A 1 329 ? -2.069 2.797 -6.231 1.00 93.62 329 THR A CA 1
ATOM 2558 C C . THR A 1 329 ? -1.792 1.913 -7.457 1.00 93.62 329 THR A C 1
ATOM 2560 O O . THR A 1 329 ? -1.741 2.432 -8.572 1.00 93.62 329 THR A O 1
ATOM 2563 N N . PRO A 1 330 ? -1.621 0.588 -7.301 1.00 91.00 330 PRO A N 1
ATOM 2564 C CA . PRO A 1 330 ? -1.515 -0.141 -6.034 1.00 91.00 330 PRO A CA 1
ATOM 2565 C C . PRO A 1 330 ? -0.180 0.114 -5.308 1.00 91.00 330 PRO A C 1
ATOM 2567 O O . PRO A 1 330 ? 0.818 0.483 -5.920 1.00 91.00 330 PRO A O 1
ATOM 2570 N N . ALA A 1 331 ? -0.150 -0.106 -3.991 1.00 87.94 331 ALA A N 1
ATOM 2571 C CA . ALA A 1 331 ? 1.090 -0.089 -3.215 1.00 87.94 331 ALA A CA 1
ATOM 2572 C C . ALA A 1 331 ? 1.840 -1.423 -3.376 1.00 87.94 331 ALA A C 1
ATOM 2574 O O . ALA A 1 331 ? 1.343 -2.468 -2.952 1.00 87.94 331 ALA A O 1
ATOM 2575 N N . ALA A 1 332 ? 3.029 -1.386 -3.981 1.00 86.88 332 ALA A N 1
ATOM 2576 C CA . ALA A 1 332 ? 3.858 -2.573 -4.175 1.00 86.88 332 ALA A CA 1
ATOM 2577 C C . ALA A 1 332 ? 4.429 -3.099 -2.852 1.00 86.88 332 ALA A C 1
ATOM 2579 O O . ALA A 1 332 ? 4.985 -2.339 -2.061 1.00 86.88 332 ALA A O 1
ATOM 2580 N N . TYR A 1 333 ? 4.305 -4.410 -2.631 1.00 80.69 333 TYR A N 1
ATOM 2581 C CA . TYR A 1 333 ? 4.762 -5.076 -1.405 1.00 80.69 333 TYR A CA 1
ATOM 2582 C C . TYR A 1 333 ? 6.258 -5.368 -1.426 1.00 80.69 333 TYR A C 1
ATOM 2584 O O . TYR A 1 333 ? 6.951 -5.219 -0.423 1.00 80.69 333 TYR A O 1
ATOM 2592 N N . TYR A 1 334 ? 6.730 -5.805 -2.586 1.00 85.00 334 TYR A N 1
ATOM 2593 C CA . TYR A 1 334 ? 8.120 -6.086 -2.899 1.00 85.00 334 TYR A CA 1
ATOM 2594 C C . TYR A 1 334 ? 8.352 -5.791 -4.381 1.00 85.00 334 TYR A C 1
ATOM 2596 O O . TYR A 1 334 ? 7.410 -5.493 -5.121 1.00 85.00 334 TYR A O 1
ATOM 2604 N N . THR A 1 335 ? 9.602 -5.848 -4.816 1.00 92.75 335 THR A N 1
ATOM 2605 C CA . THR A 1 335 ? 9.979 -5.603 -6.210 1.00 92.75 335 THR A CA 1
ATOM 2606 C C . THR A 1 335 ? 10.355 -6.907 -6.899 1.00 92.75 335 THR A C 1
ATOM 2608 O O . THR A 1 335 ? 10.566 -7.949 -6.270 1.00 92.75 335 THR A O 1
ATOM 2611 N N . MET A 1 336 ? 10.476 -6.861 -8.218 1.00 94.50 336 MET A N 1
ATOM 2612 C CA . MET A 1 336 ? 10.961 -7.985 -9.008 1.00 94.50 336 MET A CA 1
ATOM 2613 C C . MET A 1 336 ? 12.399 -8.382 -8.643 1.00 94.50 336 MET A C 1
ATOM 2615 O O . MET A 1 336 ? 12.778 -9.536 -8.812 1.00 94.50 336 MET A O 1
ATOM 2619 N N . GLU A 1 337 ? 13.179 -7.468 -8.066 1.00 92.62 337 GLU A N 1
ATOM 2620 C CA . GLU A 1 337 ? 14.486 -7.782 -7.483 1.00 92.62 337 GLU A CA 1
ATOM 2621 C C . GLU A 1 337 ? 14.369 -8.786 -6.326 1.00 92.62 337 GLU A C 1
ATOM 2623 O O . GLU A 1 337 ? 15.112 -9.767 -6.280 1.00 92.62 337 GLU A O 1
ATOM 2628 N N . THR A 1 338 ? 13.375 -8.620 -5.447 1.00 91.56 338 THR A N 1
ATOM 2629 C CA . THR A 1 338 ? 13.081 -9.590 -4.380 1.00 91.56 338 THR A CA 1
ATOM 2630 C C . THR A 1 338 ? 12.644 -10.942 -4.946 1.00 91.56 338 THR A C 1
ATOM 2632 O O . THR A 1 338 ? 13.016 -11.981 -4.406 1.00 91.56 338 THR A O 1
ATOM 2635 N N . VAL A 1 339 ? 11.906 -10.948 -6.063 1.00 91.69 339 VAL A N 1
ATOM 2636 C CA . VAL A 1 339 ? 11.510 -12.190 -6.752 1.00 91.69 339 VAL A CA 1
ATOM 2637 C C . VAL A 1 339 ? 12.739 -12.949 -7.249 1.00 91.69 339 VAL A C 1
ATOM 2639 O O . VAL A 1 339 ? 12.824 -14.155 -7.039 1.00 91.69 339 VAL A O 1
ATOM 2642 N N . ILE A 1 340 ? 13.708 -12.258 -7.852 1.00 91.88 340 ILE A N 1
ATOM 2643 C CA . ILE A 1 340 ? 14.947 -12.864 -8.369 1.00 91.88 340 ILE A CA 1
ATOM 2644 C C . ILE A 1 340 ? 15.810 -13.428 -7.237 1.00 91.88 340 ILE A C 1
ATOM 2646 O O . ILE A 1 340 ? 16.375 -14.507 -7.383 1.00 91.88 340 ILE A O 1
ATOM 2650 N N . ALA A 1 341 ? 15.880 -12.726 -6.104 1.00 90.56 341 ALA A N 1
ATOM 2651 C CA . ALA A 1 341 ? 16.653 -13.149 -4.937 1.00 90.56 341 ALA A CA 1
ATOM 2652 C C . ALA A 1 341 ? 15.991 -14.270 -4.107 1.00 90.56 341 ALA A C 1
ATOM 2654 O O . ALA A 1 341 ? 16.589 -14.758 -3.148 1.00 90.56 341 ALA A O 1
ATOM 2655 N N . SER A 1 342 ? 14.756 -14.662 -4.430 1.00 88.75 342 SER A N 1
ATOM 2656 C CA . SER A 1 342 ? 13.982 -15.649 -3.669 1.00 88.75 342 SER A CA 1
ATOM 2657 C C . SER A 1 342 ? 13.844 -16.985 -4.405 1.00 88.75 342 SER A C 1
ATOM 2659 O O . SER A 1 342 ? 14.153 -17.112 -5.586 1.00 88.75 342 SER A O 1
ATOM 2661 N N . ASN A 1 343 ? 13.308 -17.993 -3.711 1.00 86.44 343 ASN A N 1
ATOM 2662 C CA . ASN A 1 343 ? 13.009 -19.311 -4.283 1.00 86.44 343 ASN A CA 1
ATOM 2663 C C . ASN A 1 343 ? 11.633 -19.365 -4.984 1.00 86.44 343 ASN A C 1
ATOM 2665 O O . ASN A 1 343 ? 11.007 -20.425 -5.042 1.00 86.44 343 ASN A O 1
ATOM 2669 N N . GLU A 1 344 ? 11.141 -18.232 -5.494 1.00 87.31 344 GLU A N 1
ATOM 2670 C CA . GLU A 1 344 ? 9.865 -18.144 -6.214 1.00 87.31 344 GLU A CA 1
ATOM 2671 C C . GLU A 1 344 ? 9.818 -19.131 -7.394 1.00 87.31 344 GLU A C 1
ATOM 2673 O O . GLU A 1 344 ? 10.758 -19.147 -8.193 1.00 87.31 344 GLU A O 1
ATOM 2678 N N . PRO A 1 345 ? 8.763 -19.955 -7.565 1.00 89.69 345 PRO A N 1
ATOM 2679 C CA . PRO A 1 345 ? 8.725 -20.969 -8.616 1.00 89.69 345 PRO A CA 1
ATOM 2680 C C . PRO A 1 345 ? 8.881 -20.385 -10.024 1.00 89.69 345 PRO A C 1
ATOM 2682 O O . PRO A 1 345 ? 8.316 -19.342 -10.346 1.00 89.69 345 PRO A O 1
ATOM 2685 N N . PHE A 1 346 ? 9.560 -21.110 -10.918 1.00 86.31 346 PHE A N 1
ATOM 2686 C CA . PHE A 1 346 ? 9.803 -20.671 -12.301 1.00 86.31 346 PHE A CA 1
ATOM 2687 C C . PHE A 1 346 ? 8.531 -20.176 -13.009 1.00 86.31 346 PHE A C 1
ATOM 2689 O O . PHE A 1 346 ? 8.495 -19.067 -13.540 1.00 86.31 346 PHE A O 1
ATOM 2696 N N . LYS A 1 347 ? 7.447 -20.962 -12.940 1.00 86.62 347 LYS A N 1
ATOM 2697 C CA . LYS A 1 347 ? 6.144 -20.605 -13.523 1.00 86.62 347 LYS A CA 1
ATOM 2698 C C . LYS A 1 347 ? 5.645 -19.245 -13.028 1.00 86.62 347 LYS A C 1
ATOM 2700 O O . LYS A 1 347 ? 5.066 -18.486 -13.796 1.00 86.62 347 LYS A O 1
ATOM 2705 N N . ARG A 1 348 ? 5.873 -18.940 -11.752 1.00 88.88 348 ARG A N 1
ATOM 2706 C CA . ARG A 1 348 ? 5.438 -17.703 -11.112 1.00 88.88 348 ARG A CA 1
ATOM 2707 C C . ARG A 1 348 ? 6.269 -16.506 -11.563 1.00 88.88 348 ARG A C 1
ATOM 2709 O O . ARG A 1 348 ? 5.702 -15.486 -11.946 1.00 88.88 348 ARG A O 1
ATOM 2716 N N . ARG A 1 349 ? 7.593 -16.666 -11.634 1.00 91.31 349 ARG A N 1
ATOM 2717 C CA . ARG A 1 349 ? 8.503 -15.658 -12.203 1.00 91.31 349 ARG A CA 1
ATOM 2718 C C . ARG A 1 349 ? 8.114 -15.295 -13.638 1.00 91.31 349 ARG A C 1
ATOM 2720 O O . ARG A 1 349 ? 8.059 -14.119 -13.985 1.00 91.31 349 ARG A O 1
ATOM 2727 N N . MET A 1 350 ? 7.759 -16.293 -14.445 1.00 90.25 350 MET A N 1
ATOM 2728 C CA . MET A 1 350 ? 7.333 -16.086 -15.833 1.00 90.25 350 MET A CA 1
ATOM 2729 C C . MET A 1 350 ? 5.951 -15.430 -15.960 1.00 90.25 350 MET A C 1
ATOM 2731 O O . MET A 1 350 ? 5.741 -14.630 -16.868 1.00 90.25 350 MET A O 1
ATOM 2735 N N . GLN A 1 351 ? 5.024 -15.683 -15.028 1.00 91.12 351 GLN A N 1
ATOM 2736 C CA . GLN A 1 351 ? 3.762 -14.932 -14.958 1.00 91.12 351 GLN A CA 1
ATOM 2737 C C . GLN A 1 351 ? 4.004 -13.441 -14.703 1.00 91.12 351 GLN A C 1
ATOM 2739 O O . GLN A 1 351 ? 3.375 -12.603 -15.345 1.00 91.12 351 GLN A O 1
ATOM 2744 N N . PHE A 1 352 ? 4.926 -13.100 -13.799 1.00 94.50 352 PHE A N 1
ATOM 2745 C CA . PHE A 1 352 ? 5.283 -11.702 -13.564 1.00 94.50 352 PHE A CA 1
ATOM 2746 C C . PHE A 1 352 ? 5.986 -11.073 -14.771 1.00 94.50 352 PHE A C 1
ATOM 2748 O O . PHE A 1 352 ? 5.700 -9.925 -15.099 1.00 94.50 352 PHE A O 1
ATOM 2755 N N . PHE A 1 353 ? 6.840 -11.823 -15.474 1.00 94.69 353 PHE A N 1
ATOM 2756 C CA . PHE A 1 353 ? 7.457 -11.357 -16.718 1.00 94.69 353 PHE A CA 1
ATOM 2757 C C . PHE A 1 353 ? 6.417 -11.055 -17.807 1.00 94.69 353 PHE A C 1
ATOM 2759 O O . PHE A 1 353 ? 6.455 -9.996 -18.426 1.00 94.69 353 PHE A O 1
ATOM 2766 N N . GLN A 1 354 ? 5.427 -11.932 -17.995 1.00 93.69 354 GLN A N 1
ATOM 2767 C CA . GLN A 1 354 ? 4.322 -11.684 -18.927 1.00 93.69 354 GLN A CA 1
ATOM 2768 C C . GLN A 1 354 ? 3.527 -10.421 -18.550 1.00 93.69 354 GLN A C 1
ATOM 2770 O O . GLN A 1 354 ? 3.160 -9.628 -19.410 1.00 93.69 354 GLN A O 1
ATOM 2775 N N . GLN A 1 355 ? 3.279 -10.207 -17.259 1.00 95.62 355 GLN A N 1
ATOM 2776 C CA . GLN A 1 355 ? 2.578 -9.019 -16.770 1.00 95.62 355 GLN A CA 1
ATOM 2777 C C . GLN A 1 355 ? 3.388 -7.726 -16.942 1.00 95.62 355 GLN A C 1
ATOM 2779 O O . GLN A 1 355 ? 2.803 -6.690 -17.254 1.00 95.62 355 GLN A O 1
ATOM 2784 N N . LEU A 1 356 ? 4.716 -7.786 -16.801 1.00 96.88 356 LEU A N 1
ATOM 2785 C CA . LEU A 1 356 ? 5.609 -6.689 -17.175 1.00 96.88 356 LEU A CA 1
ATOM 2786 C C . LEU A 1 356 ? 5.413 -6.322 -18.653 1.00 96.88 356 LEU A C 1
ATOM 2788 O O . LEU A 1 356 ? 5.199 -5.152 -18.960 1.00 96.88 356 LEU A O 1
ATOM 2792 N N . LEU A 1 357 ? 5.392 -7.311 -19.553 1.00 96.44 357 LEU A N 1
ATOM 2793 C CA . LEU A 1 357 ? 5.167 -7.077 -20.984 1.00 96.44 357 LEU A CA 1
ATOM 2794 C C . LEU A 1 357 ? 3.804 -6.437 -21.278 1.00 96.44 357 LEU A C 1
ATOM 2796 O O . LEU A 1 357 ? 3.723 -5.582 -22.153 1.00 96.44 357 LEU A O 1
ATOM 2800 N N . PHE A 1 358 ? 2.748 -6.772 -20.528 1.00 96.31 358 PHE A N 1
ATOM 2801 C CA . PHE A 1 358 ? 1.459 -6.077 -20.656 1.00 96.31 358 PHE A CA 1
ATOM 2802 C C . PHE A 1 358 ? 1.543 -4.596 -20.269 1.00 96.31 358 PHE A C 1
ATOM 2804 O O . PHE A 1 358 ? 0.936 -3.760 -20.936 1.00 96.31 358 PHE A O 1
ATOM 2811 N N . GLY A 1 359 ? 2.308 -4.258 -19.227 1.00 97.06 359 GLY A N 1
ATOM 2812 C CA . GLY A 1 359 ? 2.570 -2.864 -18.860 1.00 97.06 359 GLY A CA 1
ATOM 2813 C C . GLY A 1 359 ? 3.345 -2.117 -19.948 1.00 97.06 359 GLY A C 1
ATOM 2814 O O . GLY A 1 359 ? 2.980 -0.999 -20.301 1.00 97.06 359 GLY A O 1
ATOM 2815 N N . ILE A 1 360 ? 4.365 -2.757 -20.524 1.00 97.06 360 ILE A N 1
ATOM 2816 C CA . ILE A 1 360 ? 5.172 -2.184 -21.612 1.00 97.06 360 ILE A CA 1
ATOM 2817 C C . ILE A 1 360 ? 4.343 -1.971 -22.867 1.00 97.06 360 ILE A C 1
ATOM 2819 O O . ILE A 1 360 ? 4.334 -0.867 -23.403 1.00 97.06 360 ILE A O 1
ATOM 2823 N N . LYS A 1 361 ? 3.577 -2.982 -23.282 1.00 96.00 361 LYS A N 1
ATOM 2824 C CA . LYS A 1 361 ? 2.643 -2.858 -24.397 1.00 96.00 361 LYS A CA 1
ATOM 2825 C C . LYS A 1 361 ? 1.685 -1.694 -24.192 1.00 96.00 361 LYS A C 1
ATOM 2827 O O . LYS A 1 361 ? 1.510 -0.890 -25.096 1.00 96.00 361 LYS A O 1
ATOM 2832 N N . PHE A 1 362 ? 1.090 -1.586 -23.002 1.00 97.19 362 PHE A N 1
ATOM 2833 C CA . PHE A 1 362 ? 0.181 -0.488 -22.695 1.00 97.19 362 PHE A CA 1
ATOM 2834 C C . PHE A 1 362 ? 0.836 0.876 -22.954 1.00 97.19 362 PHE A C 1
ATOM 2836 O O . PHE A 1 362 ? 0.204 1.720 -23.588 1.00 97.19 362 PHE A O 1
ATOM 2843 N N . LEU A 1 363 ? 2.080 1.077 -22.500 1.00 96.81 363 LEU A N 1
ATOM 2844 C CA . LEU A 1 363 ? 2.828 2.317 -22.725 1.00 96.81 363 LEU A CA 1
ATOM 2845 C C . LEU A 1 363 ? 3.158 2.522 -24.210 1.00 96.81 363 LEU A C 1
ATOM 2847 O O . LEU A 1 363 ? 2.881 3.591 -24.752 1.00 96.81 363 LEU A O 1
ATOM 2851 N N . HIS A 1 364 ? 3.700 1.501 -24.878 1.00 94.81 364 HIS A N 1
ATOM 2852 C CA . HIS A 1 364 ? 4.150 1.585 -26.273 1.00 94.81 364 HIS A CA 1
ATOM 2853 C C . HIS A 1 364 ? 2.984 1.832 -27.237 1.00 94.81 364 HIS A C 1
ATOM 2855 O O . HIS A 1 364 ? 3.099 2.689 -28.109 1.00 94.81 364 HIS A O 1
ATOM 2861 N N . ASP A 1 365 ? 1.827 1.198 -27.016 1.00 94.19 365 ASP A N 1
ATOM 2862 C CA . ASP A 1 365 ? 0.590 1.428 -27.784 1.00 94.19 365 ASP A CA 1
ATOM 2863 C C . ASP A 1 365 ? 0.077 2.884 -27.654 1.00 94.19 365 ASP A C 1
ATOM 2865 O O . ASP A 1 365 ? -0.750 3.330 -28.449 1.00 94.19 365 ASP A O 1
ATOM 2869 N N . ARG A 1 366 ? 0.557 3.635 -26.652 1.00 94.38 366 ARG A N 1
ATOM 2870 C CA . ARG A 1 366 ? 0.256 5.060 -26.394 1.00 94.38 366 ARG A CA 1
ATOM 2871 C C . ARG A 1 366 ? 1.435 5.976 -26.694 1.00 94.38 366 ARG A C 1
ATOM 2873 O O . ARG A 1 366 ? 1.462 7.124 -26.242 1.00 94.38 366 ARG A O 1
ATOM 2880 N N . SER A 1 367 ? 2.423 5.470 -27.425 1.00 93.94 367 SER A N 1
ATOM 2881 C CA . SER A 1 367 ? 3.628 6.211 -27.782 1.00 93.94 367 SER A CA 1
ATOM 2882 C C . SER A 1 367 ? 4.443 6.665 -26.566 1.00 93.94 367 SER A C 1
ATOM 2884 O O . SER A 1 367 ? 5.109 7.692 -26.624 1.00 93.94 367 SER A O 1
ATOM 2886 N N . TRP A 1 368 ? 4.399 5.941 -25.447 1.00 95.44 368 TRP A N 1
ATOM 2887 C CA . TRP A 1 368 ? 5.241 6.213 -24.283 1.00 95.44 368 TRP A CA 1
ATOM 2888 C C . TRP A 1 368 ? 6.372 5.196 -24.179 1.00 95.44 368 TRP A C 1
ATOM 2890 O O . TRP A 1 368 ? 6.130 3.996 -24.228 1.00 95.44 368 TRP A O 1
ATOM 2900 N N . ALA A 1 369 ? 7.592 5.682 -23.963 1.00 94.50 369 ALA A N 1
ATOM 2901 C CA . ALA A 1 369 ? 8.727 4.887 -23.509 1.00 94.50 369 ALA A CA 1
ATOM 2902 C C . ALA A 1 369 ? 8.938 5.118 -22.007 1.00 94.50 369 ALA A C 1
ATOM 2904 O O . ALA A 1 369 ? 8.872 6.259 -21.542 1.00 94.50 369 ALA A O 1
ATOM 2905 N N . HIS A 1 370 ? 9.194 4.062 -21.240 1.00 95.69 370 HIS A N 1
ATOM 2906 C CA . HIS A 1 370 ? 9.442 4.141 -19.800 1.00 95.69 370 HIS A CA 1
ATOM 2907 C C . HIS A 1 370 ? 10.847 4.685 -19.488 1.00 95.69 370 HIS A C 1
ATOM 2909 O O . HIS A 1 370 ? 11.021 5.466 -18.552 1.00 95.69 370 HIS A O 1
ATOM 2915 N N . CYS A 1 371 ? 11.857 4.285 -20.264 1.00 94.31 371 CYS A N 1
ATOM 2916 C CA . CYS A 1 371 ? 13.254 4.747 -20.221 1.00 94.31 371 CYS A CA 1
ATOM 2917 C C . CYS A 1 371 ? 14.071 4.425 -18.947 1.00 94.31 371 CYS A C 1
ATOM 2919 O O . CYS A 1 371 ? 15.284 4.631 -18.951 1.00 94.31 371 CYS A O 1
ATOM 2921 N N . ASP A 1 372 ? 13.463 3.914 -17.870 1.00 94.69 372 ASP A N 1
ATOM 2922 C CA . ASP A 1 372 ? 14.175 3.403 -16.674 1.00 94.69 372 ASP A CA 1
ATOM 2923 C C . ASP A 1 372 ? 13.610 2.062 -16.162 1.00 94.69 372 ASP A C 1
ATOM 2925 O O . ASP A 1 372 ? 13.296 1.895 -14.982 1.00 94.69 372 ASP A O 1
ATOM 2929 N N . ILE A 1 373 ? 13.418 1.094 -17.061 1.00 96.06 373 ILE A N 1
ATOM 2930 C CA . ILE A 1 373 ? 12.994 -0.256 -16.662 1.00 96.06 373 ILE A CA 1
ATOM 2931 C C . ILE A 1 373 ? 14.151 -0.961 -15.966 1.00 96.06 373 ILE A C 1
ATOM 2933 O O . ILE A 1 373 ? 15.242 -1.115 -16.511 1.00 96.06 373 ILE A O 1
ATOM 2937 N N . LYS A 1 374 ? 13.878 -1.440 -14.758 1.00 94.38 374 LYS A N 1
ATOM 2938 C CA . LYS A 1 374 ? 14.769 -2.283 -13.963 1.00 94.38 374 LYS A CA 1
ATOM 2939 C C . LYS A 1 374 ? 13.949 -3.076 -12.965 1.00 94.38 374 LYS A C 1
ATOM 2941 O O . LYS A 1 374 ? 12.808 -2.731 -12.670 1.00 94.38 374 LYS A O 1
ATOM 2946 N N . THR A 1 375 ? 14.548 -4.105 -12.389 1.00 94.69 375 THR A N 1
ATOM 2947 C CA . THR A 1 375 ? 13.887 -4.993 -11.421 1.00 94.69 375 THR A CA 1
ATOM 2948 C C . THR A 1 375 ? 13.353 -4.256 -10.187 1.00 94.69 375 THR A C 1
ATOM 2950 O O . THR A 1 375 ? 12.303 -4.629 -9.667 1.00 94.69 375 THR A O 1
ATOM 2953 N N . ALA A 1 376 ? 14.005 -3.170 -9.761 1.00 92.50 376 ALA A N 1
ATOM 2954 C CA . ALA A 1 376 ? 13.533 -2.308 -8.674 1.00 92.50 376 ALA A CA 1
ATOM 2955 C C . ALA A 1 376 ? 12.308 -1.438 -9.044 1.00 92.50 376 ALA A C 1
ATOM 2957 O O . ALA A 1 376 ? 11.529 -1.094 -8.160 1.00 92.50 376 ALA A O 1
ATOM 2958 N N . ASN A 1 377 ? 12.095 -1.140 -10.333 1.00 95.31 377 ASN A N 1
ATOM 2959 C CA . ASN A 1 377 ? 10.943 -0.371 -10.831 1.00 95.31 377 ASN A CA 1
ATOM 2960 C C . ASN A 1 377 ? 9.791 -1.276 -11.308 1.00 95.31 377 ASN A C 1
ATOM 2962 O O . ASN A 1 377 ? 8.848 -0.809 -11.940 1.00 95.31 377 ASN A O 1
ATOM 2966 N N . VAL A 1 378 ? 9.837 -2.575 -11.003 1.00 96.81 378 VAL A N 1
ATOM 2967 C CA . VAL A 1 378 ? 8.721 -3.499 -11.232 1.00 96.81 378 VAL A CA 1
ATOM 2968 C C . VAL A 1 378 ? 8.219 -3.974 -9.876 1.00 96.81 378 VAL A C 1
ATOM 2970 O O . VAL A 1 378 ? 8.819 -4.837 -9.237 1.00 96.81 378 VAL A O 1
ATOM 2973 N N . GLY A 1 379 ? 7.128 -3.373 -9.416 1.00 94.94 379 GLY A N 1
ATOM 2974 C CA . GLY A 1 379 ? 6.491 -3.689 -8.147 1.00 94.94 379 GLY A CA 1
ATOM 2975 C C . GLY A 1 379 ? 5.600 -4.915 -8.255 1.00 94.94 379 GLY A C 1
ATOM 2976 O O . GLY A 1 379 ? 4.919 -5.108 -9.259 1.00 94.94 379 GLY A O 1
ATOM 2977 N N . ILE A 1 380 ? 5.559 -5.725 -7.203 1.00 92.12 380 ILE A N 1
ATOM 2978 C CA . ILE A 1 380 ? 4.659 -6.868 -7.102 1.00 92.12 380 ILE A CA 1
ATOM 2979 C C . ILE A 1 380 ? 3.566 -6.556 -6.083 1.00 92.12 380 ILE A C 1
ATOM 2981 O O . ILE A 1 380 ? 3.812 -6.355 -4.890 1.00 92.12 380 ILE A O 1
ATOM 2985 N N . CYS A 1 381 ? 2.335 -6.512 -6.583 1.00 86.31 381 CYS A N 1
ATOM 2986 C CA . CYS A 1 381 ? 1.116 -6.271 -5.827 1.00 86.31 381 CYS A CA 1
ATOM 2987 C C . CYS A 1 381 ? 0.269 -7.541 -5.876 1.00 86.31 381 CYS A C 1
ATOM 2989 O O . CYS A 1 381 ? -0.423 -7.807 -6.861 1.00 86.31 381 CYS A O 1
ATOM 2991 N N . GLN A 1 382 ? 0.328 -8.341 -4.814 1.00 78.31 382 GLN A N 1
ATOM 2992 C CA . GLN A 1 382 ? -0.316 -9.651 -4.718 1.00 78.31 382 GLN A CA 1
ATOM 2993 C C . GLN A 1 382 ? 0.206 -10.574 -5.831 1.00 78.31 382 GLN A C 1
ATOM 2995 O O . GLN A 1 382 ? 1.326 -11.071 -5.767 1.00 78.31 382 GLN A O 1
ATOM 3000 N N . ASN A 1 383 ? -0.593 -10.747 -6.885 1.00 83.69 383 ASN A N 1
ATOM 3001 C CA . ASN A 1 383 ? -0.317 -11.602 -8.032 1.00 83.69 383 ASN A CA 1
ATOM 3002 C C . ASN A 1 383 ? -0.102 -10.802 -9.324 1.00 83.69 383 ASN A C 1
ATOM 3004 O O . ASN A 1 383 ? -0.181 -11.385 -10.407 1.00 83.69 383 ASN A O 1
ATOM 3008 N N . THR A 1 384 ? 0.137 -9.495 -9.200 1.00 90.94 384 THR A N 1
ATOM 3009 C CA . THR A 1 384 ? 0.231 -8.549 -10.313 1.00 90.94 384 THR A CA 1
ATOM 3010 C C . THR A 1 384 ? 1.568 -7.812 -10.280 1.00 90.94 384 THR A C 1
ATOM 3012 O O . THR A 1 384 ? 1.880 -7.154 -9.291 1.00 90.94 384 THR A O 1
ATOM 3015 N N . ALA A 1 385 ? 2.336 -7.892 -11.364 1.00 95.88 385 ALA A N 1
ATOM 3016 C CA . ALA A 1 385 ? 3.486 -7.041 -11.626 1.00 95.88 385 ALA A CA 1
ATOM 3017 C C . ALA A 1 385 ? 3.023 -5.701 -12.212 1.00 95.88 385 ALA A C 1
ATOM 3019 O O . ALA A 1 385 ? 2.166 -5.660 -13.102 1.00 95.88 385 ALA A O 1
ATOM 3020 N N . VAL A 1 386 ? 3.590 -4.618 -11.690 1.00 96.88 386 VAL A N 1
ATOM 3021 C CA . VAL A 1 386 ? 3.200 -3.236 -11.964 1.00 96.88 386 VAL A CA 1
ATOM 3022 C C . VAL A 1 386 ? 4.459 -2.421 -12.241 1.00 96.88 386 VAL A C 1
ATOM 3024 O O . VAL A 1 386 ? 5.379 -2.420 -11.424 1.00 96.88 386 VAL A O 1
ATOM 3027 N N . LEU A 1 387 ? 4.503 -1.724 -13.375 1.00 97.62 387 LEU A N 1
ATOM 3028 C CA . LEU A 1 387 ? 5.548 -0.742 -13.665 1.00 97.62 387 LEU A CA 1
ATOM 3029 C C . LEU A 1 387 ? 5.422 0.450 -12.715 1.00 97.62 387 LEU A C 1
ATOM 3031 O O . LEU A 1 387 ? 4.358 1.065 -12.617 1.00 97.62 387 LEU A O 1
ATOM 3035 N N . LEU A 1 388 ? 6.510 0.753 -12.019 1.00 94.62 388 LEU A N 1
ATOM 3036 C CA . LEU A 1 388 ? 6.645 1.855 -11.074 1.00 94.62 388 LEU A CA 1
ATOM 3037 C C . LEU A 1 388 ? 7.511 2.964 -11.683 1.00 94.62 388 LEU A C 1
ATOM 3039 O O . LEU A 1 388 ? 8.296 2.705 -12.579 1.00 94.62 388 LEU A O 1
ATOM 3043 N N . ASP A 1 389 ? 7.432 4.162 -11.105 1.00 90.94 389 ASP A N 1
ATOM 3044 C CA . ASP A 1 389 ? 8.302 5.312 -11.399 1.00 90.94 389 ASP A CA 1
ATOM 3045 C C . ASP A 1 389 ? 8.317 5.785 -12.867 1.00 90.94 389 ASP A C 1
ATOM 3047 O O . ASP A 1 389 ? 9.213 5.492 -13.653 1.00 90.94 389 ASP A O 1
ATOM 3051 N N . MET A 1 390 ? 7.338 6.625 -13.209 1.00 93.62 390 MET A N 1
ATOM 3052 C CA . MET A 1 390 ? 7.220 7.251 -14.532 1.00 93.62 390 MET A CA 1
ATOM 3053 C C . MET A 1 390 ? 8.036 8.552 -14.660 1.00 93.62 390 MET A C 1
ATOM 3055 O O . MET A 1 390 ? 7.821 9.317 -15.600 1.00 93.62 390 MET A O 1
ATOM 3059 N N . GLY A 1 391 ? 8.956 8.842 -13.730 1.00 89.94 391 GLY A N 1
ATOM 3060 C CA . GLY A 1 391 ? 9.705 10.106 -13.702 1.00 89.94 391 GLY A CA 1
ATOM 3061 C C . GLY A 1 391 ? 10.590 10.347 -14.931 1.00 89.94 391 GLY A C 1
ATOM 3062 O O . GLY A 1 391 ? 10.838 11.495 -15.294 1.00 89.94 391 GLY A O 1
ATOM 3063 N N . GLN A 1 392 ? 11.021 9.274 -15.602 1.00 91.31 392 GLN A N 1
ATOM 3064 C CA . GLN A 1 392 ? 11.873 9.334 -16.796 1.00 91.31 392 GLN A CA 1
ATOM 3065 C C . GLN A 1 392 ? 11.121 9.077 -18.108 1.00 91.31 392 GLN A C 1
ATOM 3067 O O . GLN A 1 392 ? 11.734 9.165 -19.176 1.00 91.31 392 GLN A O 1
ATOM 3072 N N . ALA A 1 393 ? 9.818 8.789 -18.042 1.00 94.25 393 ALA A N 1
ATOM 3073 C CA . ALA A 1 393 ? 9.042 8.386 -19.204 1.00 94.25 393 ALA A CA 1
ATOM 3074 C C . ALA A 1 393 ? 8.971 9.499 -20.264 1.00 94.25 393 ALA A C 1
ATOM 3076 O O . ALA A 1 393 ? 8.863 10.687 -19.944 1.00 94.25 393 ALA A O 1
ATOM 3077 N N . GLN A 1 394 ? 9.029 9.109 -21.536 1.00 93.12 394 GLN A N 1
ATOM 3078 C CA . GLN A 1 394 ? 9.041 10.013 -22.685 1.00 93.12 394 GLN A CA 1
ATOM 3079 C C . GLN A 1 394 ? 7.897 9.692 -23.642 1.00 93.12 394 GLN A C 1
ATOM 3081 O O . GLN A 1 394 ? 7.656 8.528 -23.951 1.00 93.12 394 GLN A O 1
ATOM 3086 N N . ASN A 1 395 ? 7.218 10.722 -24.146 1.00 92.94 395 ASN A N 1
ATOM 3087 C CA . ASN A 1 395 ? 6.163 10.574 -25.146 1.00 92.94 395 ASN A CA 1
ATOM 3088 C C . ASN A 1 395 ? 6.745 10.773 -26.559 1.00 92.94 395 ASN A C 1
ATOM 3090 O O . ASN A 1 395 ? 7.188 11.865 -26.912 1.00 92.94 395 ASN A O 1
ATOM 3094 N N . ILE A 1 396 ? 6.764 9.706 -27.356 1.00 89.56 396 ILE A N 1
ATOM 3095 C CA . ILE A 1 396 ? 7.382 9.583 -28.681 1.00 89.56 396 ILE A CA 1
ATOM 3096 C C . ILE A 1 396 ? 6.271 9.451 -29.736 1.00 89.56 396 ILE A C 1
ATOM 3098 O O . ILE A 1 396 ? 6.010 8.382 -30.275 1.00 89.56 396 ILE A O 1
ATOM 3102 N N . GLN A 1 397 ? 5.559 10.550 -29.996 1.00 80.44 397 GLN A N 1
ATOM 3103 C CA . GLN A 1 397 ? 4.259 10.565 -30.700 1.00 80.44 397 GLN A CA 1
ATOM 3104 C C . GLN A 1 397 ? 4.245 10.037 -32.141 1.00 80.44 397 GLN A C 1
ATOM 3106 O O . GLN A 1 397 ? 3.170 9.747 -32.657 1.00 80.44 397 GLN A O 1
ATOM 3111 N N . SER A 1 398 ? 5.396 9.920 -32.804 1.00 73.25 398 SER A N 1
ATOM 3112 C CA . SER A 1 398 ? 5.477 9.389 -34.167 1.00 73.25 398 SER A CA 1
ATOM 3113 C C . SER A 1 398 ? 6.457 8.222 -34.222 1.00 73.25 398 SER A C 1
ATOM 3115 O O . SER A 1 398 ? 7.541 8.347 -33.651 1.00 73.25 398 SER A O 1
ATOM 3117 N N . PRO A 1 399 ? 6.166 7.163 -35.001 1.00 65.00 399 PRO A N 1
ATOM 3118 C CA . PRO A 1 399 ? 7.143 6.126 -35.341 1.00 65.00 399 PRO A CA 1
ATOM 3119 C C . PRO A 1 399 ? 8.426 6.680 -35.984 1.00 65.00 399 PRO A C 1
ATOM 3121 O O . PRO A 1 399 ? 9.462 6.030 -35.966 1.00 65.00 399 PRO A O 1
ATOM 3124 N N . SER A 1 400 ? 8.364 7.881 -36.572 1.00 73.75 400 SER A N 1
ATOM 3125 C CA . SER A 1 400 ? 9.522 8.574 -37.151 1.00 73.75 400 SER A CA 1
ATOM 3126 C C . SER A 1 400 ? 10.244 9.508 -36.173 1.00 73.75 400 SER A C 1
ATOM 3128 O O . SER A 1 400 ? 11.279 10.073 -36.526 1.00 73.75 400 SER A O 1
ATOM 3130 N N . THR A 1 401 ? 9.679 9.753 -34.988 1.00 80.75 401 THR A N 1
ATOM 3131 C CA . THR A 1 401 ? 10.286 10.625 -33.980 1.00 80.75 401 THR A CA 1
ATOM 3132 C C . THR A 1 401 ? 11.303 9.818 -33.196 1.00 80.75 401 THR A C 1
ATOM 3134 O O . THR A 1 401 ? 10.947 8.889 -32.483 1.00 80.75 401 THR A O 1
ATOM 3137 N N . LEU A 1 402 ? 12.570 10.211 -33.294 1.00 85.50 402 LEU A N 1
ATOM 3138 C CA . LEU A 1 402 ? 13.633 9.694 -32.442 1.00 85.50 402 LEU A CA 1
ATOM 3139 C C . LEU A 1 402 ? 14.009 10.757 -31.413 1.00 85.50 402 LEU A C 1
ATOM 3141 O O . LEU A 1 402 ? 14.139 11.940 -31.740 1.00 85.50 402 LEU A O 1
ATOM 3145 N N . LEU A 1 403 ? 14.199 10.339 -30.169 1.00 87.38 403 LEU A N 1
ATOM 3146 C CA . LEU A 1 403 ? 14.708 11.200 -29.113 1.00 87.38 403 LEU A CA 1
ATOM 3147 C C . LEU A 1 403 ? 16.222 11.271 -29.199 1.00 87.38 403 LEU A C 1
ATOM 3149 O O . LEU A 1 403 ? 16.885 10.256 -29.388 1.00 87.38 403 LEU A O 1
ATOM 3153 N N . ASN A 1 404 ? 16.779 12.465 -29.019 1.00 88.62 404 ASN A N 1
ATOM 3154 C CA . ASN A 1 404 ? 18.225 12.612 -28.930 1.00 88.62 404 ASN A CA 1
ATOM 3155 C C . ASN A 1 404 ? 18.753 11.943 -27.648 1.00 88.62 404 ASN A C 1
ATOM 3157 O O . ASN A 1 404 ? 18.113 12.052 -26.596 1.00 88.62 404 ASN A O 1
ATOM 3161 N N . PRO A 1 405 ? 19.930 11.296 -27.706 1.00 86.06 405 PRO A N 1
ATOM 3162 C CA . PRO A 1 405 ? 20.551 10.712 -26.528 1.00 86.06 405 PRO A CA 1
ATOM 3163 C C . PRO A 1 405 ? 20.897 11.816 -25.523 1.00 86.06 405 PRO A C 1
ATOM 3165 O O . PRO A 1 405 ? 21.348 12.902 -25.900 1.00 86.06 405 PRO A O 1
ATOM 3168 N N . THR A 1 406 ? 20.731 11.526 -24.235 1.00 84.25 406 THR A N 1
ATOM 3169 C CA . THR A 1 406 ? 21.123 12.411 -23.127 1.00 84.25 406 THR A CA 1
ATOM 3170 C C . THR A 1 406 ? 22.111 11.681 -22.211 1.00 84.25 406 THR A C 1
ATOM 3172 O O . THR A 1 406 ? 21.747 11.237 -21.115 1.00 84.25 406 THR A O 1
ATOM 3175 N N . PRO A 1 407 ? 23.378 11.522 -22.651 1.00 84.69 407 PRO A N 1
ATOM 3176 C CA . PRO A 1 407 ? 24.348 10.679 -21.964 1.00 84.69 407 PRO A CA 1
ATOM 3177 C C . PRO A 1 407 ? 24.519 11.077 -20.499 1.00 84.69 407 PRO A C 1
ATOM 3179 O O . PRO A 1 407 ? 24.724 12.251 -20.181 1.00 84.69 407 PRO A O 1
ATOM 3182 N N . GLY A 1 408 ? 24.430 10.109 -19.589 1.00 81.69 408 GLY A N 1
ATOM 3183 C CA . GLY A 1 408 ? 24.574 10.374 -18.155 1.00 81.69 408 GLY A CA 1
ATOM 3184 C C . GLY A 1 408 ? 23.373 10.990 -17.441 1.00 81.69 408 GLY A C 1
ATOM 3185 O O . GLY A 1 408 ? 23.456 11.162 -16.226 1.00 81.69 408 GLY A O 1
ATOM 3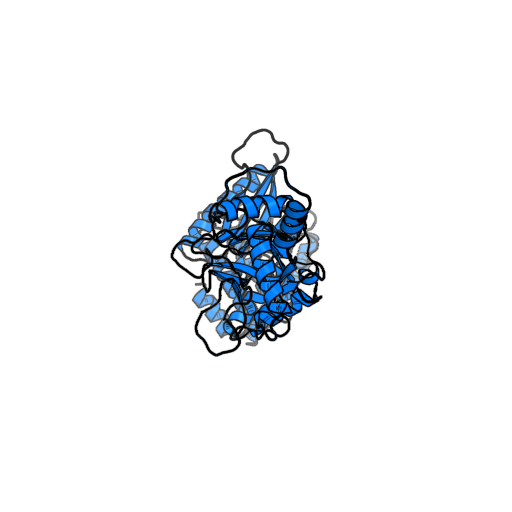186 N N . GLN A 1 409 ? 22.277 11.306 -18.136 1.00 78.50 409 GLN A N 1
ATOM 3187 C CA . GLN A 1 409 ? 21.127 11.997 -17.534 1.00 78.50 409 GLN A CA 1
ATOM 3188 C C . GLN A 1 409 ? 19.932 11.086 -17.227 1.00 78.50 409 GLN A C 1
ATOM 3190 O O . GLN A 1 409 ? 19.065 11.476 -16.446 1.00 78.50 409 GLN A O 1
ATOM 3195 N N . CYS A 1 410 ? 19.859 9.894 -17.822 1.00 76.44 410 CYS A N 1
ATOM 3196 C CA . CYS A 1 410 ? 18.738 8.973 -17.643 1.00 76.44 410 CYS A CA 1
ATOM 3197 C C . CYS A 1 410 ? 19.177 7.505 -17.531 1.00 76.44 410 CYS A C 1
ATOM 3199 O O . CYS A 1 410 ? 20.285 7.143 -17.928 1.00 76.44 410 CYS A O 1
ATOM 3201 N N . GLY A 1 411 ? 18.279 6.686 -16.973 1.00 82.25 411 GLY A N 1
ATOM 3202 C CA . GLY A 1 411 ? 18.389 5.233 -16.869 1.00 82.25 411 GLY A CA 1
ATOM 3203 C C . GLY A 1 411 ? 19.414 4.711 -15.858 1.00 82.25 411 GLY A C 1
ATOM 3204 O O . GLY A 1 411 ? 20.192 5.449 -15.248 1.00 82.25 411 GLY A O 1
ATOM 3205 N N . THR A 1 412 ? 19.408 3.391 -15.685 1.00 89.12 412 THR A N 1
ATOM 3206 C CA . THR A 1 412 ? 20.258 2.675 -14.726 1.00 89.12 412 THR A CA 1
ATOM 3207 C C . THR A 1 412 ? 21.318 1.843 -15.457 1.00 89.12 412 THR A C 1
ATOM 3209 O O . THR A 1 412 ? 21.008 1.089 -16.382 1.00 89.12 412 THR A O 1
ATOM 3212 N N . ILE A 1 413 ? 22.590 1.965 -15.049 1.00 90.94 413 ILE A N 1
ATOM 3213 C CA . ILE A 1 413 ? 23.708 1.192 -15.630 1.00 90.94 413 ILE A CA 1
ATOM 3214 C C . ILE A 1 413 ? 23.407 -0.311 -15.520 1.00 90.94 413 ILE A C 1
ATOM 3216 O O . ILE A 1 413 ? 22.895 -0.774 -14.505 1.00 90.94 413 ILE A O 1
ATOM 3220 N N . GLY A 1 414 ? 23.697 -1.059 -16.587 1.00 90.75 414 GLY A N 1
ATOM 3221 C CA . GLY A 1 414 ? 23.372 -2.484 -16.713 1.00 90.75 414 GLY A CA 1
ATOM 3222 C C . GLY A 1 414 ? 22.001 -2.765 -17.339 1.00 90.75 414 GLY A C 1
ATOM 3223 O O . GLY A 1 414 ? 21.802 -3.855 -17.866 1.00 90.75 414 GLY A O 1
ATOM 3224 N N . PHE A 1 415 ? 21.097 -1.778 -17.358 1.00 92.50 415 PHE A N 1
ATOM 3225 C CA . PHE A 1 415 ? 19.795 -1.847 -18.042 1.00 92.50 415 PHE A CA 1
ATOM 3226 C C . PHE A 1 415 ? 19.682 -0.881 -19.225 1.00 92.50 415 PHE A C 1
ATOM 3228 O O . PHE A 1 415 ? 18.813 -1.064 -20.066 1.00 92.50 415 PHE A O 1
ATOM 3235 N N . LEU A 1 416 ? 20.546 0.135 -19.296 1.00 91.62 416 LEU A N 1
ATOM 3236 C CA . LEU A 1 416 ? 20.576 1.115 -20.383 1.00 91.62 416 LEU A CA 1
ATOM 3237 C C . LEU A 1 416 ? 20.896 0.470 -21.733 1.00 91.62 416 LEU A C 1
ATOM 3239 O O . LEU A 1 416 ? 21.893 -0.251 -21.856 1.00 91.62 416 LEU A O 1
ATOM 3243 N N . ALA A 1 417 ? 20.088 0.790 -22.741 1.00 89.81 417 ALA A N 1
ATOM 3244 C CA . ALA A 1 417 ? 20.382 0.430 -24.118 1.00 89.81 417 ALA A CA 1
ATOM 3245 C C . ALA A 1 417 ? 21.538 1.303 -24.649 1.00 89.81 417 ALA A C 1
ATOM 3247 O O . ALA A 1 417 ? 21.565 2.508 -24.368 1.00 89.81 417 ALA A O 1
ATOM 3248 N N . PRO A 1 418 ? 22.501 0.748 -25.409 1.00 88.56 418 PRO A N 1
ATOM 3249 C CA . PRO A 1 418 ? 23.649 1.506 -25.916 1.00 88.56 418 PRO A CA 1
ATOM 3250 C C . PRO A 1 418 ? 23.263 2.775 -26.693 1.00 88.56 418 PRO A C 1
ATOM 3252 O O . PRO A 1 418 ? 23.934 3.804 -26.596 1.00 88.56 418 PRO A O 1
ATOM 3255 N N . GLU A 1 419 ? 22.178 2.722 -27.464 1.00 88.94 419 GLU A N 1
ATOM 3256 C CA . GLU A 1 419 ? 21.660 3.837 -28.251 1.00 88.94 419 GLU A CA 1
ATOM 3257 C C . GLU A 1 419 ? 21.249 5.034 -27.388 1.00 88.94 419 GLU A C 1
ATOM 3259 O O . GLU A 1 419 ? 21.543 6.153 -27.792 1.00 88.94 419 GLU A O 1
ATOM 3264 N N . GLN A 1 420 ? 20.735 4.844 -26.166 1.00 89.12 420 GLN A N 1
ATOM 3265 C CA . GLN A 1 420 ? 20.360 5.955 -25.270 1.00 89.12 420 GLN A CA 1
ATOM 3266 C C . GLN A 1 420 ? 21.543 6.873 -24.910 1.00 89.12 420 GLN A C 1
ATOM 3268 O O . GLN A 1 420 ? 21.345 8.023 -24.513 1.00 89.12 420 GLN A O 1
ATOM 3273 N N . GLU A 1 421 ? 22.776 6.385 -25.064 1.00 88.69 421 GLU A N 1
ATOM 3274 C CA . GLU A 1 421 ? 24.013 7.118 -24.770 1.00 88.69 421 GLU A CA 1
ATOM 3275 C C . GLU A 1 421 ? 24.759 7.560 -26.045 1.00 88.69 421 GLU A C 1
ATOM 3277 O O . GLU A 1 421 ? 25.745 8.288 -25.955 1.00 88.69 421 GLU A O 1
ATOM 3282 N N . MET A 1 422 ? 24.320 7.148 -27.240 1.00 86.00 422 MET A N 1
ATOM 3283 C CA . MET A 1 422 ? 25.086 7.359 -28.479 1.00 86.00 422 MET A CA 1
ATOM 3284 C C . MET A 1 422 ? 24.293 7.912 -29.654 1.00 86.00 422 MET A C 1
ATOM 3286 O O . MET A 1 422 ? 24.856 8.629 -30.482 1.00 86.00 422 MET A O 1
ATOM 3290 N N . LYS A 1 423 ? 23.037 7.499 -29.812 1.00 88.62 423 LYS A N 1
ATOM 3291 C CA . LYS A 1 423 ? 22.273 7.687 -31.044 1.00 88.62 423 LYS A CA 1
ATOM 3292 C C . LYS A 1 423 ? 20.833 8.074 -30.727 1.00 88.62 423 LYS A C 1
ATOM 3294 O O . LYS A 1 423 ? 20.364 7.839 -29.618 1.00 88.62 423 LYS A O 1
ATOM 3299 N N . PRO A 1 424 ? 20.119 8.672 -31.688 1.00 91.06 424 PRO A N 1
ATOM 3300 C CA . PRO A 1 424 ? 18.692 8.852 -31.528 1.00 91.06 424 PRO A CA 1
ATOM 3301 C C . PRO A 1 424 ? 17.988 7.505 -31.301 1.00 91.06 424 PRO A C 1
ATOM 3303 O O . PRO A 1 424 ? 18.374 6.510 -31.918 1.00 91.06 424 PRO A O 1
ATOM 3306 N N . TYR A 1 425 ? 16.996 7.477 -30.413 1.00 90.12 425 TYR A N 1
ATOM 3307 C CA . TYR A 1 425 ? 16.327 6.251 -29.968 1.00 90.12 425 TYR A CA 1
ATOM 3308 C C . TYR A 1 425 ? 14.802 6.406 -29.908 1.00 90.12 425 TYR A C 1
ATOM 3310 O O . TYR A 1 425 ? 14.286 7.524 -29.848 1.00 90.12 425 TYR A O 1
ATOM 3318 N N . ASP A 1 426 ? 14.088 5.282 -29.916 1.00 90.56 426 ASP A N 1
ATOM 3319 C CA . ASP A 1 426 ? 12.634 5.200 -29.759 1.00 90.56 426 ASP A CA 1
ATOM 3320 C C . ASP A 1 426 ? 12.260 4.338 -28.534 1.00 90.56 426 ASP A C 1
ATOM 3322 O O . ASP A 1 426 ? 13.075 4.104 -27.639 1.00 90.56 426 ASP A O 1
ATOM 3326 N N . HIS A 1 427 ? 11.016 3.867 -28.461 1.00 91.19 427 HIS A N 1
ATOM 3327 C CA . HIS A 1 427 ? 10.545 3.036 -27.355 1.00 91.19 427 HIS A CA 1
ATOM 3328 C C . HIS A 1 427 ? 11.192 1.634 -27.305 1.00 91.19 427 HIS A C 1
ATOM 3330 O O . HIS A 1 427 ? 11.056 0.946 -26.292 1.00 91.19 427 HIS A O 1
ATOM 3336 N N . SER A 1 428 ? 11.948 1.197 -28.324 1.00 90.31 428 SER A N 1
ATOM 3337 C CA . SER A 1 428 ? 12.637 -0.104 -28.330 1.00 90.31 428 SER A CA 1
ATOM 3338 C C . SER A 1 428 ? 13.701 -0.229 -27.240 1.00 90.31 428 SER A C 1
ATOM 3340 O O . SER A 1 428 ? 14.047 -1.347 -26.853 1.00 90.31 428 SER A O 1
ATOM 3342 N N . VAL A 1 429 ? 14.192 0.890 -26.701 1.00 91.56 429 VAL A N 1
ATOM 3343 C CA . VAL A 1 429 ? 15.145 0.904 -25.576 1.00 91.56 429 VAL A CA 1
ATOM 3344 C C . VAL A 1 429 ? 14.578 0.218 -24.335 1.00 91.56 429 VAL A C 1
ATOM 3346 O O . VAL A 1 429 ? 15.311 -0.407 -23.569 1.00 91.56 429 VAL A O 1
ATOM 3349 N N . ASP A 1 430 ? 13.254 0.248 -24.171 1.00 95.00 430 ASP A N 1
ATOM 3350 C CA . ASP A 1 430 ? 12.581 -0.485 -23.107 1.00 95.00 430 ASP A CA 1
ATOM 3351 C C . ASP A 1 430 ? 12.693 -2.000 -23.312 1.00 95.00 430 ASP A C 1
ATOM 3353 O O . ASP A 1 430 ? 12.860 -2.743 -22.346 1.00 95.00 430 ASP A O 1
ATOM 3357 N N . MET A 1 431 ? 12.659 -2.478 -24.561 1.00 94.94 431 MET A N 1
ATOM 3358 C CA . MET A 1 431 ? 12.769 -3.907 -24.873 1.00 94.94 431 MET A CA 1
ATOM 3359 C C . MET A 1 431 ? 14.167 -4.454 -24.589 1.00 94.94 431 MET A C 1
ATOM 3361 O O . MET A 1 431 ? 14.298 -5.605 -24.164 1.00 94.94 431 MET A O 1
ATOM 3365 N N . TRP A 1 432 ? 15.202 -3.626 -24.741 1.00 93.50 432 TRP A N 1
ATOM 3366 C CA . TRP A 1 432 ? 16.543 -3.957 -24.265 1.00 93.50 432 TRP A CA 1
ATOM 3367 C C . TRP A 1 432 ? 16.537 -4.217 -22.753 1.00 93.50 432 TRP A C 1
ATOM 3369 O O . TRP A 1 432 ? 16.939 -5.294 -22.303 1.00 93.50 432 TRP A O 1
ATOM 3379 N N . ALA A 1 433 ? 16.012 -3.274 -21.968 1.00 95.12 433 ALA A N 1
ATOM 3380 C CA . ALA A 1 433 ? 15.948 -3.391 -20.514 1.00 95.12 433 ALA A CA 1
ATOM 3381 C C . ALA A 1 433 ? 15.075 -4.577 -20.055 1.00 95.12 433 ALA A C 1
ATOM 3383 O O . ALA A 1 433 ? 15.450 -5.313 -19.138 1.00 95.12 433 ALA A O 1
ATOM 3384 N N . VAL A 1 434 ? 13.949 -4.824 -20.733 1.00 95.81 434 VAL A N 1
ATOM 3385 C CA . VAL A 1 434 ? 13.096 -6.008 -20.529 1.00 95.81 434 VAL A CA 1
ATOM 3386 C C . VAL A 1 434 ? 13.874 -7.303 -20.766 1.00 95.81 434 VAL A C 1
ATOM 3388 O O . VAL A 1 434 ? 13.716 -8.245 -19.989 1.00 95.81 434 VAL A O 1
ATOM 3391 N N . GLY A 1 435 ? 14.745 -7.359 -21.777 1.00 93.00 435 GLY A N 1
ATOM 3392 C CA . GLY A 1 435 ? 15.618 -8.510 -22.024 1.00 93.00 435 GLY A CA 1
ATOM 3393 C C . GLY A 1 435 ? 16.541 -8.816 -20.840 1.00 93.00 435 GLY A C 1
ATOM 3394 O O . GLY A 1 435 ? 16.675 -9.975 -20.440 1.00 93.00 435 GLY A O 1
ATOM 3395 N N . ILE A 1 436 ? 17.105 -7.779 -20.214 1.00 94.31 436 ILE A N 1
ATOM 3396 C CA . ILE A 1 436 ? 17.945 -7.914 -19.013 1.00 94.31 436 ILE A CA 1
ATOM 3397 C C . ILE A 1 436 ? 17.129 -8.428 -17.819 1.00 94.31 436 ILE A C 1
ATOM 3399 O O . ILE A 1 436 ? 17.573 -9.336 -17.111 1.00 94.31 436 ILE A O 1
ATOM 3403 N N . VAL A 1 437 ? 15.918 -7.900 -17.612 1.00 95.19 437 VAL A N 1
ATOM 3404 C CA . VAL A 1 437 ? 14.997 -8.376 -16.562 1.00 95.19 437 VAL A CA 1
ATOM 3405 C C . VAL A 1 437 ? 14.605 -9.839 -16.795 1.00 95.19 437 VAL A C 1
ATOM 3407 O O . VAL A 1 437 ? 14.650 -10.645 -15.864 1.00 95.19 437 VAL A O 1
ATOM 3410 N N . GLY A 1 438 ? 14.266 -10.203 -18.034 1.00 93.44 438 GLY A N 1
ATOM 3411 C CA . GLY A 1 438 ? 13.918 -11.569 -18.421 1.00 93.44 438 GLY A CA 1
ATOM 3412 C C . GLY A 1 438 ? 15.059 -12.547 -18.156 1.00 93.44 438 GLY A C 1
ATOM 3413 O O . GLY A 1 438 ? 14.844 -13.583 -17.525 1.00 93.44 438 GLY A O 1
ATOM 3414 N N . PHE A 1 439 ? 16.290 -12.189 -18.536 1.00 92.88 439 PHE A N 1
ATOM 3415 C CA . PHE A 1 439 ? 17.479 -12.979 -18.215 1.00 92.88 439 PHE A CA 1
ATOM 3416 C C . PHE A 1 439 ? 17.617 -13.199 -16.704 1.00 92.88 439 PHE A C 1
ATOM 3418 O O . PHE A 1 439 ? 17.797 -14.334 -16.255 1.00 92.88 439 PHE A O 1
ATOM 3425 N N . ALA A 1 440 ? 17.492 -12.135 -15.907 1.00 94.44 440 ALA A N 1
ATOM 3426 C CA . ALA A 1 440 ? 17.643 -12.227 -14.459 1.00 94.44 440 ALA A CA 1
ATOM 3427 C C . ALA A 1 440 ? 16.566 -13.115 -13.812 1.00 94.44 440 ALA A C 1
ATOM 3429 O O . ALA A 1 440 ? 16.871 -13.888 -12.906 1.00 94.44 440 ALA A O 1
ATOM 3430 N N . LEU A 1 441 ? 15.328 -13.092 -14.315 1.00 92.88 441 LEU A N 1
ATOM 3431 C CA . LEU A 1 441 ? 14.259 -13.991 -13.858 1.00 92.88 441 LEU A CA 1
ATOM 3432 C C . LEU A 1 441 ? 14.485 -15.457 -14.247 1.00 92.88 441 LEU A C 1
ATOM 3434 O O . LEU A 1 441 ? 14.060 -16.360 -13.516 1.00 92.88 441 LEU A O 1
ATOM 3438 N N . LEU A 1 442 ? 15.115 -15.710 -15.395 1.00 90.31 442 LEU A N 1
ATOM 3439 C CA . LEU A 1 442 ? 15.429 -17.064 -15.848 1.00 90.31 442 LEU A CA 1
ATOM 3440 C C . LEU A 1 442 ? 16.575 -17.668 -15.035 1.00 90.31 442 LEU A C 1
ATOM 3442 O O . LEU A 1 442 ? 16.457 -18.802 -14.571 1.00 90.31 442 LEU A O 1
ATOM 3446 N N . PHE A 1 443 ? 17.652 -16.907 -14.832 1.00 91.06 443 PHE A N 1
ATOM 3447 C CA . PHE A 1 443 ? 18.916 -17.444 -14.324 1.00 91.06 443 PHE A 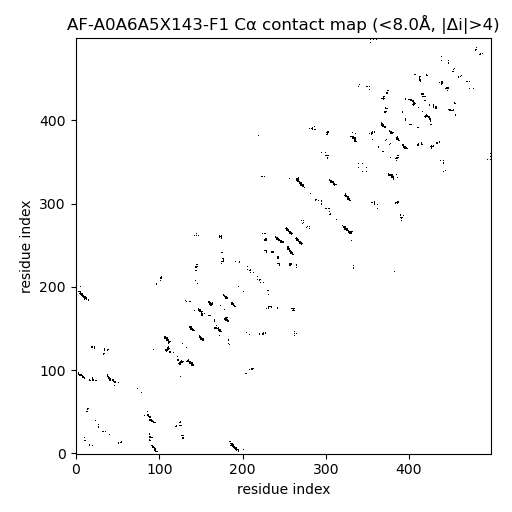CA 1
ATOM 3448 C C . PHE A 1 443 ? 19.285 -17.012 -12.901 1.00 91.06 443 PHE A C 1
ATOM 3450 O O . PHE A 1 443 ? 20.245 -17.549 -12.354 1.00 91.06 443 PHE A O 1
ATOM 3457 N N . GLY A 1 444 ? 18.549 -16.083 -12.288 1.00 91.62 444 GLY A N 1
ATOM 3458 C CA . GLY A 1 444 ? 18.758 -15.665 -10.897 1.00 91.62 444 GLY A CA 1
ATOM 3459 C C . GLY A 1 444 ? 19.888 -14.650 -10.681 1.00 91.62 444 GLY A C 1
ATOM 3460 O O . GLY A 1 444 ? 20.227 -14.363 -9.538 1.00 91.62 444 GLY A O 1
ATOM 3461 N N . TYR A 1 445 ? 20.492 -14.111 -11.745 1.00 91.81 445 TYR A N 1
ATOM 3462 C CA . TYR A 1 445 ? 21.558 -13.106 -11.653 1.00 91.81 445 TYR A CA 1
ATOM 3463 C C . TYR A 1 445 ? 21.537 -12.128 -12.833 1.00 91.81 445 TYR A C 1
ATOM 3465 O O . TYR A 1 445 ? 20.963 -12.408 -13.885 1.00 91.81 445 TYR A O 1
ATOM 3473 N N . TYR A 1 446 ? 22.191 -10.978 -12.663 1.00 92.62 446 TYR A N 1
ATOM 3474 C CA . TYR A 1 446 ? 22.241 -9.919 -13.671 1.00 92.62 446 TYR A CA 1
ATOM 3475 C C . TYR A 1 446 ? 23.403 -10.129 -14.657 1.00 92.62 446 TYR A C 1
ATOM 3477 O O . TYR A 1 446 ? 24.536 -10.316 -14.214 1.00 92.62 446 TYR A O 1
ATOM 3485 N N . PRO A 1 447 ? 23.167 -10.056 -15.980 1.00 89.88 447 PRO A N 1
ATOM 3486 C CA . PRO A 1 447 ? 24.183 -10.384 -16.981 1.00 89.88 447 PRO A CA 1
ATOM 3487 C C . PRO A 1 447 ? 25.203 -9.266 -17.236 1.00 89.88 447 PRO A C 1
ATOM 3489 O O . PRO A 1 447 ? 26.288 -9.558 -17.722 1.00 89.88 447 PRO A O 1
ATOM 3492 N N . LEU A 1 448 ? 24.864 -8.003 -16.941 1.00 88.31 448 LEU A N 1
ATOM 3493 C CA . LEU A 1 448 ? 25.623 -6.806 -17.338 1.00 88.31 448 LEU A CA 1
ATOM 3494 C C . LEU A 1 448 ? 25.984 -5.926 -16.128 1.00 88.31 448 LEU A C 1
ATOM 3496 O O . LEU A 1 448 ? 25.648 -4.743 -16.068 1.00 88.31 448 LEU A O 1
ATOM 3500 N N . GLN A 1 449 ? 26.639 -6.512 -15.127 1.00 86.62 449 GLN A N 1
ATOM 3501 C CA . GLN A 1 449 ? 27.080 -5.786 -13.934 1.00 86.62 449 GLN A CA 1
ATOM 3502 C C . GLN A 1 449 ? 28.370 -5.010 -14.215 1.00 86.62 449 GLN A C 1
ATOM 3504 O O . GLN A 1 449 ? 29.453 -5.586 -14.244 1.00 86.62 449 GLN A O 1
ATOM 3509 N N . MET A 1 450 ? 28.253 -3.697 -14.414 1.00 86.50 450 MET A N 1
ATOM 3510 C CA . MET A 1 450 ? 29.390 -2.810 -14.674 1.00 86.50 450 MET A CA 1
ATOM 3511 C C . MET A 1 450 ? 29.369 -1.613 -13.727 1.00 86.50 450 MET A C 1
ATOM 3513 O O . MET A 1 450 ? 28.306 -1.082 -13.408 1.00 86.50 450 MET A O 1
ATOM 3517 N N . SER A 1 451 ? 30.549 -1.162 -13.295 1.00 85.88 451 SER A N 1
ATOM 3518 C CA . SER A 1 451 ? 30.687 0.005 -12.410 1.00 85.88 451 SER A CA 1
ATOM 3519 C C . SER A 1 451 ? 30.447 1.332 -13.135 1.00 85.88 451 SER A C 1
ATOM 3521 O O . SER A 1 451 ? 30.007 2.302 -12.524 1.00 85.88 451 SER A O 1
ATOM 3523 N N . HIS A 1 452 ? 30.711 1.372 -14.442 1.00 90.38 452 HIS A N 1
ATOM 3524 C CA . HIS A 1 452 ? 30.572 2.555 -15.282 1.00 90.38 452 HIS A CA 1
ATOM 3525 C C . HIS A 1 452 ? 29.952 2.184 -16.631 1.00 90.38 452 HIS A C 1
ATOM 3527 O O . HIS A 1 452 ? 30.051 1.047 -17.086 1.00 90.38 452 HIS A O 1
ATOM 3533 N N . ASN A 1 453 ? 29.313 3.159 -17.280 1.00 90.12 453 ASN A N 1
ATOM 3534 C CA . ASN A 1 453 ? 28.720 2.974 -18.599 1.00 90.12 453 ASN A 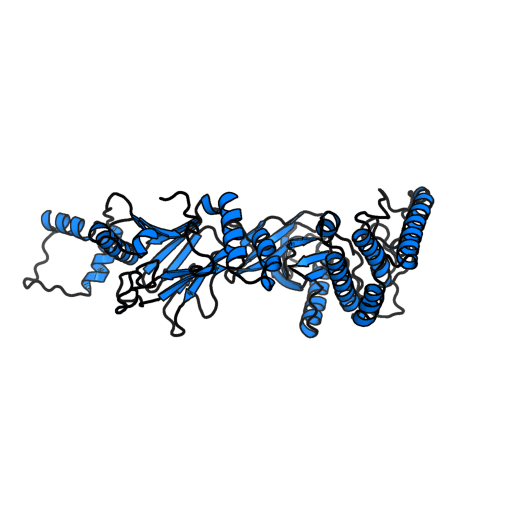CA 1
ATOM 3535 C C . ASN A 1 453 ? 29.814 3.053 -19.700 1.00 90.12 453 ASN A C 1
ATOM 3537 O O . ASN A 1 453 ? 30.443 4.111 -19.809 1.00 90.12 453 ASN A O 1
ATOM 3541 N N . PRO A 1 454 ? 30.010 2.006 -20.533 1.00 90.38 454 PRO A N 1
ATOM 3542 C CA . PRO A 1 454 ? 31.057 1.940 -21.571 1.00 90.38 454 PRO A CA 1
ATOM 3543 C C . PRO A 1 454 ? 30.948 2.961 -22.714 1.00 90.38 454 PRO A C 1
ATOM 3545 O O . PRO A 1 454 ? 31.891 3.152 -23.489 1.00 90.38 454 PRO A O 1
ATOM 3548 N N . TRP A 1 455 ? 29.783 3.583 -22.883 1.00 89.94 455 TRP A N 1
ATOM 3549 C CA . TRP A 1 455 ? 29.534 4.552 -23.954 1.00 89.94 455 TRP A CA 1
ATOM 3550 C C . TRP A 1 455 ? 29.727 5.995 -23.515 1.00 89.94 455 TRP A C 1
ATOM 3552 O O . TRP A 1 455 ? 29.763 6.886 -24.361 1.00 89.94 455 TRP A O 1
ATOM 3562 N N . ARG A 1 456 ? 29.942 6.227 -22.218 1.00 89.31 456 ARG A N 1
ATOM 3563 C CA . ARG A 1 456 ? 30.309 7.545 -21.706 1.00 89.31 456 ARG A CA 1
ATOM 3564 C C . ARG A 1 456 ? 31.780 7.836 -21.971 1.00 89.31 456 ARG A C 1
ATOM 3566 O O . ARG A 1 456 ? 32.631 6.948 -21.919 1.00 89.31 456 ARG A O 1
ATOM 3573 N N . LYS A 1 457 ? 32.059 9.117 -22.204 1.00 87.12 457 LYS A N 1
ATOM 3574 C CA . LYS A 1 457 ? 33.410 9.631 -22.430 1.00 87.12 457 LYS A CA 1
ATOM 3575 C C . LYS A 1 457 ? 34.336 9.240 -21.275 1.00 87.12 457 LYS A C 1
ATOM 3577 O O . LYS A 1 457 ? 34.028 9.549 -20.125 1.00 87.12 457 LYS A O 1
ATOM 3582 N N . GLY A 1 458 ? 35.469 8.617 -21.589 1.00 89.94 458 GLY A N 1
ATOM 3583 C CA . GLY A 1 458 ? 36.475 8.179 -20.617 1.00 89.94 458 GLY A CA 1
ATOM 3584 C C . GLY A 1 458 ? 36.323 6.733 -20.139 1.00 89.94 458 GLY A C 1
ATOM 3585 O O . GLY A 1 458 ? 37.176 6.269 -19.387 1.00 89.94 458 GLY A O 1
ATOM 3586 N N . HIS A 1 459 ? 35.282 6.012 -20.565 1.00 92.25 459 HIS A N 1
ATOM 3587 C CA . HIS A 1 459 ? 35.040 4.608 -20.203 1.00 92.25 459 HIS A CA 1
ATOM 3588 C C . HIS A 1 459 ? 35.041 3.662 -21.408 1.00 92.25 459 HIS A C 1
ATOM 3590 O O . HIS A 1 459 ? 34.604 2.517 -21.309 1.00 92.25 459 HIS A O 1
ATOM 3596 N N . GLU A 1 460 ? 35.538 4.109 -22.559 1.00 93.19 460 GLU A N 1
ATOM 3597 C CA . GLU A 1 460 ? 35.500 3.346 -23.807 1.00 93.19 460 GLU A CA 1
ATOM 3598 C C . GLU A 1 460 ? 36.279 2.027 -23.724 1.00 93.19 460 GLU A C 1
ATOM 3600 O O . GLU A 1 460 ? 35.938 1.070 -24.419 1.00 93.19 460 GLU A O 1
ATOM 3605 N N . PHE A 1 461 ? 37.268 1.946 -22.829 1.00 92.94 461 PHE A N 1
ATOM 3606 C CA . PHE A 1 461 ? 38.020 0.723 -22.537 1.00 92.94 461 PHE A CA 1
ATOM 3607 C C . PHE A 1 461 ? 37.140 -0.412 -21.981 1.00 92.94 461 PHE A C 1
ATOM 3609 O O . PHE A 1 461 ? 37.490 -1.579 -22.116 1.00 92.94 461 PHE A O 1
ATOM 3616 N N . LEU A 1 462 ? 35.969 -0.097 -21.413 1.00 93.94 462 LEU A N 1
ATOM 3617 C CA . LEU A 1 462 ? 35.015 -1.087 -20.901 1.00 93.94 462 LEU A CA 1
ATOM 3618 C C . LEU A 1 462 ? 34.172 -1.745 -22.006 1.00 93.94 462 LEU A C 1
ATOM 3620 O O . LEU A 1 462 ? 33.443 -2.700 -21.739 1.00 93.94 462 LEU A O 1
ATOM 3624 N N . ARG A 1 463 ? 34.231 -1.255 -23.252 1.00 92.25 463 ARG A N 1
ATOM 3625 C CA . ARG A 1 463 ? 33.390 -1.766 -24.353 1.00 92.25 463 ARG A CA 1
ATOM 3626 C C . ARG A 1 463 ? 33.726 -3.206 -24.731 1.00 92.25 463 ARG A C 1
ATOM 3628 O O . ARG A 1 463 ? 32.827 -3.961 -25.090 1.00 92.25 463 ARG A O 1
ATOM 3635 N N . GLU A 1 464 ? 34.997 -3.596 -24.645 1.00 93.62 464 GLU A N 1
ATOM 3636 C CA . GLU A 1 464 ? 35.414 -4.976 -24.919 1.00 93.62 464 GLU A CA 1
ATOM 3637 C C . GLU A 1 464 ? 34.829 -5.949 -23.892 1.00 93.62 464 GLU A C 1
ATOM 3639 O O . GLU A 1 464 ? 34.243 -6.969 -24.262 1.00 93.62 464 GLU A O 1
ATOM 3644 N N . GLU A 1 465 ? 34.912 -5.595 -22.608 1.00 93.44 465 GLU A N 1
ATOM 3645 C CA . GLU A 1 465 ? 34.309 -6.371 -21.528 1.00 93.44 465 GLU A CA 1
ATOM 3646 C C . GLU A 1 465 ? 32.787 -6.453 -21.683 1.00 93.44 465 GLU A C 1
ATOM 3648 O O . GLU A 1 465 ? 32.223 -7.546 -21.610 1.00 93.44 465 GLU A O 1
ATOM 3653 N N . PHE A 1 466 ? 32.133 -5.330 -21.997 1.00 91.69 466 PHE A N 1
ATOM 3654 C CA . PHE A 1 466 ? 30.703 -5.306 -22.284 1.00 91.69 466 PHE A CA 1
ATOM 3655 C C . PHE A 1 466 ? 30.324 -6.287 -23.405 1.00 91.69 466 PHE A C 1
ATOM 3657 O O . PHE A 1 466 ? 29.418 -7.103 -23.235 1.00 91.69 466 PHE A O 1
ATOM 3664 N N . HIS A 1 467 ? 31.020 -6.249 -24.548 1.00 92.12 467 HIS A N 1
ATOM 3665 C CA . HIS A 1 467 ? 30.727 -7.143 -25.673 1.00 92.12 467 HIS A CA 1
ATOM 3666 C C . HIS A 1 467 ? 30.934 -8.619 -25.318 1.00 92.12 467 HIS A C 1
ATOM 3668 O O . HIS A 1 467 ? 30.182 -9.472 -25.798 1.00 92.12 467 HIS A O 1
ATOM 3674 N N . ARG A 1 468 ? 31.925 -8.933 -24.474 1.00 94.50 468 ARG A N 1
ATOM 3675 C CA . ARG A 1 468 ? 32.135 -10.290 -23.954 1.00 94.50 468 ARG A CA 1
ATOM 3676 C C . ARG A 1 468 ? 30.943 -10.740 -23.104 1.00 94.50 468 ARG A C 1
ATOM 3678 O O . ARG A 1 468 ? 30.362 -11.782 -23.398 1.00 94.50 468 ARG A O 1
ATOM 3685 N N . MET A 1 469 ? 30.538 -9.938 -22.117 1.00 90.94 469 MET A N 1
ATOM 3686 C CA . MET A 1 469 ? 29.402 -10.244 -21.232 1.00 90.94 469 MET A CA 1
ATOM 3687 C C . MET A 1 469 ? 28.087 -10.373 -22.013 1.00 90.94 469 MET A C 1
ATOM 3689 O O . MET A 1 469 ? 27.321 -11.312 -21.803 1.00 90.94 469 MET A O 1
ATOM 3693 N N . TYR A 1 470 ? 27.848 -9.476 -22.974 1.00 89.19 470 TYR A N 1
ATOM 3694 C CA . TYR A 1 470 ? 26.678 -9.533 -23.850 1.00 89.19 470 TYR A CA 1
ATOM 3695 C C . TYR A 1 470 ? 26.651 -10.814 -24.695 1.00 89.19 470 TYR A C 1
ATOM 3697 O O . TYR A 1 470 ? 25.608 -11.457 -24.821 1.00 89.19 470 TYR A O 1
ATOM 3705 N N . ARG A 1 471 ? 27.798 -11.230 -25.247 1.00 89.31 471 ARG A N 1
ATOM 3706 C CA . ARG A 1 471 ? 27.906 -12.484 -26.005 1.00 89.31 471 ARG A CA 1
ATOM 3707 C C . ARG A 1 471 ? 27.607 -13.697 -25.126 1.00 89.31 471 ARG A C 1
ATOM 3709 O O . ARG A 1 471 ? 26.870 -14.576 -25.558 1.00 89.31 471 ARG A O 1
ATOM 3716 N N . GLU A 1 472 ? 28.147 -13.743 -23.912 1.00 90.62 472 GLU A N 1
ATOM 3717 C CA . GLU A 1 472 ? 27.875 -14.818 -22.947 1.00 90.62 472 GLU A CA 1
ATOM 3718 C C . GLU A 1 472 ? 26.386 -14.890 -22.585 1.00 90.62 472 GLU A C 1
ATOM 3720 O O . GLU A 1 472 ? 25.794 -15.970 -22.606 1.00 90.62 472 GLU A O 1
ATOM 3725 N N . MET A 1 473 ? 25.763 -13.736 -22.326 1.00 89.38 473 MET A N 1
ATOM 3726 C CA . MET A 1 473 ? 24.323 -13.617 -22.091 1.00 89.38 473 MET A CA 1
ATOM 3727 C C . MET A 1 473 ? 23.513 -14.185 -23.266 1.00 89.38 473 MET A C 1
ATOM 3729 O O . MET A 1 473 ? 22.626 -15.016 -23.059 1.00 89.38 473 MET A O 1
ATOM 3733 N N . TYR A 1 474 ? 23.831 -13.761 -24.493 1.00 86.06 474 TYR A N 1
ATOM 3734 C CA . TYR A 1 474 ? 23.149 -14.200 -25.710 1.00 86.06 474 TYR A CA 1
ATOM 3735 C C . TYR A 1 474 ? 23.285 -15.709 -25.944 1.00 86.06 474 TYR A C 1
ATOM 3737 O O . TYR A 1 474 ? 22.280 -16.385 -26.159 1.00 86.06 474 TYR A O 1
ATOM 3745 N N . LEU A 1 475 ? 24.508 -16.247 -25.867 1.00 87.69 475 LEU A N 1
ATOM 3746 C CA . LEU A 1 475 ? 24.764 -17.676 -26.070 1.00 87.69 475 LEU A CA 1
ATOM 3747 C C . LEU A 1 475 ? 23.992 -18.515 -25.052 1.00 87.69 475 LEU A C 1
ATOM 3749 O O . LEU A 1 475 ? 23.316 -19.465 -25.428 1.00 87.69 475 LEU A O 1
ATOM 3753 N N . LYS A 1 476 ? 23.995 -18.107 -23.780 1.00 88.69 476 LYS A N 1
ATOM 3754 C CA . LYS A 1 476 ? 23.256 -18.811 -22.731 1.00 88.69 476 LYS A CA 1
ATOM 3755 C C . LYS A 1 476 ? 21.746 -18.819 -22.976 1.00 88.69 476 LYS A C 1
ATOM 3757 O O . LYS A 1 476 ? 21.108 -19.854 -22.785 1.00 88.69 476 LYS A O 1
ATOM 3762 N N . LEU A 1 477 ? 21.167 -17.693 -23.401 1.00 85.12 477 LEU A N 1
ATOM 3763 C CA . LEU A 1 477 ? 19.746 -17.624 -23.766 1.00 85.12 477 LEU A CA 1
ATOM 3764 C C . LEU A 1 477 ? 19.426 -18.548 -24.944 1.00 85.12 477 LEU A C 1
ATOM 3766 O O . LEU A 1 477 ? 18.485 -19.336 -24.853 1.00 85.12 477 LEU A O 1
ATOM 3770 N N . ARG A 1 478 ? 20.228 -18.481 -26.012 1.00 83.88 478 ARG A N 1
ATOM 3771 C CA . ARG A 1 478 ? 20.072 -19.315 -27.208 1.00 83.88 478 ARG A CA 1
ATOM 3772 C C . ARG A 1 478 ? 20.147 -20.801 -26.864 1.00 83.88 478 ARG A C 1
ATOM 3774 O O . ARG A 1 478 ? 19.226 -21.537 -27.192 1.00 83.88 478 ARG A O 1
ATOM 3781 N N . ASP A 1 479 ? 21.183 -21.226 -26.149 1.00 86.62 479 ASP A N 1
ATOM 3782 C CA . ASP A 1 479 ? 21.388 -22.636 -25.807 1.00 86.62 479 ASP A CA 1
ATOM 3783 C C . ASP A 1 479 ? 20.255 -23.158 -24.895 1.00 86.62 479 ASP A C 1
ATOM 3785 O O . ASP A 1 479 ? 19.814 -24.303 -25.016 1.00 86.62 479 ASP A O 1
ATOM 3789 N N . THR A 1 480 ? 19.710 -22.310 -24.011 1.00 84.44 480 THR A N 1
ATOM 3790 C CA . THR A 1 480 ? 18.540 -22.656 -23.176 1.00 84.44 480 THR A CA 1
ATOM 3791 C C . THR A 1 480 ? 17.264 -22.805 -24.014 1.00 84.44 480 THR A C 1
ATOM 3793 O O . THR A 1 480 ? 16.444 -23.682 -23.734 1.00 84.44 480 THR A O 1
ATOM 3796 N N . TYR A 1 481 ? 17.088 -21.966 -25.038 1.00 80.06 481 TYR A N 1
ATOM 3797 C CA . TYR A 1 481 ? 15.965 -22.054 -25.972 1.00 80.06 481 TYR A CA 1
ATOM 3798 C C . TYR A 1 481 ? 16.062 -23.308 -26.853 1.00 80.06 481 TYR A C 1
ATOM 3800 O O . TYR A 1 481 ? 15.116 -24.091 -26.910 1.00 80.06 481 TYR A O 1
ATOM 3808 N N . GLU A 1 482 ? 17.220 -23.547 -27.472 1.00 81.12 482 GLU A N 1
ATOM 3809 C CA . GLU A 1 482 ? 17.462 -24.684 -28.373 1.00 81.12 482 GLU A CA 1
ATOM 3810 C C . GLU A 1 482 ? 17.392 -26.039 -27.655 1.00 81.12 482 GLU A C 1
ATOM 3812 O O . GLU A 1 482 ? 16.944 -27.027 -28.231 1.00 81.12 482 GLU A O 1
ATOM 3817 N N . SER A 1 483 ? 17.780 -26.093 -26.378 1.00 82.31 483 SER A N 1
ATOM 3818 C CA . SER A 1 483 ? 17.690 -27.315 -25.567 1.00 82.31 483 SER A CA 1
ATOM 3819 C C . SER A 1 483 ? 16.269 -27.664 -25.103 1.00 82.31 483 SER A C 1
ATOM 3821 O O . SER A 1 483 ? 16.092 -28.671 -24.418 1.00 82.31 483 SER A O 1
ATOM 3823 N N . GLY A 1 484 ? 15.253 -26.851 -25.429 1.00 71.69 484 GLY A N 1
ATOM 3824 C CA . GLY A 1 484 ? 13.866 -27.060 -24.987 1.00 71.69 484 GLY A CA 1
ATOM 3825 C C . GLY A 1 484 ? 13.660 -26.879 -23.478 1.00 71.69 484 GLY A C 1
ATOM 3826 O O . GLY A 1 484 ? 12.599 -27.200 -22.945 1.00 71.69 484 GLY A O 1
ATOM 3827 N N . ASN A 1 485 ? 14.673 -26.360 -22.777 1.00 69.06 485 ASN A N 1
ATOM 3828 C CA . ASN A 1 485 ? 14.630 -26.103 -21.338 1.00 69.06 485 ASN A CA 1
ATOM 3829 C C . ASN A 1 485 ? 13.850 -24.824 -20.996 1.00 69.06 485 ASN A C 1
ATOM 3831 O O . ASN A 1 485 ? 13.454 -24.627 -19.846 1.00 69.06 485 ASN A O 1
ATOM 3835 N N . LEU A 1 486 ? 13.584 -23.970 -21.989 1.00 67.31 486 LEU A N 1
ATOM 3836 C CA . LEU A 1 486 ? 12.475 -23.024 -21.935 1.00 67.31 486 LEU A CA 1
ATOM 3837 C C . LEU A 1 486 ? 11.205 -23.747 -22.393 1.00 67.31 486 LEU A C 1
ATOM 3839 O O . LEU A 1 486 ? 11.184 -24.250 -23.515 1.00 67.31 486 LEU A O 1
ATOM 3843 N N . PRO A 1 487 ? 10.131 -23.791 -21.585 1.00 58.44 487 PRO A N 1
ATOM 3844 C CA . PRO A 1 487 ? 8.882 -24.390 -22.033 1.00 58.44 487 PRO A CA 1
ATOM 3845 C C . PRO A 1 487 ? 8.388 -23.642 -23.282 1.00 58.44 487 PRO A C 1
ATOM 3847 O O . PRO A 1 487 ? 7.965 -22.495 -23.168 1.00 58.44 487 PRO A O 1
ATOM 3850 N N . CYS A 1 488 ? 8.463 -24.266 -24.466 1.00 51.28 488 CYS A N 1
ATOM 3851 C CA . CYS A 1 488 ? 8.157 -23.643 -25.767 1.00 51.28 488 CYS A CA 1
ATOM 3852 C C . CYS A 1 488 ? 6.779 -22.961 -25.786 1.00 51.28 488 CYS A C 1
ATOM 3854 O O . CYS A 1 488 ? 6.630 -21.860 -26.313 1.00 51.28 488 CYS A O 1
ATOM 3856 N N . ASN A 1 489 ? 5.813 -23.554 -25.080 1.00 54.53 489 ASN A N 1
ATOM 3857 C CA . ASN A 1 489 ? 4.456 -23.040 -24.905 1.00 54.53 489 ASN A CA 1
ATOM 3858 C C . ASN A 1 489 ? 4.425 -21.636 -24.277 1.00 54.53 489 ASN A C 1
ATOM 3860 O O . ASN A 1 489 ? 3.477 -20.898 -24.493 1.00 54.53 489 ASN A O 1
ATOM 3864 N N . LEU A 1 490 ? 5.433 -21.264 -23.482 1.00 52.72 490 LEU A N 1
ATOM 3865 C CA . LEU A 1 490 ? 5.491 -19.985 -22.779 1.00 52.72 490 LEU A CA 1
ATOM 3866 C C . LEU A 1 490 ? 5.882 -18.832 -23.709 1.00 52.72 490 LEU A C 1
ATOM 3868 O O . LEU A 1 490 ? 5.329 -17.747 -23.575 1.00 52.72 490 LEU A O 1
ATOM 3872 N N . ILE A 1 491 ? 6.815 -19.050 -24.641 1.00 54.22 491 ILE A N 1
ATOM 3873 C CA . ILE A 1 491 ? 7.200 -18.022 -25.621 1.00 54.22 491 ILE A CA 1
ATOM 3874 C C . ILE A 1 491 ? 6.039 -17.793 -26.584 1.00 54.22 491 ILE A C 1
ATOM 3876 O O . ILE A 1 491 ? 5.664 -16.649 -26.810 1.00 54.22 491 ILE A O 1
ATOM 3880 N N . GLU A 1 492 ? 5.397 -18.864 -27.053 1.00 53.00 492 GLU A N 1
ATOM 3881 C CA . GLU A 1 492 ? 4.181 -18.761 -27.864 1.00 53.00 492 GLU A CA 1
ATOM 3882 C C . GLU A 1 492 ? 3.025 -18.112 -27.087 1.00 53.00 492 GLU A C 1
ATOM 3884 O O . GLU A 1 492 ? 2.371 -17.218 -27.610 1.00 53.00 492 GLU A O 1
ATOM 3889 N N . GLU A 1 493 ? 2.789 -18.470 -25.819 1.00 51.50 493 GLU A N 1
ATOM 3890 C CA . GLU A 1 493 ? 1.727 -17.871 -24.993 1.00 51.50 493 GLU A CA 1
ATOM 3891 C C . GLU A 1 493 ? 1.998 -16.392 -24.667 1.00 51.50 493 GLU A C 1
ATOM 3893 O O . GLU A 1 493 ? 1.058 -15.599 -24.567 1.00 51.50 493 GLU A O 1
ATOM 3898 N N . ILE A 1 494 ? 3.265 -15.997 -24.518 1.00 54.12 494 ILE A N 1
ATOM 3899 C CA . ILE A 1 494 ? 3.662 -14.595 -24.372 1.00 54.12 494 ILE A CA 1
ATOM 3900 C C . ILE A 1 494 ? 3.472 -13.854 -25.699 1.00 54.12 494 ILE A C 1
ATOM 3902 O O . ILE A 1 494 ? 2.794 -12.831 -25.701 1.00 54.12 494 ILE A O 1
ATOM 3906 N N . SER A 1 495 ? 3.975 -14.375 -26.819 1.00 51.09 495 SER A N 1
ATOM 3907 C CA . SER A 1 495 ? 3.820 -13.752 -28.140 1.00 51.09 495 SER A CA 1
ATOM 3908 C C . SER A 1 495 ? 2.351 -13.622 -28.557 1.00 51.09 495 SER A C 1
ATOM 3910 O O . SER A 1 495 ? 1.944 -12.558 -29.000 1.00 51.09 495 SER A O 1
ATOM 3912 N N . ILE A 1 496 ? 1.517 -14.644 -28.336 1.00 45.47 496 ILE A N 1
ATOM 3913 C CA . ILE A 1 496 ? 0.082 -14.617 -28.679 1.00 45.47 496 ILE A CA 1
ATOM 3914 C C . ILE A 1 496 ? -0.688 -13.596 -27.830 1.00 45.47 496 ILE A C 1
ATOM 3916 O O . ILE A 1 496 ? -1.625 -12.969 -28.322 1.00 45.47 496 ILE A O 1
ATOM 3920 N N . ARG A 1 497 ? -0.345 -13.441 -26.543 1.00 45.28 497 ARG A N 1
ATOM 3921 C CA . ARG A 1 497 ? -1.085 -12.548 -25.631 1.00 45.28 497 ARG A CA 1
ATOM 3922 C C . ARG A 1 497 ? -0.581 -11.115 -25.620 1.00 45.28 497 ARG A C 1
ATOM 3924 O O . ARG A 1 497 ? -1.353 -10.224 -25.276 1.00 45.28 497 ARG A O 1
ATOM 3931 N N . VAL A 1 498 ? 0.695 -10.903 -25.917 1.00 48.06 498 VAL A N 1
ATOM 3932 C CA . VAL A 1 498 ? 1.288 -9.566 -25.996 1.00 48.06 498 VAL A CA 1
ATOM 3933 C C . VAL A 1 498 ? 1.100 -8.985 -27.403 1.00 48.06 498 VAL A C 1
ATOM 3935 O O . VAL A 1 498 ? 0.908 -7.781 -27.502 1.00 48.06 498 VAL A O 1
ATOM 3938 N N . GLY A 1 499 ? 0.987 -9.809 -28.452 1.00 34.78 499 GLY A N 1
ATOM 3939 C CA . GLY A 1 499 ? 0.681 -9.349 -29.812 1.00 34.78 499 GLY A CA 1
ATOM 3940 C C . GLY A 1 499 ? 1.840 -8.598 -30.437 1.00 34.78 499 GLY A C 1
ATOM 3941 O O . GLY A 1 499 ? 1.971 -7.389 -30.127 1.00 34.78 499 GLY A O 1
#

Secondary structure (DSSP, 8-state):
--TT--EEEEE-SHHHHHHHHHHHHHHHHSS--GGGGGEEEEEEEEE-HHHHHHHHHHHTTS----S--------HHHHHHHHHHTEEEEEEEEE--TT--TTT--EEEEES--S---SS--S-SEE---TT--SS-EEEEE-TTS-EEEEES-SS---EEETTEE--SS-EE--SSEEEEEETTEEEEEEE-GGGGSHHHHHHHHHHHHHTS-GGGHHHHHHHHHHSPP--SS--EETTEEEEEEEEEETTEEEEEEE-TT--EEEEEEEEE-TTTHHHHHHHHHHHHHHHHHHHHHT--SB-EEEEEES-SS--S--S-EEEEEEEES--SEEHHHHHTTT--HHHHHHHHHHHHHHHHHHHTTTEE-S---GGGEEEETTEEEE--GGG-EE--STT--BPP-TTTSS-TTT--GGGGTS-B-THHHHHHHHHHHHHHHHSS-S---SS-TTSTT-GGGHHHHHHHHHHHHHHHHHHHHTT-S-HHHHHHHHHHH-

pLDDT: mean 82.48, std 15.25, range [33.78, 97.88]